Protein AF-0000000070833166 (afdb_homodimer)

Radius of gyration: 24.78 Å; Cα contacts (8 Å, |Δi|>4): 889; chains: 2; bounding box: 58×69×62 Å

Secondary structure (DSSP, 8-state):
---GGGGS-HHHHHHH--TT--HHHHHHHHHHHHHGGG-TT--HHHHHHHHT--HHHHHHHHHHTT-SSHHHHHHHHHHHHHHHHHTT--TTS---HHHHHHHHHHHHHHT--HHHHHHHHHHHHH-SEEEEE--THHHHHHHHHHHHHHHTT--EEE--SSHHHHHHHHTT--TTEEEEEE-TTS--HHHHHHHHHHHHTT-EEEEEESSTT-TGGGG-SEEEE---GGGGGGGT----THHHHHHHHHHHHHHHHHT-TT-HHHHHHHHHHHHHHHH-/---GGGGS-HHHHHHH--TT--HHHHHHHHHHHHHGGG-TT--HHHHHHHHT--HHHHHHHHHHTT-SSHHHHHHHHHHHHHHHHHTT--TTS---HHHHHHHHHHHHHHT--HHHHHHHHHHHHH-SEEEEE--THHHHHHHHHHHHHHHTT--EEE--SSHHHHHHHHTT--TTEEEEEE-TTS--HHHHHHHHHHHHTT-EEEEEESSTT-TGGGG-SEEEE---GGGGGGGT----THHHHHHHHHHHHHHHHHT-TT-HHHHHHHHHHHHHHHH-

Sequence (560 aa):
MMDNNNNISILSKLSMIQENLTKKEARVVDYIRENVNSLRDIKIEDLAKATGIGYSPIYSLISKLGFSGYRNFIIALGAEQEHLNSSNLKFEATEDIYNYYLDVIQRNNQIFDKDKMLATVNLLKKARNIYIAGIGNMGLATKELSNRLFRFGFMCNVLNEDEDSIKMRASLLHENDLLICMSLLGQTASVIEAAKEAKDNKASVVAITSKSNSELSKYADITHLIISSALYEKSEIFLSTLLPLIYWNDNLVQLLLSTDKDREYLDIRLKTNKIIKKYRMMDNNNNISILSKLSMIQENLTKKEARVVDYIRENVNSLRDIKIEDLAKATGIGYSPIYSLISKLGFSGYRNFIIALGAEQEHLNSSNLKFEATEDIYNYYLDVIQRNNQIFDKDKMLATVNLLKKARNIYIAGIGNMGLATKELSNRLFRFGFMCNVLNEDEDSIKMRASLLHENDLLICMSLLGQTASVIEAAKEAKDNKASVVAITSKSNSELSKYADITHLIISSALYEKSEIFLSTLLPLIYWNDNLVQLLLSTDKDREYLDIRLKTNKIIKKYR

InterPro domains:
  IPR000281 Helix-turn-helix protein RpiR [PF01418] (9-79)
  IPR000281 Helix-turn-helix protein RpiR [PS51071] (8-84)
  IPR001347 SIS domain [PF01380] (124-230)
  IPR001347 SIS domain [PS51464] (120-262)
  IPR009057 Homedomain-like superfamily [SSF46689] (9-80)
  IPR035472 RpiR-like, SIS domain [cd05013] (115-258)
  IPR036388 Winged helix-like DNA-binding domain superfamily [G3DSA:1.10.10.10] (3-84)
  IPR046348 SIS domain superfamily [SSF53697] (95-233)
  IPR047640 HTH-type transcriptional regulator RpiR-like [PTHR30514] (8-263)

pLDDT: mean 87.69, std 12.71, range [22.56, 98.75]

Foldseek 3Di:
DPPLLVQAALLLLLQQADPPQDPLLVLLSVVCLVCLLPCLPPDLVRSCVVSVHDNVSVQVNCVVSPDDDDVSVSNSSNVVNVVCVVLVVPLPPPDDVVSLLVVQLVNQVSQDDVVLLVVVLVLQVQAQEEEEEDEDLVLVLRVVLQVVVVLLPHHYDYQDPDLVRLLVVLLPAAQRYEYEYEDAQLPPPSRLNSLQNNVVRNHAYEYEYQYPPHSSVVSHPGYHHGRASCSCCVSVDDDRRSSRSVSSSVSSVVVSCVVVVVCSSVVSNVVVVVVVVVVD/DPPLLVQAALLLLLQQADPPQDPLLVLLSVVCLVCLLPCLPPDLVRSCVVSVHDSVSVVVSCVVSPDDDDVRVSNSSNVVNVVCVVLVVPLPPPDDVVSLLVVQLVNQVSQDDVVLLVVVLVLQVQAQEEEEEDEDLVLVLRVVLQVVVVLLPHHYDYQDNDLVSLLVVLLVAAQRYEYEYEDAALPPPSRLNSLQSNVVRNHAYEYEYQYPPHSSVVSHPYYHHGRASCSCCVSVDDDRRSSRSVSSSVSSVVVSCVVVVVCSSVVSNVVVVVVVVVVD

Nearest PDB structures (foldseek):
  4ivn-assembly1_A  TM=6.423E-01  e=3.100E-15  Vibrio vulnificus YJ016
  4ivn-assembly1_B  TM=6.332E-01  e=2.679E-14  Vibrio vulnificus YJ016
  7en6-assembly1_D  TM=8.391E-01  e=1.915E-08  Escherichia coli
  3sho-assembly1_B  TM=9.045E-01  e=9.656E-08  Sphaerobacter thermophilus DSM 20745
  2a3n-assembly1_A-2  TM=6.634E-01  e=1.434E-04  Salmonella enterica subsp. enterica serovar Typhimurium str. LT2

Structure (mmCIF, N/CA/C/O backbone):
data_AF-0000000070833166-model_v1
#
loop_
_entity.id
_entity.type
_entity.pdbx_description
1 polymer 'RpiR family transcriptional regulator'
#
loop_
_atom_site.group_PDB
_atom_site.id
_atom_site.type_symbol
_atom_site.label_atom_id
_atom_site.label_alt_id
_atom_site.label_comp_id
_atom_site.label_asym_id
_atom_site.label_entity_id
_atom_site.label_seq_id
_atom_site.pdbx_PDB_ins_code
_atom_site.Cartn_x
_atom_site.Cartn_y
_atom_site.Cartn_z
_atom_site.occupancy
_atom_site.B_iso_or_equiv
_atom_site.auth_seq_id
_atom_site.auth_comp_id
_atom_site.auth_asym_id
_atom_site.auth_atom_id
_atom_site.pdbx_PDB_model_num
ATOM 1 N N . MET A 1 1 ? 12.344 31.359 -9.094 1 22.56 1 MET A N 1
ATOM 2 C CA . MET A 1 1 ? 12.203 30.031 -8.508 1 22.56 1 MET A CA 1
ATOM 3 C C . MET A 1 1 ? 10.734 29.641 -8.367 1 22.56 1 MET A C 1
ATOM 5 O O . MET A 1 1 ? 10.039 30.156 -7.48 1 22.56 1 MET A O 1
ATOM 9 N N . MET A 1 2 ? 9.938 29.5 -9.266 1 31.05 2 MET A N 1
ATOM 10 C CA . MET A 1 2 ? 8.484 29.5 -9.359 1 31.05 2 MET A CA 1
ATOM 11 C C . MET A 1 2 ? 7.875 28.422 -8.477 1 31.05 2 MET A C 1
ATOM 13 O O . MET A 1 2 ? 8.352 27.281 -8.477 1 31.05 2 MET A O 1
ATOM 17 N N . ASP A 1 3 ? 7.121 28.656 -7.344 1 34.66 3 ASP A N 1
ATOM 18 C CA . ASP A 1 3 ? 6.637 27.922 -6.18 1 34.66 3 ASP A CA 1
ATOM 19 C C . ASP A 1 3 ? 5.918 26.641 -6.602 1 34.66 3 ASP A C 1
ATOM 21 O O . ASP A 1 3 ? 4.879 26.688 -7.266 1 34.66 3 ASP A O 1
ATOM 25 N N . ASN A 1 4 ? 6.531 25.672 -7.008 1 38.59 4 ASN A N 1
ATOM 26 C CA . ASN A 1 4 ? 6.133 24.297 -7.289 1 38.59 4 ASN A CA 1
ATOM 27 C C . ASN A 1 4 ? 4.895 23.906 -6.492 1 38.59 4 ASN A C 1
ATOM 29 O O . ASN A 1 4 ? 4.465 22.75 -6.535 1 38.59 4 ASN A O 1
ATOM 33 N N . ASN A 1 5 ? 4.473 24.688 -5.52 1 44.94 5 ASN A N 1
ATOM 34 C CA . ASN A 1 5 ? 3.279 24.688 -4.68 1 44.94 5 ASN A CA 1
ATOM 35 C C . ASN A 1 5 ? 2.01 24.859 -5.508 1 44.94 5 ASN A C 1
ATOM 37 O O . ASN A 1 5 ? 0.904 24.656 -5.004 1 44.94 5 ASN A O 1
ATOM 41 N N . ASN A 1 6 ? 2.141 25.375 -6.758 1 52.34 6 ASN A N 1
ATOM 42 C CA . ASN A 1 6 ? 1.015 25.656 -7.641 1 52.34 6 ASN A CA 1
ATOM 43 C C . ASN A 1 6 ? 0.363 24.375 -8.148 1 52.34 6 ASN A C 1
ATOM 45 O O . ASN A 1 6 ? -0.741 24.406 -8.695 1 52.34 6 ASN A O 1
ATOM 49 N N . ASN A 1 7 ? 0.921 23.203 -7.789 1 69.88 7 ASN A N 1
ATOM 50 C CA . ASN A 1 7 ? 0.425 22 -8.453 1 69.88 7 ASN A CA 1
ATOM 51 C C . ASN A 1 7 ? -0.278 21.062 -7.465 1 69.88 7 ASN A C 1
ATOM 53 O O . ASN A 1 7 ? -0.779 20.016 -7.852 1 69.88 7 ASN A O 1
ATOM 57 N N . ILE A 1 8 ? -0.371 21.609 -6.215 1 81 8 ILE A N 1
ATOM 58 C CA . ILE A 1 8 ? -1.059 20.766 -5.246 1 81 8 ILE A CA 1
ATOM 59 C C . ILE A 1 8 ? -2.557 21.047 -5.277 1 81 8 ILE A C 1
ATOM 61 O O . ILE A 1 8 ? -2.973 22.219 -5.246 1 81 8 ILE A O 1
ATOM 65 N N . SER A 1 9 ? -3.33 20.047 -5.328 1 87.5 9 SER A N 1
ATOM 66 C CA . SER A 1 9 ? -4.777 20.203 -5.43 1 87.5 9 SER A CA 1
ATOM 67 C C . SER A 1 9 ? -5.355 20.812 -4.152 1 87.5 9 SER A C 1
ATOM 69 O O . SER A 1 9 ? -4.781 20.656 -3.074 1 87.5 9 SER A O 1
ATOM 71 N N . ILE A 1 10 ? -6.414 21.5 -4.25 1 86.38 10 ILE A N 1
ATOM 72 C CA . ILE A 1 10 ? -7.02 22.172 -3.111 1 86.38 10 ILE A CA 1
ATOM 73 C C . ILE A 1 10 ? -7.445 21.141 -2.066 1 86.38 10 ILE A C 1
ATOM 75 O O . ILE A 1 10 ? -7.316 21.391 -0.863 1 86.38 10 ILE A O 1
ATOM 79 N N . LEU A 1 11 ? -7.957 20.016 -2.512 1 87.38 11 LEU A N 1
ATOM 80 C CA . LEU A 1 11 ? -8.367 18.984 -1.556 1 87.38 11 LEU A CA 1
ATOM 81 C C . LEU A 1 11 ? -7.168 18.469 -0.773 1 87.38 11 LEU A C 1
ATOM 83 O O . LEU A 1 11 ? -7.277 18.188 0.425 1 87.38 11 LEU A O 1
ATOM 87 N N . SER A 1 12 ? -6.102 18.25 -1.436 1 89.12 12 SER A N 1
ATOM 88 C CA . SER A 1 12 ? -4.871 17.875 -0.751 1 89.12 12 SER A CA 1
ATOM 89 C C . SER A 1 12 ? -4.461 18.922 0.28 1 89.12 12 SER A C 1
ATOM 91 O O . SER A 1 12 ? -4.156 18.578 1.426 1 89.12 12 SER A O 1
ATOM 93 N N . LYS A 1 13 ? -4.492 20.203 -0.098 1 89.19 13 LYS A N 1
ATOM 94 C CA . LYS A 1 13 ? -4.148 21.281 0.823 1 89.19 13 LYS A CA 1
ATOM 95 C C . LYS A 1 13 ? -5.062 21.281 2.045 1 89.19 13 LYS A C 1
ATOM 97 O O . LYS A 1 13 ? -4.594 21.391 3.178 1 89.19 13 LYS A O 1
ATOM 102 N N . LEU A 1 14 ? -6.375 21.109 1.792 1 87.38 14 LEU A N 1
ATOM 103 C CA . LEU A 1 14 ? -7.363 21.094 2.865 1 87.38 14 LEU A CA 1
ATOM 104 C C . LEU A 1 14 ? -7.129 19.922 3.807 1 87.38 14 LEU A C 1
ATOM 106 O O . LEU A 1 14 ? -7.363 20.031 5.012 1 87.38 14 LEU A O 1
ATOM 110 N N . SER A 1 15 ? -6.652 18.859 3.273 1 88.56 15 SER A N 1
ATOM 111 C CA . SER A 1 15 ? -6.469 17.656 4.09 1 88.56 15 SER A CA 1
ATOM 112 C C . SER A 1 15 ? -5.234 17.781 4.98 1 88.56 15 SER A C 1
ATOM 114 O O . SER A 1 15 ? -5.156 17.156 6.035 1 88.56 15 SER A O 1
ATOM 116 N N . MET A 1 16 ? -4.297 18.516 4.559 1 89.06 16 MET A N 1
ATOM 117 C CA . MET A 1 16 ? -3.029 18.625 5.273 1 89.06 16 MET A CA 1
ATOM 118 C C . MET A 1 16 ? -3.092 19.703 6.34 1 89.06 16 MET A C 1
ATOM 120 O O . MET A 1 16 ? -2.27 19.734 7.258 1 89.06 16 MET A O 1
ATOM 124 N N . ILE A 1 17 ? -4.062 20.656 6.16 1 81.31 17 ILE A N 1
ATOM 125 C CA . ILE A 1 17 ? -4.066 21.828 7.027 1 81.31 17 ILE A CA 1
ATOM 126 C C . ILE A 1 17 ? -4.629 21.453 8.398 1 81.31 17 ILE A C 1
ATOM 128 O O . ILE A 1 17 ? -5.633 20.75 8.492 1 81.31 17 ILE A O 1
ATOM 132 N N . GLN A 1 18 ? -3.963 21.5 9.414 1 68.5 18 GLN A N 1
ATOM 133 C CA . GLN A 1 18 ? -4.48 21.203 10.742 1 68.5 18 GLN A CA 1
ATOM 134 C C . GLN A 1 18 ? -4.223 22.359 11.711 1 68.5 18 GLN A C 1
ATOM 136 O O . GLN A 1 18 ? -5.164 22.906 12.289 1 68.5 18 GLN A O 1
ATOM 141 N N . GLU A 1 19 ? -2.988 22.594 11.945 1 62.62 19 GLU A N 1
ATOM 142 C CA . GLU A 1 19 ? -2.586 23.453 13.055 1 62.62 19 GLU A CA 1
ATOM 143 C C . GLU A 1 19 ? -2.936 24.906 12.773 1 62.62 19 GLU A C 1
ATOM 145 O O . GLU A 1 19 ? -2.875 25.359 11.625 1 62.62 19 GLU A O 1
ATOM 150 N N . ASN A 1 20 ? -3.668 25.469 13.68 1 70.75 20 ASN A N 1
ATOM 151 C CA . ASN A 1 20 ? -3.857 26.906 13.773 1 70.75 20 ASN A CA 1
ATOM 152 C C . ASN A 1 20 ? -5.145 27.344 13.094 1 70.75 20 ASN A C 1
ATOM 154 O O . ASN A 1 20 ? -5.262 28.5 12.664 1 70.75 20 ASN A O 1
ATOM 158 N N . LEU A 1 21 ? -5.84 26.203 12.672 1 85.81 21 LEU A N 1
ATOM 159 C CA . LEU A 1 21 ? -7.16 26.609 12.211 1 85.81 21 LEU A CA 1
ATOM 160 C C . LEU A 1 21 ? -8.047 27.016 13.391 1 85.81 21 LEU A C 1
ATOM 162 O O . LEU A 1 21 ? -8.055 26.344 14.422 1 85.81 21 LEU A O 1
ATOM 166 N N . THR A 1 22 ? -8.594 28.156 13.273 1 88.06 22 THR A N 1
ATOM 167 C CA . THR A 1 22 ? -9.648 28.484 14.227 1 88.06 22 THR A CA 1
ATOM 168 C C . THR A 1 22 ? -10.852 27.562 14.039 1 88.06 22 THR A C 1
ATOM 170 O O . THR A 1 22 ? -10.945 26.859 13.031 1 88.06 22 THR A O 1
ATOM 173 N N . LYS A 1 23 ? -11.672 27.562 15.047 1 90.88 23 LYS A N 1
ATOM 174 C CA . LYS A 1 23 ? -12.898 26.781 14.953 1 90.88 23 LYS A CA 1
ATOM 175 C C . LYS A 1 23 ? -13.703 27.172 13.719 1 90.88 23 LYS A C 1
ATOM 177 O O . LYS A 1 23 ? -14.258 26.312 13.031 1 90.88 23 LYS A O 1
ATOM 182 N N . LYS A 1 24 ? -13.773 28.406 13.477 1 92.75 24 LYS A N 1
ATOM 183 C CA . LYS A 1 24 ? -14.531 28.906 12.336 1 92.75 24 LYS A CA 1
ATOM 184 C C . LYS A 1 24 ? -13.906 28.453 11.016 1 92.75 24 LYS A C 1
ATOM 186 O O . LYS A 1 24 ? -14.617 28 10.117 1 92.75 24 LYS A O 1
ATOM 191 N N . GLU A 1 25 ? -12.602 28.516 10.93 1 92.5 25 GLU A N 1
ATOM 192 C CA . GLU A 1 25 ? -11.914 28.062 9.727 1 92.5 25 GLU A CA 1
ATOM 193 C C . GLU A 1 25 ? -12.117 26.562 9.516 1 92.5 25 GLU A C 1
ATOM 195 O O . GLU A 1 25 ? -12.312 26.109 8.383 1 92.5 25 GLU A O 1
ATOM 200 N N . ALA A 1 26 ? -12.016 25.844 10.586 1 90.75 26 ALA A N 1
ATOM 201 C CA . ALA A 1 26 ? -12.203 24.406 10.516 1 90.75 26 ALA A CA 1
ATOM 202 C C . ALA A 1 26 ? -13.578 24.062 9.938 1 90.75 26 ALA A C 1
ATOM 204 O O . ALA A 1 26 ? -13.711 23.109 9.164 1 90.75 26 ALA A O 1
ATOM 205 N N . ARG A 1 27 ? -14.547 24.766 10.312 1 91.56 27 ARG A N 1
ATOM 206 C CA . ARG A 1 27 ? -15.891 24.547 9.797 1 91.56 27 ARG A CA 1
ATOM 207 C C . ARG A 1 27 ? -15.953 24.781 8.289 1 91.56 27 ARG A C 1
ATOM 209 O O . ARG A 1 27 ? -16.641 24.062 7.57 1 91.56 27 ARG A O 1
ATOM 216 N N . VAL A 1 28 ? -15.297 25.828 7.879 1 92.25 28 VAL A N 1
ATOM 217 C CA . VAL A 1 28 ? -15.258 26.125 6.449 1 92.25 28 VAL A CA 1
ATOM 218 C C . VAL A 1 28 ? -14.562 24.984 5.703 1 92.25 28 VAL A C 1
ATOM 220 O O . VAL A 1 28 ? -15.039 24.547 4.656 1 92.25 28 VAL A O 1
ATOM 223 N N . VAL A 1 29 ? -13.445 24.5 6.258 1 89.69 29 VAL A N 1
ATOM 224 C CA . VAL A 1 29 ? -12.695 23.391 5.672 1 89.69 29 VAL A CA 1
ATOM 225 C C . VAL A 1 29 ? -13.602 22.172 5.531 1 89.69 29 VAL A C 1
ATOM 227 O O . VAL A 1 29 ? -13.68 21.562 4.461 1 89.69 29 VAL A O 1
ATOM 230 N N . ASP A 1 30 ? -14.281 21.859 6.566 1 88.75 30 ASP A N 1
ATOM 231 C CA . ASP A 1 30 ? -15.164 20.703 6.57 1 88.75 30 ASP A CA 1
ATOM 232 C C . ASP A 1 30 ? -16.25 20.844 5.512 1 88.75 30 ASP A C 1
ATOM 234 O O . ASP A 1 30 ? -16.547 19.891 4.781 1 88.75 30 ASP A O 1
ATOM 238 N N . TYR A 1 31 ? -16.828 21.984 5.445 1 90.06 31 TYR A N 1
ATOM 239 C CA . TYR A 1 31 ? -17.891 22.234 4.477 1 90.06 31 TYR A CA 1
ATOM 240 C C . TYR A 1 31 ? -17.391 22.047 3.051 1 90.06 31 TYR A C 1
ATOM 242 O O . TYR A 1 31 ? -18.047 21.422 2.227 1 90.06 31 TYR A O 1
ATOM 250 N N . ILE A 1 32 ? -16.234 22.625 2.77 1 88.12 32 ILE A N 1
ATOM 251 C CA . ILE A 1 32 ? -15.672 22.531 1.426 1 88.12 32 ILE A CA 1
ATOM 252 C C . ILE A 1 32 ? -15.391 21.078 1.07 1 88.12 32 ILE A C 1
ATOM 254 O O . ILE A 1 32 ? -15.734 20.625 -0.024 1 88.12 32 ILE A O 1
ATOM 258 N N . ARG A 1 33 ? -14.805 20.375 1.983 1 84.56 33 ARG A N 1
ATOM 259 C CA . ARG A 1 33 ? -14.477 18.969 1.76 1 84.56 33 ARG A CA 1
ATOM 260 C C . ARG A 1 33 ? -15.727 18.156 1.453 1 84.56 33 ARG A C 1
ATOM 262 O O . ARG A 1 33 ? -15.711 17.281 0.591 1 84.56 33 ARG A O 1
ATOM 269 N N . GLU A 1 34 ? -16.781 18.516 2.088 1 83.62 34 GLU A N 1
ATOM 270 C CA . GLU A 1 34 ? -18.016 17.766 1.969 1 83.62 34 GLU A CA 1
ATOM 271 C C . GLU A 1 34 ? -18.781 18.141 0.697 1 83.62 34 GLU A C 1
ATOM 273 O O . GLU A 1 34 ? -19.594 17.359 0.2 1 83.62 34 GLU A O 1
ATOM 278 N N . ASN A 1 35 ? -18.484 19.312 0.141 1 85.12 35 ASN A N 1
ATOM 279 C CA . ASN A 1 35 ? -19.312 19.828 -0.944 1 85.12 35 ASN A CA 1
ATOM 280 C C . ASN A 1 35 ? -18.484 20.188 -2.17 1 85.12 35 ASN A C 1
ATOM 282 O O . ASN A 1 35 ? -18.906 20.969 -3.021 1 85.12 35 ASN A O 1
ATOM 286 N N . VAL A 1 36 ? -17.375 19.656 -2.195 1 82.44 36 VAL A N 1
ATOM 287 C CA . VAL A 1 36 ? -16.406 20.031 -3.23 1 82.44 36 VAL A CA 1
ATOM 288 C C . VAL A 1 36 ? -17.047 19.859 -4.609 1 82.44 36 VAL A C 1
ATOM 290 O O . VAL A 1 36 ? -16.75 20.625 -5.535 1 82.44 36 VAL A O 1
ATOM 293 N N . ASN A 1 37 ? -17.891 18.969 -4.824 1 79.62 37 ASN A N 1
ATOM 294 C CA . ASN A 1 37 ? -18.5 18.672 -6.113 1 79.62 37 ASN A CA 1
ATOM 295 C C . ASN A 1 37 ? -19.562 19.719 -6.473 1 79.62 37 ASN A C 1
ATOM 297 O O . ASN A 1 37 ? -19.953 19.828 -7.633 1 79.62 37 ASN A O 1
ATOM 301 N N . SER A 1 38 ? -19.984 20.484 -5.59 1 82 38 SER A N 1
AT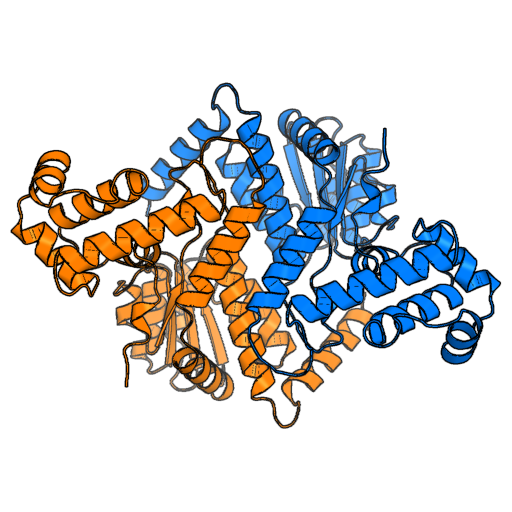OM 302 C CA . SER A 1 38 ? -21.078 21.422 -5.824 1 82 38 SER A CA 1
ATOM 303 C C . SER A 1 38 ? -20.625 22.859 -5.664 1 82 38 SER A C 1
ATOM 305 O O . SER A 1 38 ? -21.422 23.797 -5.738 1 82 38 SER A O 1
ATOM 307 N N . LEU A 1 39 ? -19.281 23.125 -5.516 1 82.88 39 LEU A N 1
ATOM 308 C CA . LEU A 1 39 ? -18.812 24.438 -5.121 1 82.88 39 LEU A CA 1
ATOM 309 C C . LEU A 1 39 ? -18.156 25.156 -6.293 1 82.88 39 LEU A C 1
ATOM 311 O O . LEU A 1 39 ? -17.516 26.203 -6.113 1 82.88 39 LEU A O 1
ATOM 315 N N . ARG A 1 40 ? -18.094 24.828 -7.535 1 77.88 40 ARG A N 1
ATOM 316 C CA . ARG A 1 40 ? -17.312 25.312 -8.656 1 77.88 40 ARG A CA 1
ATOM 317 C C . ARG A 1 40 ? -17.469 26.828 -8.828 1 77.88 40 ARG A C 1
ATOM 319 O O . ARG A 1 40 ? -16.484 27.531 -9.078 1 77.88 40 ARG A O 1
ATOM 326 N N . ASP A 1 41 ? -18.484 27.453 -8.391 1 82.19 41 ASP A N 1
ATOM 327 C CA . ASP A 1 41 ? -18.719 28.875 -8.656 1 82.19 41 ASP A CA 1
ATOM 328 C C . ASP A 1 41 ? -19.422 29.547 -7.48 1 82.19 41 ASP A C 1
ATOM 330 O O . ASP A 1 41 ? -20.172 30.5 -7.664 1 82.19 41 ASP A O 1
ATOM 334 N N . ILE A 1 42 ? -19 29.062 -6.453 1 89.44 42 ILE A N 1
ATOM 335 C CA . ILE A 1 42 ? -19.719 29.609 -5.293 1 89.44 42 ILE A CA 1
ATOM 336 C C . ILE A 1 42 ? -19.172 31 -4.957 1 89.44 42 ILE A C 1
ATOM 338 O O . ILE A 1 42 ? -17.969 31.219 -4.98 1 89.44 42 ILE A O 1
ATOM 342 N N . LYS A 1 43 ? -20.141 31.984 -4.77 1 92.88 43 LYS A N 1
ATOM 343 C CA . LYS A 1 43 ? -19.75 33.312 -4.309 1 92.88 43 LYS A CA 1
ATOM 344 C C . LYS A 1 43 ? -19.406 33.312 -2.822 1 92.88 43 LYS A C 1
ATOM 346 O O . LYS A 1 43 ? -19.891 32.469 -2.076 1 92.88 43 LYS A O 1
ATOM 351 N N . ILE A 1 44 ? -18.547 34.281 -2.48 1 94.19 44 ILE A N 1
ATOM 352 C CA . ILE A 1 44 ? -18.109 34.312 -1.087 1 94.19 44 ILE A CA 1
ATOM 353 C C . ILE A 1 44 ? -19.328 34.5 -0.177 1 94.19 44 ILE A C 1
ATOM 355 O O . ILE A 1 44 ? -19.359 33.969 0.937 1 94.19 44 ILE A O 1
ATOM 359 N N . GLU A 1 45 ? -20.312 35.25 -0.601 1 94.69 45 GLU A N 1
ATOM 360 C CA . GLU A 1 45 ? -21.531 35.469 0.164 1 94.69 45 GLU A CA 1
ATOM 361 C C . GLU A 1 45 ? -22.266 34.156 0.445 1 94.69 45 GLU A C 1
ATOM 363 O O . GLU A 1 45 ? -22.75 33.938 1.561 1 94.69 45 GLU A O 1
ATOM 368 N N . ASP A 1 46 ? -22.297 33.344 -0.554 1 94.5 46 ASP A N 1
ATOM 369 C CA . ASP A 1 46 ? -23 32.062 -0.429 1 94.5 46 ASP A CA 1
ATOM 370 C C . ASP A 1 46 ? -22.234 31.109 0.471 1 94.5 46 ASP A C 1
ATOM 372 O O . ASP A 1 46 ? -22.828 30.375 1.254 1 94.5 46 ASP A O 1
ATOM 376 N N . LEU A 1 47 ? -20.938 31.078 0.274 1 94.19 47 LEU A N 1
ATOM 377 C CA . LEU A 1 47 ? -20.109 30.25 1.146 1 94.19 47 LEU A CA 1
ATOM 378 C C . LEU A 1 47 ? -20.25 30.688 2.602 1 94.19 47 LEU A C 1
ATOM 380 O O . LEU A 1 47 ? -20.406 29.844 3.492 1 94.19 47 LEU A O 1
ATOM 384 N N . ALA A 1 48 ? -20.234 31.984 2.844 1 95.75 48 ALA A N 1
ATOM 385 C CA . ALA A 1 48 ? -20.422 32.531 4.188 1 95.75 48 ALA A CA 1
ATOM 386 C C . ALA A 1 48 ? -21.766 32.125 4.766 1 95.75 48 ALA A C 1
ATOM 388 O O . ALA A 1 48 ? -21.844 31.688 5.918 1 95.75 48 ALA A O 1
ATOM 389 N N . LYS A 1 49 ? -22.781 32.219 4.012 1 95.38 49 LYS A N 1
ATOM 390 C CA . LYS A 1 49 ? -24.141 31.844 4.441 1 95.38 49 LYS A CA 1
ATOM 391 C C . LYS A 1 49 ? -24.234 30.359 4.75 1 95.38 49 LYS A C 1
ATOM 393 O O . LYS A 1 49 ? -24.781 29.969 5.781 1 95.38 49 LYS A O 1
ATOM 398 N N . ALA A 1 50 ? -23.688 29.578 3.889 1 93.38 50 ALA A N 1
ATOM 399 C CA . ALA A 1 50 ? -23.766 28.125 4.023 1 93.38 50 ALA A CA 1
ATOM 400 C C . ALA A 1 50 ? -23.031 27.641 5.27 1 93.38 50 ALA A C 1
ATOM 402 O O . ALA A 1 50 ? -23.438 26.656 5.895 1 93.38 50 ALA A O 1
ATOM 403 N N . THR A 1 51 ? -21.938 28.297 5.633 1 93.94 51 THR A N 1
ATOM 404 C CA . THR A 1 51 ? -21.109 27.859 6.758 1 93.94 51 THR A CA 1
ATOM 405 C C . THR A 1 51 ? -21.469 28.641 8.023 1 93.94 51 THR A C 1
ATOM 407 O O . THR A 1 51 ? -21.062 28.266 9.125 1 93.94 51 THR A O 1
ATOM 410 N N . GLY A 1 52 ? -22.156 29.719 7.879 1 94.5 52 GLY A N 1
ATOM 411 C CA . GLY A 1 52 ? -22.453 30.594 8.992 1 94.5 52 GLY A CA 1
ATOM 412 C C . GLY A 1 52 ? -21.25 31.344 9.508 1 94.5 52 GLY A C 1
ATOM 413 O O . GLY A 1 52 ? -21.156 31.656 10.703 1 94.5 52 GLY A O 1
ATOM 414 N N . ILE A 1 53 ? -20.312 31.516 8.664 1 93.19 53 ILE A N 1
ATOM 415 C CA . ILE A 1 53 ? -19.047 32.156 9.039 1 93.19 53 ILE A CA 1
ATOM 416 C C . ILE A 1 53 ? -18.859 33.438 8.266 1 93.19 53 ILE A C 1
ATOM 418 O O . ILE A 1 53 ? -19.219 33.531 7.086 1 93.19 53 ILE A O 1
ATOM 422 N N . GLY A 1 54 ? -18.312 34.438 8.906 1 93.5 54 GLY A N 1
ATOM 423 C CA . GLY A 1 54 ? -18.062 35.719 8.258 1 93.5 54 GLY A CA 1
ATOM 424 C C . GLY A 1 54 ? -16.969 35.656 7.207 1 93.5 54 GLY A C 1
ATOM 425 O O . GLY A 1 54 ? -16.312 34.625 7.051 1 93.5 54 GLY A O 1
ATOM 426 N N . TYR A 1 55 ? -16.75 36.812 6.5 1 94.69 55 TYR A N 1
ATOM 427 C CA . TYR A 1 55 ? -15.844 36.875 5.367 1 94.69 55 TYR A CA 1
ATOM 428 C C . TYR A 1 55 ? -14.391 36.781 5.832 1 94.69 55 TYR A C 1
ATOM 430 O O . TYR A 1 55 ? -13.562 36.125 5.18 1 94.69 55 TYR A O 1
ATOM 438 N N . SER A 1 56 ? -14.07 37.312 6.926 1 94.31 56 SER A N 1
ATOM 439 C CA . SER A 1 56 ? -12.688 37.438 7.379 1 94.31 56 SER A CA 1
ATOM 440 C C . SER A 1 56 ? -12.055 36.062 7.605 1 94.31 56 SER A C 1
ATOM 442 O O . SER A 1 56 ? -11 35.781 7.055 1 94.31 56 SER A O 1
ATOM 444 N N . PRO A 1 57 ? -12.695 35.188 8.328 1 94.38 57 PRO A N 1
ATOM 445 C CA . PRO A 1 57 ? -12.117 33.844 8.508 1 94.38 57 PRO A CA 1
ATOM 446 C C . PRO A 1 57 ? -11.977 33.094 7.191 1 94.38 57 PRO A C 1
ATOM 448 O O . PRO A 1 57 ? -11.062 32.281 7.039 1 94.38 57 PRO A O 1
ATOM 451 N N . ILE A 1 58 ? -12.875 33.312 6.293 1 95.12 58 ILE A N 1
ATOM 452 C CA . ILE A 1 58 ? -12.797 32.656 4.988 1 95.12 58 ILE A CA 1
ATOM 453 C C . ILE A 1 58 ? -11.555 33.156 4.246 1 95.12 58 ILE A C 1
ATOM 455 O O . ILE A 1 58 ? -10.773 32.344 3.725 1 95.12 58 ILE A O 1
ATOM 459 N N . TYR A 1 59 ? -11.352 34.438 4.27 1 94 59 TYR A N 1
ATOM 460 C CA . TYR A 1 59 ? -10.172 35 3.609 1 94 59 TYR A CA 1
ATOM 461 C C . TYR A 1 59 ? -8.891 34.562 4.301 1 94 59 TYR A C 1
ATOM 463 O O . TYR A 1 59 ? -7.875 34.312 3.646 1 94 59 TYR A O 1
ATOM 471 N N . SER A 1 60 ? -8.961 34.531 5.609 1 93.94 60 SER A N 1
ATOM 472 C CA . SER A 1 60 ? -7.805 34.031 6.359 1 93.94 60 SER A CA 1
ATOM 473 C C . SER A 1 60 ? -7.453 32.594 5.961 1 93.94 60 SER A C 1
ATOM 475 O O . SER A 1 60 ? -6.281 32.281 5.77 1 93.94 60 SER A O 1
ATOM 477 N N . LEU A 1 61 ? -8.445 31.75 5.836 1 92.62 61 LEU A N 1
ATOM 478 C CA . LEU A 1 61 ? -8.242 30.375 5.406 1 92.62 61 LEU A CA 1
ATOM 479 C C . LEU A 1 61 ? -7.637 30.328 4.004 1 92.62 61 LEU A C 1
ATOM 481 O O . LEU A 1 61 ? -6.676 29.594 3.766 1 92.62 61 LEU A O 1
ATOM 485 N N . ILE A 1 62 ? -8.195 31.078 3.145 1 91.44 62 ILE A N 1
ATOM 486 C CA . ILE A 1 62 ? -7.742 31.109 1.759 1 91.44 62 ILE A CA 1
ATOM 487 C C . ILE A 1 62 ? -6.266 31.5 1.713 1 91.44 62 ILE A C 1
ATOM 489 O O . ILE A 1 62 ? -5.477 30.891 0.985 1 91.44 62 ILE A O 1
ATOM 493 N N . SER A 1 63 ? -5.965 32.438 2.52 1 91.44 63 SER A N 1
ATOM 494 C CA . SER A 1 63 ? -4.57 32.875 2.604 1 91.44 63 SER A CA 1
ATOM 495 C C . SER A 1 63 ? -3.684 31.781 3.166 1 91.44 63 SER A C 1
ATOM 497 O O . SER A 1 63 ? -2.588 31.531 2.656 1 91.44 63 SER A O 1
ATOM 499 N N . LYS A 1 64 ? -4.137 31.109 4.168 1 89.38 64 LYS A N 1
ATOM 500 C CA . LYS A 1 64 ? -3.385 30.016 4.793 1 89.38 64 LYS A CA 1
ATOM 501 C C . LYS A 1 64 ? -3.141 28.875 3.805 1 89.38 64 LYS A C 1
ATOM 503 O O . LYS A 1 64 ? -2.121 28.188 3.887 1 89.38 64 LYS A O 1
ATOM 508 N N . LEU A 1 65 ? -4.055 28.734 2.908 1 89.88 65 LEU A N 1
ATOM 509 C CA . LEU A 1 65 ? -3.945 27.672 1.904 1 89.88 65 LEU A CA 1
ATOM 510 C C . LEU A 1 65 ? -3.016 28.109 0.772 1 89.88 65 LEU A C 1
ATOM 512 O O . LEU A 1 65 ? -2.697 27.297 -0.11 1 89.88 65 LEU A O 1
ATOM 516 N N . GLY A 1 66 ? -2.66 29.375 0.708 1 87.5 66 GLY A N 1
ATOM 517 C CA . GLY A 1 66 ? -1.67 29.859 -0.242 1 87.5 66 GLY A CA 1
ATOM 518 C C . GLY A 1 66 ? -2.285 30.516 -1.47 1 87.5 66 GLY A C 1
ATOM 519 O O . GLY A 1 66 ? -1.61 30.703 -2.484 1 87.5 66 GLY A O 1
ATOM 520 N N . PHE A 1 67 ? -3.568 30.797 -1.383 1 88.75 67 PHE A N 1
ATOM 521 C CA . PHE A 1 67 ? -4.211 31.438 -2.531 1 88.75 67 PHE A CA 1
ATOM 522 C C . PHE A 1 67 ? -4.195 32.938 -2.395 1 88.75 67 PHE A C 1
ATOM 524 O O . PHE A 1 67 ? -4.387 33.469 -1.299 1 88.75 67 PHE A O 1
ATOM 531 N N . SER A 1 68 ? -3.949 33.531 -3.6 1 89.44 68 SER A N 1
ATOM 532 C CA . SER A 1 68 ? -3.996 35 -3.648 1 89.44 68 SER A CA 1
ATOM 533 C C . SER A 1 68 ? -5.414 35.5 -3.895 1 89.44 68 SER A C 1
ATOM 535 O O . SER A 1 68 ? -5.773 35.812 -5.023 1 89.44 68 SER A O 1
ATOM 537 N N . GLY A 1 69 ? -6.258 35.406 -2.975 1 90.94 69 GLY A N 1
ATOM 538 C CA . GLY A 1 69 ? -7.609 35.938 -3.072 1 90.94 69 GLY A CA 1
ATOM 539 C C . GLY A 1 69 ? -8.648 34.844 -3.334 1 90.94 69 GLY A C 1
ATOM 540 O O . GLY A 1 69 ? -8.305 33.688 -3.594 1 90.94 69 GLY A O 1
ATOM 541 N N . TYR A 1 70 ? -9.891 35.312 -3.377 1 93.69 70 TYR A N 1
ATOM 542 C CA . TYR A 1 70 ? -11.023 34.406 -3.488 1 93.69 70 TYR A CA 1
ATOM 543 C C . TYR A 1 70 ? -11.148 33.844 -4.906 1 93.69 70 TYR A C 1
ATOM 545 O O . TYR A 1 70 ? -11.516 32.688 -5.102 1 93.69 70 TYR A O 1
ATOM 553 N N . ARG A 1 71 ? -10.836 34.625 -5.879 1 90.75 71 ARG A N 1
ATOM 554 C CA . ARG A 1 71 ? -10.938 34.188 -7.27 1 90.75 71 ARG A CA 1
ATOM 555 C C . ARG A 1 71 ? -10.047 33 -7.547 1 90.75 71 ARG A C 1
ATOM 557 O O . ARG A 1 71 ? -10.492 32 -8.125 1 90.75 71 ARG A O 1
ATOM 564 N N . ASN A 1 72 ? -8.805 33.094 -7.125 1 90.88 72 ASN A N 1
ATOM 565 C CA . ASN A 1 72 ? -7.871 32 -7.332 1 90.88 72 ASN A CA 1
ATOM 566 C C . ASN A 1 72 ? -8.305 30.75 -6.578 1 90.88 72 ASN A C 1
ATOM 568 O O . ASN A 1 72 ? -8.102 29.625 -7.055 1 90.88 72 ASN A O 1
ATOM 572 N N . PHE A 1 73 ? -8.883 31.031 -5.461 1 92.44 73 PHE A N 1
ATOM 573 C CA . PHE A 1 73 ? -9.43 29.938 -4.664 1 92.44 73 PHE A CA 1
ATOM 574 C C . PHE A 1 73 ? -10.539 29.219 -5.426 1 92.44 73 PHE A C 1
ATOM 576 O O . PHE A 1 73 ? -10.547 27.984 -5.512 1 92.44 73 PHE A O 1
ATOM 583 N N . ILE A 1 74 ? -11.367 29.922 -6.078 1 91.19 74 ILE A N 1
ATOM 584 C CA . ILE A 1 74 ? -12.484 29.359 -6.836 1 91.19 74 ILE A CA 1
ATOM 585 C C . ILE A 1 74 ? -11.961 28.641 -8.078 1 91.19 74 ILE A C 1
ATOM 587 O O . ILE A 1 74 ? -12.477 27.594 -8.453 1 91.19 74 ILE A O 1
ATOM 591 N N . ILE A 1 75 ? -11.055 29.156 -8.68 1 88.31 75 ILE A N 1
ATOM 592 C CA . ILE A 1 75 ? -10.453 28.516 -9.844 1 88.31 75 ILE A CA 1
ATOM 593 C C . ILE A 1 75 ? -9.891 27.156 -9.445 1 88.31 75 ILE A C 1
ATOM 595 O O . ILE A 1 75 ? -10.102 26.156 -10.141 1 88.31 75 ILE A O 1
ATOM 599 N N . ALA A 1 76 ? -9.188 27.078 -8.32 1 89.38 76 ALA A N 1
ATOM 600 C CA . ALA A 1 76 ? -8.633 25.844 -7.812 1 89.38 76 ALA A CA 1
ATOM 601 C C . ALA A 1 76 ? -9.734 24.828 -7.496 1 89.38 76 ALA A C 1
ATOM 603 O O . ALA A 1 76 ? -9.586 23.641 -7.754 1 89.38 76 ALA A O 1
ATOM 604 N N . LEU A 1 77 ? -10.812 25.312 -6.918 1 88.69 77 LEU A N 1
ATOM 605 C CA . LEU A 1 77 ? -11.953 24.453 -6.633 1 88.69 77 LEU A CA 1
ATOM 606 C C . LEU A 1 77 ? -12.531 23.875 -7.918 1 88.69 77 LEU A C 1
ATOM 608 O O . LEU A 1 77 ? -12.867 22.688 -7.973 1 88.69 77 LEU A O 1
ATOM 612 N N . GLY A 1 78 ? -12.648 24.719 -8.922 1 85.62 78 GLY A N 1
ATOM 613 C CA . GLY A 1 78 ? -13.125 24.25 -10.211 1 85.62 78 GLY A CA 1
ATOM 614 C C . GLY A 1 78 ? -12.234 23.188 -10.82 1 85.62 78 GLY A C 1
ATOM 615 O O . GLY A 1 78 ? -12.719 22.188 -11.352 1 85.62 78 GLY A O 1
ATOM 616 N N . ALA A 1 79 ? -10.961 23.438 -10.711 1 85.31 79 ALA A N 1
ATOM 617 C CA . ALA A 1 79 ? -10 22.453 -11.219 1 85.31 79 ALA A CA 1
ATOM 618 C C . ALA A 1 79 ? -10.125 21.125 -10.492 1 85.31 79 ALA A C 1
ATOM 620 O O . ALA A 1 79 ? -10.031 20.062 -11.109 1 85.31 79 ALA A O 1
ATOM 621 N N . GLU A 1 80 ? -10.289 21.156 -9.219 1 88.12 80 GLU A N 1
ATOM 622 C CA . GLU A 1 80 ? -10.461 19.953 -8.406 1 88.12 80 GLU A CA 1
ATOM 623 C C . GLU A 1 80 ? -11.719 19.188 -8.82 1 88.12 80 GLU A C 1
ATOM 625 O O . GLU A 1 80 ? -11.695 17.953 -8.938 1 88.12 80 GLU A O 1
ATOM 630 N N . GLN A 1 81 ? -12.758 19.891 -9.062 1 84.38 81 GLN A N 1
ATOM 631 C CA . GLN A 1 81 ? -14 19.266 -9.5 1 84.38 81 GLN A CA 1
ATOM 632 C C . GLN A 1 81 ? -13.82 18.547 -10.836 1 84.38 81 GLN A C 1
ATOM 634 O O . GLN A 1 81 ? -14.32 17.438 -11.023 1 84.38 81 GLN A O 1
ATOM 639 N N . GLU A 1 82 ? -13.164 19.234 -11.695 1 82.38 82 GLU A N 1
ATOM 640 C CA . GLU A 1 82 ? -12.898 18.625 -13 1 82.38 82 GLU A CA 1
ATOM 641 C C . GLU A 1 82 ? -12.078 17.344 -12.852 1 82.38 82 GLU A C 1
ATOM 643 O O . GLU A 1 82 ? -12.352 16.344 -13.523 1 82.38 82 GLU A O 1
ATOM 648 N N . HIS A 1 83 ? -11.141 17.484 -11.977 1 83.06 83 HIS A N 1
ATOM 649 C CA . HIS A 1 83 ? -10.297 16.328 -11.719 1 83.06 83 HIS A CA 1
ATOM 650 C C . HIS A 1 83 ? -11.125 15.164 -11.172 1 83.06 83 HIS A C 1
ATOM 652 O O . HIS A 1 83 ? -11.008 14.031 -11.656 1 83.06 83 HIS A O 1
ATOM 658 N N . LEU A 1 84 ? -11.898 15.398 -10.195 1 82.62 84 LEU A N 1
ATOM 659 C CA . LEU A 1 84 ? -12.727 14.375 -9.57 1 82.62 84 LEU A CA 1
ATOM 660 C C . LEU A 1 84 ? -13.695 13.766 -10.578 1 82.62 84 LEU A C 1
ATOM 662 O O . LEU A 1 84 ? -13.906 12.555 -10.602 1 82.62 84 LEU A O 1
ATOM 666 N N . ASN A 1 85 ? -14.227 14.562 -11.414 1 79.56 85 ASN A N 1
ATOM 667 C CA . ASN A 1 85 ? -15.156 14.094 -12.438 1 79.56 85 ASN A CA 1
ATOM 668 C C . ASN A 1 85 ? -14.461 13.211 -13.469 1 79.56 85 ASN A C 1
ATOM 670 O O . ASN A 1 85 ? -15.008 12.195 -13.898 1 79.56 85 ASN A O 1
ATOM 674 N N . SER A 1 86 ? -13.336 13.602 -13.82 1 79.69 86 SER A N 1
ATOM 675 C CA . SER A 1 86 ? -12.609 12.867 -14.852 1 79.69 86 SER A CA 1
ATOM 676 C C . SER A 1 86 ? -12.062 11.547 -14.312 1 79.69 86 SER A C 1
ATOM 678 O O . SER A 1 86 ? -11.844 10.609 -15.07 1 79.69 86 SER A O 1
ATOM 680 N N . SER A 1 87 ? -11.836 11.5 -13.031 1 74.5 87 SER A N 1
ATOM 681 C CA . SER A 1 87 ? -11.273 10.297 -12.422 1 74.5 87 SER A CA 1
ATOM 682 C C . SER A 1 87 ? -12.367 9.312 -12.031 1 74.5 87 SER A C 1
ATOM 684 O O . SER A 1 87 ? -12.078 8.234 -11.5 1 74.5 87 SER A O 1
ATOM 686 N N . ASN A 1 88 ? -13.625 9.539 -12.406 1 68.25 88 ASN A N 1
ATOM 687 C CA . ASN A 1 88 ? -14.758 8.68 -12.078 1 68.25 88 ASN A CA 1
ATOM 688 C C . ASN A 1 88 ? -14.797 8.352 -10.586 1 68.25 88 ASN A C 1
ATOM 690 O O . ASN A 1 88 ? -15.07 7.211 -10.203 1 68.25 88 ASN A O 1
ATOM 694 N N . LEU A 1 89 ? -14.211 9.109 -9.789 1 65.44 89 LEU A N 1
ATOM 695 C CA . LEU A 1 89 ? -14.227 8.906 -8.344 1 65.44 89 LEU A CA 1
ATOM 696 C C . LEU A 1 89 ? -15.586 9.258 -7.762 1 65.44 89 LEU A C 1
ATOM 698 O O . LEU A 1 89 ? -15.734 9.375 -6.543 1 65.44 89 LEU A O 1
ATOM 702 N N . LYS A 1 90 ? -16.859 9.133 -8.578 1 55.84 90 LYS A N 1
ATOM 703 C CA . LYS A 1 90 ? -18.172 9.383 -8.016 1 55.84 90 LYS A CA 1
ATOM 704 C C . LYS A 1 90 ? -18.469 8.43 -6.855 1 55.84 90 LYS A C 1
ATOM 706 O O . LYS A 1 90 ? -18.266 7.223 -6.973 1 55.84 90 LYS A O 1
ATOM 711 N N . PHE A 1 91 ? -18.484 8.953 -5.637 1 45.94 91 PHE A N 1
ATOM 712 C CA . PHE A 1 91 ? -18.75 8.359 -4.328 1 45.94 91 PHE A CA 1
ATOM 713 C C . PHE A 1 91 ? -19.875 7.332 -4.414 1 45.94 91 PHE A C 1
ATOM 715 O O . PHE A 1 91 ? -19.891 6.367 -3.65 1 45.94 91 PHE A O 1
ATOM 722 N N . GLU A 1 92 ? -20.875 7.539 -5.207 1 43.53 92 GLU A N 1
ATOM 723 C CA . GLU A 1 92 ? -22.016 6.645 -5.02 1 43.53 92 GLU A CA 1
ATOM 724 C C . GLU A 1 92 ? -21.625 5.199 -5.336 1 43.53 92 GLU A C 1
ATOM 726 O O . GLU A 1 92 ? -22.406 4.277 -5.074 1 43.53 92 GLU A O 1
ATOM 731 N N . ALA A 1 93 ? -21.297 4.965 -6.547 1 41.66 93 ALA A N 1
ATOM 732 C CA . ALA A 1 93 ? -21.219 3.604 -7.078 1 41.66 93 ALA A CA 1
ATOM 733 C C . ALA A 1 93 ? -20.125 2.797 -6.379 1 41.66 93 ALA A C 1
ATOM 735 O O . ALA A 1 93 ? -19.016 3.287 -6.184 1 41.66 93 ALA A O 1
ATOM 736 N N . THR A 1 94 ? -20.344 2.006 -5.402 1 45.41 94 THR A N 1
ATOM 737 C CA . THR A 1 94 ? -19.547 0.94 -4.793 1 45.41 94 THR A CA 1
ATOM 738 C C . THR A 1 94 ? -18.469 0.459 -5.742 1 45.41 94 THR A C 1
ATOM 740 O O . THR A 1 94 ? -17.938 -0.645 -5.586 1 45.41 94 THR A O 1
ATOM 743 N N . GLU A 1 95 ? -18.422 0.928 -6.906 1 51.97 95 GLU A N 1
ATOM 744 C CA . GLU A 1 95 ? -17.422 0.291 -7.758 1 51.97 95 GLU A CA 1
ATOM 745 C C . GLU A 1 95 ? -16.031 0.417 -7.156 1 51.97 95 GLU A C 1
ATOM 747 O O . GLU A 1 95 ? -15.836 1.106 -6.152 1 51.97 95 GLU A O 1
ATOM 752 N N . ASP A 1 96 ? -14.719 0.292 -8.023 1 67.31 96 ASP A N 1
ATOM 753 C CA . ASP A 1 96 ? -13.344 -0.194 -8.141 1 67.31 96 ASP A CA 1
ATOM 754 C C . ASP A 1 96 ? -12.383 0.676 -7.336 1 67.31 96 ASP A C 1
ATOM 756 O O . ASP A 1 96 ? -12.336 1.894 -7.52 1 67.31 96 ASP A O 1
ATOM 760 N N . ILE A 1 97 ? -11.953 0.159 -6.062 1 89 97 ILE A N 1
ATOM 761 C CA . ILE A 1 97 ? -10.93 0.81 -5.258 1 89 97 ILE A CA 1
ATOM 762 C C . ILE A 1 97 ? -9.781 1.259 -6.156 1 89 97 ILE A C 1
ATOM 764 O O . ILE A 1 97 ? -8.953 2.08 -5.754 1 89 97 ILE A O 1
ATOM 768 N N . TYR A 1 98 ? -9.922 0.834 -7.371 1 92.56 98 TYR A N 1
ATOM 769 C CA . TYR A 1 98 ? -8.844 1.078 -8.32 1 92.56 98 TYR A CA 1
ATOM 770 C C . TYR A 1 98 ? -8.609 2.572 -8.508 1 92.56 98 TYR A C 1
ATOM 772 O O . TYR A 1 98 ? -7.496 3.062 -8.297 1 92.56 98 TYR A O 1
ATOM 780 N N . ASN A 1 99 ? -9.656 3.33 -8.75 1 90.62 99 ASN A N 1
ATOM 781 C CA . ASN A 1 99 ? -9.516 4.758 -9.023 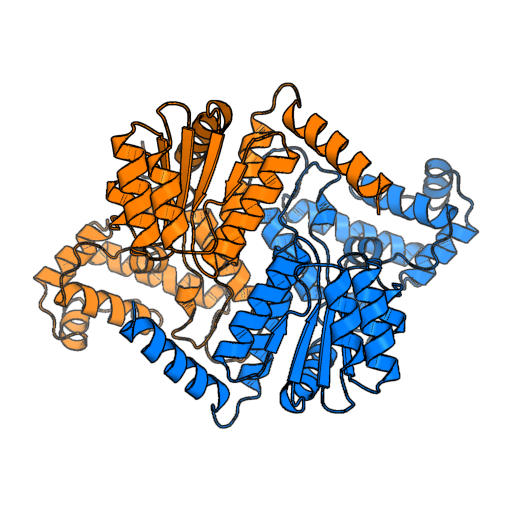1 90.62 99 ASN A CA 1
ATOM 782 C C . ASN A 1 99 ? -9.094 5.531 -7.781 1 90.62 99 ASN A C 1
ATOM 784 O O . ASN A 1 99 ? -8.375 6.527 -7.875 1 90.62 99 ASN A O 1
ATOM 788 N N . TYR A 1 100 ? -9.555 5.105 -6.609 1 92.06 100 TYR A N 1
ATOM 789 C CA . TYR A 1 100 ? -9.141 5.758 -5.371 1 92.06 100 TYR A CA 1
ATOM 790 C C . TYR A 1 100 ? -7.66 5.531 -5.102 1 92.06 100 TYR A C 1
ATOM 792 O O . TYR A 1 100 ? -6.965 6.438 -4.637 1 92.06 100 TYR A O 1
ATOM 800 N N . TYR A 1 101 ? -7.184 4.297 -5.398 1 94.94 101 TYR A N 1
ATOM 801 C CA . TYR A 1 101 ? -5.762 4.02 -5.258 1 94.94 101 TYR A CA 1
ATOM 802 C C . TYR A 1 101 ? -4.934 4.926 -6.164 1 94.94 101 TYR A C 1
ATOM 804 O O . TYR A 1 101 ? -3.949 5.523 -5.723 1 94.94 101 TYR A O 1
ATOM 812 N N . LEU A 1 102 ? -5.402 5.02 -7.426 1 93.12 102 LEU A N 1
ATOM 813 C CA . LEU A 1 102 ? -4.695 5.883 -8.367 1 93.12 102 LEU A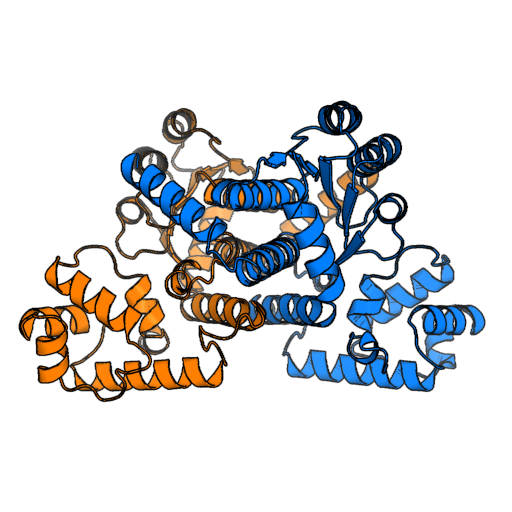 CA 1
ATOM 814 C C . LEU A 1 102 ? -4.676 7.324 -7.871 1 93.12 102 LEU A C 1
ATOM 816 O O . LEU A 1 102 ? -3.648 8 -7.961 1 93.12 102 LEU A O 1
ATOM 820 N N . ASP A 1 103 ? -5.758 7.758 -7.285 1 91.06 103 ASP A N 1
ATOM 821 C CA . ASP A 1 103 ? -5.859 9.133 -6.809 1 91.06 103 ASP A CA 1
ATOM 822 C C . ASP A 1 103 ? -4.938 9.367 -5.613 1 91.06 103 ASP A C 1
ATOM 824 O O . ASP A 1 103 ? -4.246 10.383 -5.547 1 91.06 103 ASP A O 1
ATOM 828 N N . VAL A 1 104 ? -4.961 8.414 -4.641 1 94.31 104 VAL A N 1
ATOM 829 C CA . VAL A 1 104 ? -4.094 8.539 -3.473 1 94.31 104 VAL A CA 1
ATOM 830 C C . VAL A 1 104 ? -2.639 8.648 -3.918 1 94.31 104 VAL A C 1
ATOM 832 O O . VAL A 1 104 ? -1.893 9.5 -3.434 1 94.31 104 VAL A O 1
ATOM 835 N N . ILE A 1 105 ? -2.262 7.758 -4.84 1 95.25 105 ILE A N 1
ATOM 836 C CA . ILE A 1 105 ? -0.882 7.723 -5.316 1 95.25 105 ILE A CA 1
ATOM 837 C C . ILE A 1 105 ? -0.555 9.023 -6.051 1 95.25 105 ILE A C 1
ATOM 839 O O . ILE A 1 105 ? 0.506 9.617 -5.832 1 95.25 105 ILE A O 1
ATOM 843 N N . GLN A 1 106 ? -1.497 9.477 -6.902 1 91.38 106 GLN A N 1
ATOM 844 C CA . GLN A 1 106 ? -1.29 10.711 -7.648 1 91.38 106 GLN A CA 1
ATOM 845 C C . GLN A 1 106 ? -1.14 11.906 -6.707 1 91.38 106 GLN A C 1
ATOM 847 O O . GLN A 1 106 ? -0.244 12.734 -6.887 1 91.38 106 GLN A O 1
ATOM 852 N N . ARG A 1 107 ? -1.978 12.055 -5.734 1 90.38 107 ARG A N 1
ATOM 853 C CA . ARG A 1 107 ? -1.923 13.156 -4.785 1 90.38 107 ARG A CA 1
ATOM 854 C C . ARG A 1 107 ? -0.614 13.141 -4 1 90.38 107 ARG A C 1
ATOM 856 O O . ARG A 1 107 ? -0.002 14.188 -3.785 1 90.38 107 ARG A O 1
ATOM 863 N N . ASN A 1 108 ? -0.231 11.977 -3.539 1 94.62 108 ASN A N 1
ATOM 864 C CA . ASN A 1 108 ? 1.021 11.891 -2.797 1 94.62 108 ASN A CA 1
ATOM 865 C C . ASN A 1 108 ? 2.225 12.172 -3.691 1 94.62 108 ASN A C 1
ATOM 867 O O . ASN A 1 108 ? 3.223 12.734 -3.236 1 94.62 108 ASN A O 1
ATOM 871 N N . ASN A 1 109 ? 2.141 11.773 -4.98 1 92.38 109 ASN A N 1
ATOM 872 C CA . ASN A 1 109 ? 3.199 12.109 -5.922 1 92.38 109 ASN A CA 1
ATOM 873 C C . ASN A 1 109 ? 3.297 13.609 -6.148 1 92.38 109 ASN A C 1
ATOM 875 O O . ASN A 1 109 ? 4.395 14.156 -6.297 1 92.38 109 ASN A O 1
ATOM 879 N N . GLN A 1 110 ? 2.156 14.266 -6.141 1 87.94 110 GLN A N 1
ATOM 880 C CA . GLN A 1 110 ? 2.092 15.711 -6.367 1 87.94 110 GLN A CA 1
ATOM 881 C C . GLN A 1 110 ? 2.777 16.469 -5.242 1 87.94 110 GLN A C 1
ATOM 883 O O . GLN A 1 110 ? 3.414 17.5 -5.48 1 87.94 110 GLN A O 1
ATOM 888 N N . ILE A 1 111 ? 2.695 16.016 -4.055 1 88.94 111 ILE A N 1
ATOM 889 C CA . ILE A 1 111 ? 3.227 16.781 -2.93 1 88.94 111 ILE A CA 1
ATOM 890 C C . ILE A 1 111 ? 4.629 16.266 -2.582 1 88.94 111 ILE A C 1
ATOM 892 O O . ILE A 1 111 ? 5.25 16.75 -1.632 1 88.94 111 ILE A O 1
ATOM 896 N N . PHE A 1 112 ? 5.086 15.328 -3.32 1 89.38 112 PHE A N 1
ATOM 897 C CA . PHE A 1 112 ? 6.391 14.734 -3.08 1 89.38 112 PHE A CA 1
ATOM 898 C C . PHE A 1 112 ? 7.5 15.773 -3.203 1 89.38 112 PHE A C 1
ATOM 900 O O . PHE A 1 112 ? 7.578 16.484 -4.207 1 89.38 112 PHE A O 1
ATOM 907 N N . ASP A 1 113 ? 8.312 15.953 -2.199 1 90.25 113 ASP A N 1
ATOM 908 C CA . ASP A 1 113 ? 9.438 16.875 -2.158 1 90.25 113 ASP A CA 1
ATOM 909 C C . ASP A 1 113 ? 10.766 16.141 -2.301 1 90.25 113 ASP A C 1
ATOM 911 O O . ASP A 1 113 ? 11.297 15.602 -1.321 1 90.25 113 ASP A O 1
ATOM 915 N N . LYS A 1 114 ? 11.336 16.141 -3.461 1 91.5 114 LYS A N 1
ATOM 916 C CA . LYS A 1 114 ? 12.531 15.375 -3.766 1 91.5 114 LYS A CA 1
ATOM 917 C C . LYS A 1 114 ? 13.727 15.875 -2.955 1 91.5 114 LYS A C 1
ATOM 919 O O . LYS A 1 114 ? 14.562 15.086 -2.52 1 91.5 114 LYS A O 1
ATOM 924 N N . ASP A 1 115 ? 13.836 17.203 -2.775 1 94.19 115 ASP A N 1
ATOM 925 C CA . ASP A 1 115 ? 14.945 17.781 -2.02 1 94.19 115 ASP A CA 1
ATOM 926 C C . ASP A 1 115 ? 14.914 17.312 -0.563 1 94.19 115 ASP A C 1
ATOM 928 O O . ASP A 1 115 ? 15.945 16.938 -0.002 1 94.19 115 ASP A O 1
ATOM 932 N N . LYS A 1 116 ? 13.719 17.328 0.012 1 96.25 116 LYS A N 1
ATOM 933 C CA . LYS A 1 116 ? 13.586 16.844 1.381 1 96.25 116 LYS A CA 1
ATOM 934 C C . LYS A 1 116 ? 13.922 15.352 1.471 1 96.25 116 LYS A C 1
ATOM 936 O O . LYS A 1 116 ? 14.531 14.906 2.441 1 96.25 116 LYS A O 1
ATOM 941 N N . MET A 1 117 ? 13.516 14.633 0.487 1 96.69 117 MET A N 1
ATOM 942 C CA . MET A 1 117 ? 13.797 13.203 0.469 1 96.69 117 MET A CA 1
ATOM 943 C C . MET A 1 117 ? 15.297 12.945 0.376 1 96.69 117 MET A C 1
ATOM 945 O O . MET A 1 117 ? 15.828 12.07 1.066 1 96.69 117 MET A O 1
ATOM 949 N N . LEU A 1 118 ? 15.953 13.711 -0.489 1 95.94 118 LEU A N 1
ATOM 950 C CA . LEU A 1 118 ? 17.406 13.578 -0.614 1 95.94 118 LEU A CA 1
ATOM 951 C C . LEU A 1 118 ? 18.094 13.914 0.703 1 95.94 118 LEU A C 1
ATOM 953 O O . LEU A 1 118 ? 19.047 13.227 1.104 1 95.94 118 LEU A O 1
ATOM 957 N N . ALA A 1 119 ? 17.625 14.961 1.355 1 97.94 119 ALA A N 1
ATOM 958 C CA . ALA A 1 119 ? 18.172 15.312 2.668 1 97.94 119 ALA A CA 1
ATOM 959 C C . ALA A 1 119 ? 17.984 14.172 3.66 1 97.94 119 ALA A C 1
ATOM 961 O O . ALA A 1 119 ? 18.875 13.883 4.461 1 97.94 119 ALA A O 1
ATOM 962 N N . THR A 1 120 ? 16.844 13.516 3.611 1 98.25 120 THR A N 1
ATOM 963 C CA . THR A 1 120 ? 16.562 12.367 4.473 1 98.25 120 THR A CA 1
ATOM 964 C C . THR A 1 120 ? 17.516 11.211 4.152 1 98.25 120 THR A C 1
ATOM 966 O O . THR A 1 120 ? 18.047 10.57 5.059 1 98.25 120 THR A O 1
ATOM 969 N N . VAL A 1 121 ? 17.734 10.938 2.891 1 97.62 121 VAL A N 1
ATOM 970 C CA . VAL A 1 121 ? 18.656 9.898 2.459 1 97.62 121 VAL A CA 1
ATOM 971 C C . VAL A 1 121 ? 20.047 10.188 3.002 1 97.62 121 VAL A C 1
ATOM 973 O O . VAL A 1 121 ? 20.75 9.281 3.471 1 97.62 121 VAL A O 1
ATOM 976 N N . ASN A 1 122 ? 20.469 11.445 2.949 1 97.75 122 ASN A N 1
ATOM 977 C CA . ASN A 1 122 ? 21.781 11.828 3.465 1 97.75 122 ASN A CA 1
ATOM 978 C C . ASN A 1 122 ? 21.891 11.586 4.969 1 97.75 122 ASN A C 1
ATOM 980 O O . ASN A 1 122 ? 22.922 11.109 5.453 1 97.75 122 ASN A O 1
ATOM 984 N N . LEU A 1 123 ? 20.797 11.914 5.68 1 97.94 123 LEU A N 1
ATOM 985 C CA . LEU A 1 123 ? 20.766 11.625 7.109 1 97.94 123 LEU A CA 1
ATOM 986 C C . LEU A 1 123 ? 20.875 10.125 7.367 1 97.94 123 LEU A C 1
ATOM 988 O O . LEU A 1 123 ? 21.578 9.695 8.281 1 97.94 123 LEU A O 1
ATOM 992 N N . LEU A 1 124 ? 20.188 9.352 6.594 1 97.5 124 LEU A N 1
ATOM 993 C CA . LEU A 1 124 ? 20.172 7.895 6.699 1 97.5 124 LEU A CA 1
ATOM 994 C C . LEU A 1 124 ? 21.578 7.328 6.516 1 97.5 124 LEU A C 1
ATOM 996 O O . LEU A 1 124 ? 22.031 6.496 7.309 1 97.5 124 LEU A O 1
ATOM 1000 N N . LYS A 1 125 ? 22.281 7.785 5.551 1 96.19 125 LYS A N 1
ATOM 1001 C CA . LYS A 1 125 ? 23.609 7.281 5.203 1 96.19 125 LYS A CA 1
ATOM 1002 C C . LYS A 1 125 ? 24.625 7.625 6.285 1 96.19 125 LYS A C 1
ATOM 1004 O O . LYS A 1 125 ? 25.578 6.879 6.512 1 96.19 125 LYS A O 1
ATOM 1009 N N . LYS A 1 126 ? 24.422 8.703 6.941 1 96.25 126 LYS A N 1
ATOM 1010 C CA . LYS A 1 126 ? 25.375 9.195 7.926 1 96.25 126 LYS A CA 1
ATOM 1011 C C . LYS A 1 126 ? 25.109 8.602 9.305 1 96.25 126 LYS A C 1
ATOM 1013 O O . LYS A 1 126 ? 25.969 8.609 10.172 1 96.25 126 LYS A O 1
ATOM 1018 N N . ALA A 1 127 ? 23.938 8.102 9.5 1 97 127 ALA A N 1
ATOM 1019 C CA . ALA A 1 127 ? 23.516 7.66 10.828 1 97 127 ALA A CA 1
ATOM 1020 C C . ALA A 1 127 ? 24.219 6.363 11.227 1 97 127 ALA A C 1
ATOM 1022 O O . ALA A 1 127 ? 24.344 5.445 10.414 1 97 127 ALA A O 1
ATOM 1023 N N . ARG A 1 128 ? 24.656 6.324 12.469 1 95.25 128 ARG A N 1
ATOM 1024 C CA . ARG A 1 128 ? 25.188 5.086 13.031 1 95.25 128 ARG A CA 1
ATOM 1025 C C . ARG A 1 128 ? 24.078 4.078 13.289 1 95.25 128 ARG A C 1
ATOM 1027 O O . ARG A 1 128 ? 24.203 2.896 12.953 1 95.25 128 ARG A O 1
ATOM 1034 N N . ASN A 1 129 ? 23.078 4.586 13.898 1 95.38 129 ASN A N 1
ATOM 1035 C CA . ASN A 1 129 ? 21.875 3.801 14.148 1 95.38 129 ASN A CA 1
ATOM 1036 C C . ASN A 1 129 ? 20.609 4.531 13.672 1 95.38 129 ASN A C 1
ATOM 1038 O O . ASN A 1 129 ? 20.531 5.758 13.773 1 95.38 129 ASN A O 1
ATOM 1042 N N . ILE A 1 130 ? 19.75 3.713 13.164 1 97.12 130 ILE A N 1
ATOM 1043 C CA . ILE A 1 130 ? 18.453 4.25 12.727 1 97.12 130 ILE A CA 1
ATOM 1044 C C . ILE A 1 130 ? 17.344 3.66 13.578 1 97.12 130 ILE A C 1
ATOM 1046 O O . ILE A 1 130 ? 17.234 2.439 13.719 1 97.12 130 ILE A O 1
ATOM 1050 N N . TYR A 1 131 ? 16.625 4.531 14.164 1 95.81 131 TYR A N 1
ATOM 1051 C CA . TYR A 1 131 ? 15.438 4.137 14.922 1 95.81 131 TYR A CA 1
ATOM 1052 C C . TYR A 1 131 ? 14.164 4.625 14.234 1 95.81 131 TYR A C 1
ATOM 1054 O O . TYR A 1 131 ? 14.148 5.711 13.648 1 95.81 131 TYR A O 1
ATOM 1062 N N . ILE A 1 132 ? 13.156 3.807 14.281 1 96.38 132 ILE A N 1
ATOM 1063 C CA . ILE A 1 132 ? 11.891 4.164 13.656 1 96.38 132 ILE A CA 1
ATOM 1064 C C . ILE A 1 132 ? 10.75 3.969 14.648 1 96.38 132 ILE A C 1
ATOM 1066 O O . ILE A 1 132 ? 10.664 2.93 15.305 1 96.38 132 ILE A O 1
ATOM 1070 N N . ALA A 1 133 ? 9.875 4.961 14.75 1 94.81 133 ALA A N 1
ATOM 1071 C CA . ALA A 1 133 ? 8.789 4.938 15.727 1 94.81 133 ALA A CA 1
ATOM 1072 C C . ALA A 1 133 ? 7.438 5.148 15.055 1 94.81 133 ALA A C 1
ATOM 1074 O O . ALA A 1 133 ? 7.297 6.023 14.195 1 94.81 133 ALA A O 1
ATOM 1075 N N . GLY A 1 134 ? 6.504 4.465 15.367 1 94.25 134 GLY A N 1
ATOM 1076 C CA . GLY A 1 134 ? 5.109 4.52 14.961 1 94.25 134 GLY A CA 1
ATOM 1077 C C . GLY A 1 134 ? 4.238 3.512 15.688 1 94.25 134 GLY A C 1
ATOM 1078 O O . GLY A 1 134 ? 4.703 2.43 16.047 1 94.25 134 GLY A O 1
ATOM 1079 N N . ILE A 1 135 ? 3.023 3.842 15.859 1 90.69 135 ILE A N 1
ATOM 1080 C CA . ILE A 1 135 ? 2.113 2.973 16.594 1 90.69 135 ILE A CA 1
ATOM 1081 C C . ILE A 1 135 ? 0.972 2.525 15.68 1 90.69 135 ILE A C 1
ATOM 1083 O O . ILE A 1 135 ? 0.607 3.234 14.742 1 90.69 135 ILE A O 1
ATOM 1087 N N . GLY A 1 136 ? 0.381 1.282 16.031 1 88.38 136 GLY A N 1
ATOM 1088 C CA . GLY A 1 136 ? -0.736 0.784 15.25 1 88.38 136 GLY A CA 1
ATOM 1089 C C . GLY A 1 136 ? -0.381 0.547 13.789 1 88.38 136 GLY A C 1
ATOM 1090 O O . GLY A 1 136 ? 0.6 -0.137 13.492 1 88.38 136 GLY A O 1
ATOM 1091 N N . ASN A 1 137 ? -1.214 1.036 12.859 1 88.75 137 ASN A N 1
ATOM 1092 C CA . ASN A 1 137 ? -0.947 0.865 11.438 1 88.75 137 ASN A CA 1
ATOM 1093 C C . ASN A 1 137 ? 0.346 1.561 11.023 1 88.75 137 ASN A C 1
ATOM 1095 O O . ASN A 1 137 ? 1.047 1.091 10.125 1 88.75 137 ASN A O 1
ATOM 1099 N N . MET A 1 138 ? 0.635 2.629 11.711 1 93.38 138 MET A N 1
ATOM 1100 C CA . MET A 1 138 ? 1.938 3.238 11.461 1 93.38 138 MET A CA 1
ATOM 1101 C C . MET A 1 138 ? 3.066 2.281 11.828 1 93.38 138 MET A C 1
ATOM 1103 O O . MET A 1 138 ? 4.102 2.252 11.156 1 93.38 138 MET A O 1
ATOM 1107 N N . GLY A 1 139 ? 2.791 1.566 12.914 1 93.44 139 GLY A N 1
ATOM 1108 C CA . GLY A 1 139 ? 3.771 0.574 13.328 1 93.44 139 GLY A CA 1
ATOM 1109 C C . GLY A 1 139 ? 4.051 -0.468 12.266 1 93.44 139 GLY A C 1
ATOM 1110 O O . GLY A 1 139 ? 5.195 -0.903 12.102 1 93.44 139 GLY A O 1
ATOM 1111 N N . LEU A 1 140 ? 3.068 -0.889 11.555 1 94.31 140 LEU A N 1
ATOM 1112 C CA . LEU A 1 140 ? 3.244 -1.844 10.469 1 94.31 140 LEU A CA 1
ATOM 1113 C C . LEU A 1 140 ? 4.117 -1.256 9.367 1 94.31 140 LEU A C 1
ATOM 1115 O O . LEU A 1 140 ? 5.016 -1.93 8.852 1 94.31 140 LEU A O 1
ATOM 1119 N N . ALA A 1 141 ? 3.885 -0.017 8.992 1 96 141 ALA A N 1
ATOM 1120 C CA . ALA A 1 141 ? 4.691 0.654 7.977 1 96 141 ALA A CA 1
ATOM 1121 C C . ALA A 1 141 ? 6.133 0.82 8.438 1 96 141 ALA A C 1
ATOM 1123 O O . ALA A 1 141 ? 7.066 0.677 7.648 1 96 141 ALA A O 1
ATOM 1124 N N . THR A 1 142 ? 6.312 1.155 9.734 1 96 142 THR A N 1
ATOM 1125 C CA . THR A 1 142 ? 7.652 1.333 10.281 1 96 142 THR A CA 1
ATOM 1126 C C . THR A 1 142 ? 8.422 0.017 10.258 1 96 142 THR A C 1
ATOM 1128 O O . THR A 1 142 ? 9.617 -0.003 9.945 1 96 142 THR A O 1
ATOM 1131 N N . LYS A 1 143 ? 7.703 -1.037 10.641 1 94.75 143 LYS A N 1
ATOM 1132 C CA . LYS A 1 143 ? 8.344 -2.35 10.594 1 94.75 143 LYS A CA 1
ATOM 1133 C C . LYS A 1 143 ? 8.734 -2.723 9.172 1 94.75 143 LYS A C 1
ATOM 1135 O O . LYS A 1 143 ? 9.82 -3.264 8.945 1 94.75 143 LYS A O 1
ATOM 1140 N N . GLU A 1 144 ? 7.906 -2.453 8.242 1 95.81 144 GLU A N 1
ATOM 1141 C CA . GLU A 1 144 ? 8.203 -2.713 6.832 1 95.81 144 GLU A CA 1
ATOM 1142 C C . GLU A 1 144 ? 9.445 -1.955 6.383 1 95.81 144 GLU A C 1
ATOM 1144 O O . GLU A 1 144 ? 10.32 -2.523 5.723 1 95.81 144 GLU A O 1
ATOM 1149 N N . LEU A 1 145 ? 9.523 -0.707 6.699 1 97 145 LEU A N 1
ATOM 1150 C CA . LEU A 1 145 ? 10.68 0.105 6.34 1 97 145 LEU A CA 1
ATOM 1151 C C . LEU A 1 145 ? 11.945 -0.438 6.992 1 97 145 LEU A C 1
ATOM 1153 O O . LEU A 1 145 ? 12.992 -0.531 6.344 1 97 145 LEU A O 1
ATOM 1157 N N . SER A 1 146 ? 11.812 -0.75 8.281 1 95.62 146 SER A N 1
ATOM 1158 C CA . SER A 1 146 ? 12.953 -1.299 9 1 95.62 146 SER A CA 1
ATOM 1159 C C . SER A 1 146 ? 13.484 -2.555 8.32 1 95.62 146 SER A C 1
ATOM 1161 O O . SER A 1 146 ? 14.695 -2.691 8.109 1 95.62 146 SER A O 1
ATOM 1163 N N . ASN A 1 147 ? 12.578 -3.439 7.98 1 93.31 147 ASN A N 1
ATOM 1164 C CA . ASN A 1 147 ? 12.961 -4.668 7.293 1 93.31 147 ASN A CA 1
ATOM 1165 C C . ASN A 1 147 ? 13.68 -4.375 5.973 1 93.31 147 ASN A C 1
ATOM 1167 O O . ASN A 1 147 ? 14.672 -5.023 5.641 1 93.31 147 ASN A O 1
ATOM 1171 N N . ARG A 1 148 ? 13.18 -3.412 5.238 1 94.06 148 ARG A N 1
ATOM 1172 C CA . ARG A 1 148 ? 13.773 -3.039 3.957 1 94.06 148 ARG A CA 1
ATOM 1173 C C . ARG A 1 148 ? 15.18 -2.475 4.148 1 94.06 148 ARG A C 1
ATOM 1175 O O . ARG A 1 148 ? 16.109 -2.857 3.436 1 94.06 148 ARG A O 1
ATOM 1182 N N . LEU A 1 149 ? 15.312 -1.577 5.035 1 96 149 LEU A N 1
ATOM 1183 C CA . LEU A 1 149 ? 16.594 -0.924 5.266 1 96 149 LEU A CA 1
ATOM 1184 C C . LEU A 1 149 ? 17.641 -1.927 5.758 1 96 149 LEU A C 1
ATOM 1186 O O . LEU A 1 149 ? 18.812 -1.843 5.391 1 96 149 LEU A O 1
ATOM 1190 N N . PHE A 1 150 ? 17.172 -2.859 6.562 1 93.12 150 PHE A N 1
ATOM 1191 C CA . PHE A 1 150 ? 18.062 -3.904 7.043 1 93.12 150 PHE A CA 1
ATOM 1192 C C . PHE A 1 150 ? 18.672 -4.684 5.879 1 93.12 150 PHE A C 1
ATOM 1194 O O . PHE A 1 150 ? 19.844 -5.023 5.898 1 93.12 150 PHE A O 1
ATOM 1201 N N . ARG A 1 151 ? 17.906 -4.934 4.867 1 91.75 151 ARG A N 1
ATOM 1202 C CA . ARG A 1 151 ? 18.344 -5.695 3.703 1 91.75 151 ARG A CA 1
ATOM 1203 C C . ARG A 1 151 ? 19.375 -4.918 2.895 1 91.75 151 ARG A C 1
ATOM 1205 O O . ARG A 1 151 ? 20.078 -5.488 2.055 1 91.75 151 ARG A O 1
ATOM 1212 N N . PHE A 1 152 ? 19.438 -3.643 3.1 1 93.69 152 PHE A N 1
ATOM 1213 C CA . PHE A 1 152 ? 20.406 -2.807 2.408 1 93.69 152 PHE A CA 1
ATOM 1214 C C . PHE A 1 152 ? 21.594 -2.498 3.314 1 93.69 152 PHE A C 1
ATOM 1216 O O . PHE A 1 152 ? 22.422 -1.649 2.988 1 93.69 152 PHE A O 1
ATOM 1223 N N . GLY A 1 153 ? 21.656 -3.076 4.566 1 92.62 153 GLY A N 1
ATOM 1224 C CA . GLY A 1 153 ? 22.828 -3.021 5.418 1 92.62 153 GLY A CA 1
ATOM 1225 C C . GLY A 1 153 ? 22.734 -1.985 6.523 1 92.62 153 GLY A C 1
ATOM 1226 O O . GLY A 1 153 ? 23.688 -1.736 7.246 1 92.62 153 GLY A O 1
ATOM 1227 N N . PHE A 1 154 ? 21.609 -1.404 6.676 1 95.12 154 PHE A N 1
ATOM 1228 C CA . PHE A 1 154 ? 21.453 -0.395 7.715 1 95.12 154 PHE A CA 1
ATOM 1229 C C . PHE A 1 154 ? 21.078 -1.041 9.039 1 95.12 154 PHE A C 1
ATOM 1231 O O . PHE A 1 154 ? 20.297 -2.002 9.07 1 95.12 154 PHE A O 1
ATOM 1238 N N . MET A 1 155 ? 21.641 -0.489 10.078 1 92.81 155 MET A N 1
ATOM 1239 C CA . MET A 1 155 ? 21.234 -0.901 11.422 1 92.81 155 MET A CA 1
ATOM 1240 C C . MET A 1 155 ? 19.984 -0.166 11.859 1 92.81 155 MET A C 1
ATOM 1242 O O . MET A 1 155 ? 20.047 0.953 12.367 1 92.81 155 MET A O 1
ATOM 1246 N N . CYS A 1 156 ? 18.906 -0.826 11.648 1 93.06 156 CYS A N 1
ATOM 1247 C CA . CYS A 1 156 ? 17.609 -0.202 11.891 1 93.06 156 CYS A CA 1
ATOM 1248 C C . CYS A 1 156 ? 16.828 -0.966 12.953 1 93.06 156 CYS A C 1
ATOM 1250 O O . CYS A 1 156 ? 16.734 -2.195 12.906 1 93.06 156 CYS A O 1
ATOM 1252 N N . ASN A 1 157 ? 16.297 -0.22 13.906 1 90.31 157 ASN A N 1
ATOM 1253 C CA . ASN A 1 157 ? 15.492 -0.805 14.969 1 90.31 157 ASN A CA 1
ATOM 1254 C C . ASN A 1 157 ? 14.164 -0.082 15.133 1 90.31 157 ASN A C 1
ATOM 1256 O O . ASN A 1 157 ? 14.117 1.149 15.133 1 90.31 157 ASN A O 1
ATOM 1260 N N . VAL A 1 158 ? 13.156 -0.89 15.195 1 92.06 158 VAL A N 1
ATOM 1261 C CA . VAL A 1 158 ? 11.852 -0.315 15.508 1 92.06 158 VAL A CA 1
ATOM 1262 C C . VAL A 1 158 ? 11.711 -0.151 17.016 1 92.06 158 VAL A C 1
ATOM 1264 O O . VAL A 1 158 ? 11.977 -1.084 17.781 1 92.06 158 VAL A O 1
ATOM 1267 N N . LEU A 1 159 ? 11.672 1.028 17.5 1 79.75 159 LEU A N 1
ATOM 1268 C CA . LEU A 1 159 ? 11.586 1.274 18.938 1 79.75 159 LEU A CA 1
ATOM 1269 C C . LEU A 1 159 ? 10.398 0.544 19.547 1 79.75 159 LEU A C 1
ATOM 1271 O O . LEU A 1 159 ? 10.445 0.128 20.703 1 79.75 159 LEU A O 1
ATOM 1275 N N . ASN A 1 160 ? 9.164 0.552 19.062 1 62.81 160 ASN A N 1
ATOM 1276 C CA . ASN A 1 160 ? 8.234 0.212 20.141 1 62.81 160 ASN A CA 1
ATOM 1277 C C . ASN A 1 160 ? 7.027 -0.559 19.609 1 62.81 160 ASN A C 1
ATOM 1279 O O . ASN A 1 160 ? 6.426 -0.167 18.609 1 62.81 160 ASN A O 1
ATOM 1283 N N . GLU A 1 161 ? 6.984 -1.736 20.047 1 60.03 161 GLU A N 1
ATOM 1284 C CA . GLU A 1 161 ? 5.648 -2.314 19.938 1 60.03 161 GLU A CA 1
ATOM 1285 C C . GLU A 1 161 ? 4.691 -1.687 20.953 1 60.03 161 GLU A C 1
ATOM 1287 O O . GLU A 1 161 ? 3.486 -1.609 20.703 1 60.03 161 GLU A O 1
ATOM 1292 N N . ASP A 1 162 ? 5.375 -1.039 22.094 1 65.81 162 ASP A N 1
ATOM 1293 C CA . ASP A 1 162 ? 4.453 -0.443 23.062 1 65.81 162 ASP A CA 1
ATOM 1294 C C . ASP A 1 162 ? 4.91 0.959 23.453 1 65.81 162 ASP A C 1
ATOM 1296 O O . ASP A 1 162 ? 6.078 1.312 23.281 1 65.81 162 ASP A O 1
ATOM 1300 N N . GLU A 1 163 ? 4.059 1.78 23.828 1 70.06 163 GLU A N 1
ATOM 1301 C CA . GLU A 1 163 ? 4.203 3.209 24.094 1 70.06 163 GLU A CA 1
ATOM 1302 C C . GLU A 1 163 ? 5.312 3.471 25.109 1 70.06 163 GLU A C 1
ATOM 1304 O O . GLU A 1 163 ? 6.102 4.402 24.938 1 70.06 163 GLU A O 1
ATOM 1309 N N . ASP A 1 164 ? 5.43 2.652 26.031 1 69.75 164 ASP A N 1
ATOM 1310 C CA . ASP A 1 164 ? 6.418 2.879 27.078 1 69.75 164 ASP A CA 1
ATOM 1311 C C . ASP A 1 164 ? 7.832 2.635 26.562 1 69.75 164 ASP A C 1
ATOM 1313 O O . ASP A 1 164 ? 8.766 3.365 26.922 1 69.75 164 ASP A O 1
ATOM 1317 N N . SER A 1 165 ? 7.945 1.76 25.703 1 74.12 165 SER A N 1
ATOM 1318 C CA . SER A 1 165 ? 9.266 1.393 25.188 1 74.12 165 SER A CA 1
ATOM 1319 C C . SER A 1 165 ? 9.789 2.436 24.203 1 74.12 165 SER A C 1
ATOM 1321 O O . SER A 1 165 ? 10.992 2.682 24.141 1 74.12 165 SER A O 1
ATOM 1323 N N . ILE A 1 166 ? 8.914 3.102 23.688 1 78.19 166 ILE A N 1
ATOM 1324 C CA . ILE A 1 166 ? 9.312 4.062 22.656 1 78.19 166 ILE A CA 1
ATOM 1325 C C . ILE A 1 166 ? 10.055 5.23 23.312 1 78.19 166 ILE A C 1
ATOM 1327 O O . ILE A 1 166 ? 11.133 5.617 22.859 1 78.19 166 ILE A O 1
ATOM 1331 N N . LYS A 1 167 ? 9.492 5.703 24.406 1 77.25 167 LYS A N 1
ATOM 1332 C CA . LYS A 1 167 ? 10.086 6.844 25.094 1 77.25 167 LYS A CA 1
ATOM 1333 C C . LYS A 1 167 ? 11.445 6.484 25.688 1 77.25 167 LYS A C 1
ATOM 1335 O O . LYS A 1 167 ? 12.414 7.23 25.531 1 77.25 167 LYS A O 1
ATOM 1340 N N . MET A 1 168 ? 11.5 5.379 26.344 1 77.88 168 MET A N 1
ATOM 1341 C CA . MET A 1 168 ? 12.727 4.941 27 1 77.88 168 MET A CA 1
ATOM 1342 C C . MET A 1 168 ? 13.852 4.758 26 1 77.88 168 MET A C 1
ATOM 1344 O O . MET A 1 168 ? 14.961 5.258 26.203 1 77.88 168 MET A O 1
ATOM 1348 N N . ARG A 1 169 ? 13.586 4.227 24.906 1 82 169 ARG A N 1
ATOM 1349 C CA . ARG A 1 169 ? 14.617 3.936 23.906 1 82 169 ARG A CA 1
ATOM 1350 C C . ARG A 1 169 ? 15.055 5.207 23.188 1 82 169 ARG A C 1
ATOM 1352 O O . ARG A 1 169 ? 16.234 5.367 22.875 1 82 169 ARG A O 1
ATOM 1359 N N . ALA A 1 170 ? 14.141 6.039 23.031 1 84.69 170 ALA A N 1
ATOM 1360 C CA . ALA A 1 170 ? 14.461 7.301 22.359 1 84.69 170 ALA A CA 1
ATOM 1361 C C . ALA A 1 170 ? 15.406 8.141 23.219 1 84.69 170 ALA A C 1
ATOM 1363 O O . ALA A 1 170 ? 16.219 8.898 22.703 1 84.69 170 ALA A O 1
ATOM 1364 N N . SER A 1 171 ? 15.258 8.016 24.516 1 86.19 171 SER A N 1
ATOM 1365 C CA . SER A 1 171 ? 16.094 8.789 25.438 1 86.19 171 SER A CA 1
ATOM 1366 C C . SER A 1 171 ? 17.547 8.359 25.359 1 86.19 171 SER A C 1
ATOM 1368 O O . SER A 1 171 ? 18.438 9.07 25.828 1 86.19 171 SER A O 1
ATOM 1370 N N . LEU A 1 172 ? 17.797 7.277 24.719 1 86.38 172 LEU A N 1
ATOM 1371 C CA . LEU A 1 172 ? 19.156 6.738 24.656 1 86.38 172 LEU A CA 1
ATOM 1372 C C . LEU A 1 172 ? 19.797 7.074 23.312 1 86.38 172 LEU A C 1
ATOM 1374 O O . LEU A 1 172 ? 20.969 6.727 23.078 1 86.38 172 LEU A O 1
ATOM 1378 N N . LEU A 1 173 ? 19.109 7.773 22.453 1 91.31 173 LEU A N 1
ATOM 1379 C CA . LEU A 1 173 ? 19.656 8.156 21.156 1 91.31 173 LEU A CA 1
ATOM 1380 C C . LEU A 1 173 ? 20.734 9.227 21.312 1 91.31 173 LEU A C 1
ATOM 1382 O O . LEU A 1 173 ? 20.719 9.977 22.297 1 91.31 173 LEU A O 1
ATOM 1386 N N . HIS A 1 174 ? 21.688 9.273 20.391 1 92.88 174 HIS A N 1
ATOM 1387 C CA . HIS A 1 174 ? 22.766 10.242 20.422 1 92.88 174 HIS A CA 1
ATOM 1388 C C . HIS A 1 174 ? 22.891 10.992 19.109 1 92.88 174 HIS A C 1
ATOM 1390 O O . HIS A 1 174 ? 22.125 10.734 18.172 1 92.88 174 HIS A O 1
ATOM 1396 N N . GLU A 1 175 ? 23.859 11.875 18.984 1 95 175 GLU A N 1
ATOM 1397 C CA . GLU A 1 175 ? 23.969 12.844 17.906 1 95 175 GLU A CA 1
ATOM 1398 C C . GLU A 1 175 ? 24.234 12.156 16.578 1 95 175 GLU A C 1
ATOM 1400 O O . GLU A 1 175 ? 23.969 12.727 15.508 1 95 175 GLU A O 1
ATOM 1405 N N . ASN A 1 176 ? 24.672 10.914 16.594 1 96.25 176 ASN A N 1
ATOM 1406 C CA . ASN A 1 176 ? 24.969 10.195 15.359 1 96.25 176 ASN A CA 1
ATOM 1407 C C . ASN A 1 176 ? 23.828 9.258 14.977 1 96.25 176 ASN A C 1
ATOM 1409 O O . ASN A 1 176 ? 23.969 8.453 14.055 1 96.25 176 ASN A O 1
ATOM 1413 N N . ASP A 1 177 ? 22.703 9.367 15.703 1 97.56 177 ASP A N 1
ATOM 1414 C CA . ASP A 1 177 ? 21.547 8.516 15.43 1 97.56 177 ASP A CA 1
ATOM 1415 C C . ASP A 1 177 ? 20.469 9.281 14.672 1 97.56 177 ASP A C 1
ATOM 1417 O O . ASP A 1 177 ? 20.469 10.516 14.672 1 97.56 177 ASP A O 1
ATOM 1421 N N . LEU A 1 178 ? 19.672 8.547 13.969 1 98.25 178 LEU A N 1
ATOM 1422 C CA . LEU A 1 178 ? 18.516 9.078 13.258 1 98.25 178 LEU A CA 1
ATOM 1423 C C . LEU A 1 178 ? 17.234 8.453 13.773 1 98.25 178 LEU A C 1
ATOM 1425 O O . LEU A 1 178 ? 17.141 7.238 13.93 1 98.25 178 LEU A O 1
ATOM 1429 N N . LEU A 1 179 ? 16.297 9.266 14.156 1 97.75 179 LEU A N 1
ATOM 1430 C CA . LEU A 1 179 ? 14.953 8.805 14.492 1 97.75 179 LEU A CA 1
ATOM 1431 C C . LEU A 1 179 ? 13.953 9.188 13.406 1 97.75 179 LEU A C 1
ATOM 1433 O O . LEU A 1 179 ? 13.828 10.367 13.062 1 97.75 179 LEU A O 1
ATOM 1437 N N . ILE A 1 180 ? 13.289 8.203 12.82 1 98.06 180 ILE A N 1
ATOM 1438 C CA . ILE A 1 180 ? 12.195 8.406 11.875 1 98.06 180 ILE A CA 1
ATOM 1439 C C . ILE A 1 180 ? 10.859 8.148 12.57 1 98.06 180 ILE A C 1
ATOM 1441 O O . ILE A 1 180 ? 10.617 7.055 13.086 1 98.06 180 ILE A O 1
ATOM 1445 N N . CYS A 1 181 ? 10 9.141 12.586 1 97.19 181 CYS A N 1
ATOM 1446 C CA . CYS A 1 181 ? 8.703 9.062 13.266 1 97.19 181 CYS A CA 1
ATOM 1447 C C . CYS A 1 181 ? 7.562 9.094 12.25 1 97.19 181 CYS A C 1
ATOM 1449 O O . CYS A 1 181 ? 7.508 9.977 11.398 1 97.19 181 CYS A O 1
ATOM 1451 N N . MET A 1 182 ? 6.656 8.148 12.383 1 96.81 182 MET A N 1
ATOM 1452 C CA . MET A 1 182 ? 5.445 8.148 11.57 1 96.81 182 MET A CA 1
ATOM 1453 C C . MET A 1 182 ? 4.203 8.312 12.438 1 96.81 182 MET A C 1
ATOM 1455 O O . MET A 1 182 ? 3.973 7.508 13.352 1 96.81 182 MET A O 1
ATOM 1459 N N . SER A 1 183 ? 3.48 9.281 12.219 1 94.81 183 SER A N 1
ATOM 1460 C CA . SER A 1 183 ? 2.215 9.586 12.883 1 94.81 183 SER A CA 1
ATOM 1461 C C . SER A 1 183 ? 1.266 10.328 11.953 1 94.81 183 SER A C 1
ATOM 1463 O O . SER A 1 183 ? 1.546 11.461 11.539 1 94.81 183 SER A O 1
ATOM 1465 N N . LEU A 1 184 ? 0.146 9.75 11.648 1 93.25 184 LEU A N 1
ATOM 1466 C CA . LEU A 1 184 ? -0.738 10.266 10.609 1 93.25 184 LEU A CA 1
ATOM 1467 C C . LEU A 1 184 ? -1.165 11.695 10.922 1 93.25 184 LEU A C 1
ATOM 1469 O O . LEU A 1 184 ? -1.094 12.578 10.062 1 93.25 184 LEU A O 1
ATOM 1473 N N . LEU A 1 185 ? -1.549 11.992 12.109 1 90.5 185 LEU A N 1
ATOM 1474 C CA . LEU A 1 185 ? -2.029 13.32 12.469 1 90.5 185 LEU A CA 1
ATOM 1475 C C . LEU A 1 185 ? -0.952 14.109 13.211 1 90.5 185 LEU A C 1
ATOM 1477 O O . LEU A 1 185 ? -1.176 15.258 13.609 1 90.5 185 LEU A O 1
ATOM 1481 N N . GLY A 1 186 ? 0.19 13.469 13.453 1 93.81 186 GLY A N 1
ATOM 1482 C CA . GLY A 1 186 ? 1.273 14.117 14.18 1 93.81 186 GLY A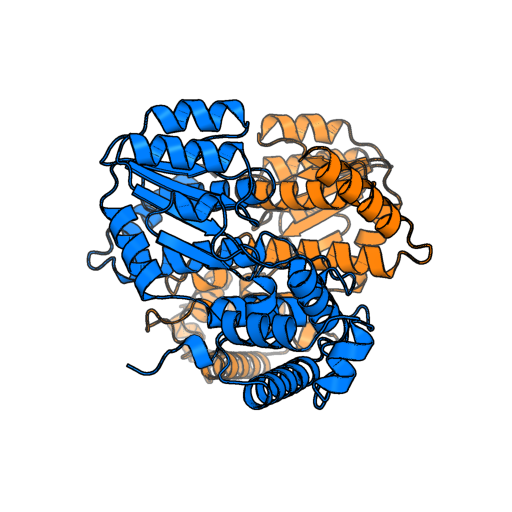 CA 1
ATOM 1483 C C . GLY A 1 186 ? 0.924 14.43 15.625 1 93.81 186 GLY A C 1
ATOM 1484 O O . GLY A 1 186 ? 1.394 15.43 16.172 1 93.81 186 GLY A O 1
ATOM 1485 N N . GLN A 1 187 ? 0.048 13.57 16.172 1 92.06 187 GLN A N 1
ATOM 1486 C CA . GLN A 1 187 ? -0.465 13.875 17.5 1 92.06 187 GLN A CA 1
ATOM 1487 C C . GLN A 1 187 ? -0.296 12.688 18.453 1 92.06 187 GLN A C 1
ATOM 1489 O O . GLN A 1 187 ? -0.817 12.695 19.562 1 92.06 187 GLN A O 1
ATOM 1494 N N . THR A 1 188 ? 0.385 11.672 17.984 1 91.25 188 THR A N 1
ATOM 1495 C CA . THR A 1 188 ? 0.589 10.508 18.844 1 91.25 188 THR A CA 1
ATOM 1496 C C . THR A 1 188 ? 1.573 10.828 19.969 1 91.25 188 THR A C 1
ATOM 1498 O O . THR A 1 188 ? 2.764 11.031 19.719 1 91.25 188 THR A O 1
ATOM 1501 N N . ALA A 1 189 ? 1.12 10.758 21.156 1 91.25 189 ALA A N 1
ATOM 1502 C CA . ALA A 1 189 ? 1.857 11.258 22.328 1 91.25 189 ALA A CA 1
ATOM 1503 C C . ALA A 1 189 ? 3.207 10.555 22.453 1 91.25 189 ALA A C 1
ATOM 1505 O O . ALA A 1 189 ? 4.242 11.211 22.609 1 91.25 189 ALA A O 1
ATOM 1506 N N . SER A 1 190 ? 3.191 9.227 22.438 1 91.5 190 SER A N 1
ATOM 1507 C CA . SER A 1 190 ? 4.426 8.469 22.625 1 91.5 190 SER A CA 1
ATOM 1508 C C . SER A 1 190 ? 5.441 8.781 21.531 1 91.5 190 SER A C 1
ATOM 1510 O O . SER A 1 190 ? 6.641 8.859 21.797 1 91.5 190 SER A O 1
ATOM 1512 N N . VAL A 1 191 ? 4.988 9.031 20.359 1 94.44 191 VAL A N 1
ATOM 1513 C CA . VAL A 1 191 ? 5.867 9.312 19.234 1 94.44 191 VAL A CA 1
ATOM 1514 C C . VAL A 1 191 ? 6.422 10.734 19.359 1 94.44 191 VAL A C 1
ATOM 1516 O O . VAL A 1 191 ? 7.609 10.961 19.125 1 94.44 191 VAL A O 1
ATOM 1519 N N . ILE A 1 192 ? 5.543 11.617 19.75 1 95.12 192 ILE A N 1
ATOM 1520 C CA . ILE A 1 192 ? 5.953 13 19.969 1 95.12 192 ILE A CA 1
ATOM 1521 C C . ILE A 1 192 ? 7.016 13.062 21.062 1 95.12 192 ILE A C 1
ATOM 1523 O O . ILE A 1 192 ? 8.039 13.727 20.906 1 95.12 192 ILE A O 1
ATOM 1527 N N . GLU A 1 193 ? 6.797 12.383 22.109 1 94.31 193 GLU A N 1
ATOM 1528 C CA . GLU A 1 193 ? 7.742 12.352 23.219 1 94.31 193 GLU A CA 1
ATOM 1529 C C . GLU A 1 193 ? 9.086 11.773 22.781 1 94.31 193 GLU A C 1
ATOM 1531 O O . GLU A 1 193 ? 10.141 12.266 23.188 1 94.31 193 GLU A O 1
ATOM 1536 N N . ALA A 1 194 ? 9.039 10.727 22 1 94.19 194 ALA A N 1
ATOM 1537 C CA . ALA A 1 194 ? 10.266 10.141 21.469 1 94.19 194 ALA A CA 1
ATOM 1538 C C . ALA A 1 194 ? 11.039 11.164 20.641 1 94.19 194 ALA A C 1
ATOM 1540 O O . ALA A 1 194 ? 12.266 11.289 20.766 1 94.19 194 ALA A O 1
ATOM 1541 N N . ALA A 1 195 ? 10.344 11.875 19.828 1 96.56 195 ALA A N 1
ATOM 1542 C CA . ALA A 1 195 ? 10.969 12.898 18.984 1 96.56 195 ALA A CA 1
ATOM 1543 C C . ALA A 1 195 ? 11.609 13.984 19.844 1 96.56 195 ALA A C 1
ATOM 1545 O O . ALA A 1 195 ? 12.727 14.43 19.578 1 96.56 195 ALA A O 1
ATOM 1546 N N . LYS A 1 196 ? 10.867 14.398 20.844 1 96.56 196 LYS A N 1
ATOM 1547 C CA . LYS A 1 196 ? 11.367 15.422 21.75 1 96.56 196 LYS A CA 1
ATOM 1548 C C . LYS A 1 196 ? 12.656 14.969 22.438 1 96.56 196 LYS A C 1
ATOM 1550 O O . LYS A 1 196 ? 13.641 15.703 22.484 1 96.56 196 LYS A O 1
ATOM 1555 N N . GLU A 1 197 ? 12.625 13.773 22.953 1 95.12 197 GLU A N 1
ATOM 1556 C CA . GLU A 1 197 ? 13.789 13.211 23.625 1 95.12 197 GLU A CA 1
ATOM 1557 C C . GLU A 1 197 ? 14.977 13.102 22.672 1 95.12 197 GLU A C 1
ATOM 1559 O O . GLU A 1 197 ? 16.109 13.438 23.031 1 95.12 197 GLU A O 1
ATOM 1564 N N . ALA A 1 198 ? 14.75 12.641 21.469 1 96.12 198 ALA A N 1
ATOM 1565 C CA . ALA A 1 198 ? 15.805 12.508 20.469 1 96.12 198 ALA A CA 1
ATOM 1566 C C . ALA A 1 198 ? 16.422 13.859 20.141 1 96.12 198 ALA A C 1
ATOM 1568 O O . ALA A 1 198 ? 17.656 13.984 20.062 1 96.12 198 ALA A O 1
ATOM 1569 N N . LYS A 1 199 ? 15.594 14.805 20 1 96.12 199 LYS A N 1
ATOM 1570 C CA . LYS A 1 199 ? 16.062 16.156 19.703 1 96.12 199 LYS A CA 1
ATOM 1571 C C . LYS A 1 199 ? 16.906 16.703 20.844 1 96.12 199 LYS A C 1
ATOM 1573 O O . LYS A 1 199 ? 17.953 17.312 20.625 1 96.12 199 LYS A O 1
ATOM 1578 N N . ASP A 1 200 ? 16.484 16.484 22.047 1 95.38 200 ASP A N 1
ATOM 1579 C CA . ASP A 1 200 ? 17.203 16.922 23.234 1 95.38 200 ASP A CA 1
ATOM 1580 C C . ASP A 1 200 ? 18.594 16.281 23.281 1 95.38 200 ASP A C 1
ATOM 1582 O O . ASP A 1 200 ? 19.547 16.891 23.797 1 95.38 200 ASP A O 1
ATOM 1586 N N . ASN A 1 201 ? 18.688 15.141 22.75 1 95.88 201 ASN A N 1
ATOM 1587 C CA . ASN A 1 201 ? 19.953 14.406 22.719 1 95.88 201 ASN A CA 1
ATOM 1588 C C . ASN A 1 201 ? 20.719 14.68 21.438 1 95.88 201 ASN A C 1
ATOM 1590 O O . ASN A 1 201 ? 21.688 13.969 21.125 1 95.88 201 ASN A O 1
ATOM 1594 N N . LYS A 1 202 ? 20.25 15.594 20.594 1 96.75 202 LYS A N 1
ATOM 1595 C CA . LYS A 1 202 ? 20.906 16.125 19.391 1 96.75 202 LYS A CA 1
ATOM 1596 C C . LYS A 1 202 ? 20.891 15.102 18.266 1 96.75 202 LYS A C 1
ATOM 1598 O O . LYS A 1 202 ? 21.703 15.18 17.328 1 96.75 202 LYS A O 1
ATOM 1603 N N . ALA A 1 203 ? 20.047 14.086 18.391 1 97.5 203 ALA A N 1
ATOM 1604 C CA . ALA A 1 203 ? 19.828 13.172 17.266 1 97.5 203 ALA A CA 1
ATOM 1605 C C . ALA A 1 203 ? 19.016 13.844 16.156 1 97.5 203 ALA A C 1
ATOM 1607 O O . ALA A 1 203 ? 18.266 14.789 16.422 1 97.5 203 ALA A O 1
ATOM 1608 N N . SER A 1 204 ? 19.234 13.391 14.93 1 98.31 204 SER A N 1
ATOM 1609 C CA . SER A 1 204 ? 18.391 13.867 13.828 1 98.31 204 SER A CA 1
ATOM 1610 C C . SER A 1 204 ? 17.016 13.234 13.867 1 98.31 204 SER A C 1
ATOM 1612 O O . SER A 1 204 ? 16.875 12.055 14.195 1 98.31 204 SER A O 1
ATOM 1614 N N . VAL A 1 205 ? 16.016 14.023 13.594 1 98.44 205 VAL A N 1
ATOM 1615 C CA . VAL A 1 205 ? 14.633 13.539 13.641 1 98.44 205 VAL A CA 1
ATOM 1616 C C . VAL A 1 205 ? 13.93 13.852 12.32 1 98.44 205 VAL A C 1
ATOM 1618 O O . VAL A 1 205 ? 13.938 14.992 11.859 1 98.44 205 VAL A O 1
ATOM 1621 N N . VAL A 1 206 ? 13.383 12.805 11.68 1 98.75 206 VAL A N 1
ATOM 1622 C CA . VAL A 1 206 ? 12.547 12.93 10.492 1 98.75 206 VAL A CA 1
ATOM 1623 C C . VAL A 1 206 ? 11.109 12.531 10.82 1 98.75 206 VAL A C 1
ATOM 1625 O O . VAL A 1 206 ? 10.875 11.492 11.453 1 98.75 206 VAL A O 1
ATOM 1628 N N . ALA A 1 207 ? 10.141 13.328 10.453 1 98.5 207 ALA A N 1
ATOM 1629 C CA . ALA A 1 207 ? 8.734 13.055 10.719 1 98.5 207 ALA A CA 1
ATOM 1630 C C . ALA A 1 207 ? 7.953 12.867 9.414 1 98.5 207 ALA A C 1
ATOM 1632 O O . ALA A 1 207 ? 8.164 13.602 8.453 1 98.5 207 ALA A O 1
ATOM 1633 N N . ILE A 1 208 ? 7.145 11.852 9.344 1 98.25 208 ILE A N 1
ATOM 1634 C CA . ILE A 1 208 ? 6.145 11.641 8.305 1 98.25 208 ILE A CA 1
ATOM 1635 C C . ILE A 1 208 ? 4.746 11.805 8.891 1 98.25 208 ILE A C 1
ATOM 1637 O O . ILE A 1 208 ? 4.363 11.094 9.82 1 98.25 208 ILE A O 1
ATOM 1641 N N . THR A 1 209 ? 3.979 12.742 8.422 1 96.56 209 THR A N 1
ATOM 1642 C CA . THR A 1 209 ? 2.645 13.039 8.93 1 96.56 209 THR A CA 1
ATOM 1643 C C . THR A 1 209 ? 1.763 13.625 7.828 1 96.56 209 THR A C 1
ATOM 1645 O O . THR A 1 209 ? 2.262 14.039 6.781 1 96.56 209 THR A O 1
ATOM 1648 N N . SER A 1 210 ? 0.45 13.523 8.008 1 95.06 210 SER A N 1
ATOM 1649 C CA . SER A 1 210 ? -0.465 14.062 7.008 1 95.06 210 SER A CA 1
ATOM 1650 C C . SER A 1 210 ? -0.906 15.477 7.363 1 95.06 210 SER A C 1
ATOM 1652 O O . SER A 1 210 ? -1.744 16.062 6.672 1 95.06 210 SER A O 1
ATOM 1654 N N . LYS A 1 211 ? -0.378 16.031 8.422 1 91.12 211 LYS A N 1
ATOM 1655 C CA . LYS A 1 211 ? -0.79 17.344 8.883 1 91.12 211 LYS A CA 1
ATOM 1656 C C . LYS A 1 211 ? 0.397 18.312 8.938 1 91.12 211 LYS A C 1
ATOM 1658 O O . LYS A 1 211 ? 1.412 18.016 9.57 1 91.12 211 LYS A O 1
ATOM 1663 N N . SER A 1 212 ? 0.159 19.422 8.266 1 88.06 212 SER A N 1
ATOM 1664 C CA . SER A 1 212 ? 1.185 20.453 8.352 1 88.06 212 SER A CA 1
ATOM 1665 C C . SER A 1 212 ? 1.218 21.094 9.734 1 88.06 212 SER A C 1
ATOM 1667 O O . SER A 1 212 ? 0.178 21.234 10.383 1 88.06 212 SER A O 1
ATOM 1669 N N . ASN A 1 213 ? 2.377 21.391 10.234 1 87.81 213 ASN A N 1
ATOM 1670 C CA . ASN A 1 213 ? 2.584 22.094 11.5 1 87.81 213 ASN A CA 1
ATOM 1671 C C . ASN A 1 213 ? 1.99 21.312 12.672 1 87.81 213 ASN A C 1
ATOM 1673 O O . ASN A 1 213 ? 1.363 21.891 13.555 1 87.81 213 ASN A O 1
ATOM 1677 N N . SER A 1 214 ? 2.045 20.062 12.547 1 90.88 214 SER A N 1
ATOM 1678 C CA . SER A 1 214 ? 1.598 19.203 13.633 1 90.88 214 SER A CA 1
ATOM 1679 C C . SER A 1 214 ? 2.535 19.297 14.836 1 90.88 214 SER A C 1
ATOM 1681 O O . SER A 1 214 ? 3.641 19.828 14.727 1 90.88 214 SER A O 1
ATOM 1683 N N . GLU A 1 215 ? 2.057 18.859 16 1 94.56 215 GLU A N 1
ATOM 1684 C CA . GLU A 1 215 ? 2.895 18.828 17.188 1 94.56 215 GLU A CA 1
ATOM 1685 C C . GLU A 1 215 ? 4.188 18.062 16.938 1 94.56 215 GLU A C 1
ATOM 1687 O O . GLU A 1 215 ? 5.266 18.484 17.359 1 94.56 215 GLU A O 1
ATOM 1692 N N . LEU A 1 216 ? 4.137 16.953 16.281 1 96.19 216 LEU A N 1
ATOM 1693 C CA . LEU A 1 216 ? 5.305 16.141 15.953 1 96.19 216 LEU A CA 1
ATOM 1694 C C . LEU A 1 216 ? 6.309 16.938 15.125 1 96.19 216 LEU A C 1
ATOM 1696 O O . LEU A 1 216 ? 7.52 16.828 15.344 1 96.19 216 LEU A O 1
ATOM 1700 N N . SER A 1 217 ? 5.812 17.75 14.203 1 95.19 217 SER A N 1
ATOM 1701 C CA . SER A 1 217 ? 6.668 18.484 13.281 1 95.19 217 SER A CA 1
ATOM 1702 C C . SER A 1 217 ? 7.547 19.484 14.023 1 95.19 217 SER A C 1
ATOM 1704 O O . SER A 1 217 ? 8.617 19.859 13.547 1 95.19 217 SER A O 1
ATOM 1706 N N . LYS A 1 218 ? 7.141 19.906 15.219 1 95.88 218 LYS A N 1
ATOM 1707 C CA . LYS A 1 218 ? 7.883 20.875 16.016 1 95.88 218 LYS A CA 1
ATOM 1708 C C . LYS A 1 218 ? 9.227 20.312 16.453 1 95.88 218 LYS A C 1
ATOM 1710 O O . LYS A 1 218 ? 10.164 21.062 16.75 1 95.88 218 LYS A O 1
ATOM 1715 N N . TYR A 1 219 ? 9.32 19.062 16.469 1 97.19 219 TYR A N 1
ATOM 1716 C CA . TYR A 1 219 ? 10.523 18.438 17 1 97.19 219 TYR A CA 1
ATOM 1717 C C . TYR A 1 219 ? 11.297 17.734 15.883 1 97.19 219 TYR A C 1
ATOM 1719 O O . TYR A 1 219 ? 12.281 17.047 16.141 1 97.19 219 TYR A O 1
ATOM 1727 N N . ALA A 1 220 ? 10.898 17.906 14.633 1 98.19 220 ALA A N 1
ATOM 1728 C CA . ALA A 1 220 ? 11.539 17.219 13.508 1 98.19 220 ALA A CA 1
ATOM 1729 C C . ALA A 1 220 ? 12.492 18.156 12.781 1 98.19 220 ALA A C 1
ATOM 1731 O O . ALA A 1 220 ? 12.227 19.359 12.648 1 98.19 220 ALA A O 1
ATOM 1732 N N . ASP A 1 221 ? 13.625 17.641 12.305 1 98.38 221 ASP A N 1
ATOM 1733 C CA . ASP A 1 221 ? 14.523 18.375 11.422 1 98.38 221 ASP A CA 1
ATOM 1734 C C . ASP A 1 221 ? 13.961 18.438 10.008 1 98.38 221 ASP A C 1
ATOM 1736 O O . ASP A 1 221 ? 14.148 19.438 9.305 1 98.38 221 ASP A O 1
ATOM 1740 N N . ILE A 1 222 ? 13.375 17.391 9.555 1 98.38 222 ILE A N 1
ATOM 1741 C CA . ILE A 1 222 ? 12.703 17.297 8.266 1 98.38 222 ILE A CA 1
ATOM 1742 C C . ILE A 1 222 ? 11.297 16.719 8.453 1 98.38 222 ILE A C 1
ATOM 1744 O O . ILE A 1 222 ? 11.125 15.727 9.164 1 98.38 222 ILE A O 1
ATOM 1748 N N . THR A 1 223 ? 10.305 17.375 7.949 1 97.81 223 THR A N 1
ATOM 1749 C CA . THR A 1 223 ? 8.945 16.859 7.961 1 97.81 223 THR A CA 1
ATOM 1750 C C . THR A 1 223 ? 8.477 16.531 6.547 1 97.81 223 THR A C 1
ATOM 1752 O O . THR A 1 223 ? 8.547 17.375 5.648 1 97.81 223 THR A O 1
ATOM 1755 N N . HIS A 1 224 ? 8.117 15.297 6.344 1 97.94 224 HIS A N 1
ATOM 1756 C CA . HIS A 1 224 ? 7.473 14.859 5.113 1 97.94 224 HIS A CA 1
ATOM 1757 C C . HIS A 1 224 ? 5.961 14.781 5.277 1 97.94 224 HIS A C 1
ATOM 1759 O O . HIS A 1 224 ? 5.461 14.078 6.156 1 97.94 224 HIS A O 1
ATOM 1765 N N . LEU A 1 225 ? 5.285 15.492 4.375 1 95.12 225 LEU A N 1
ATOM 1766 C CA . LEU A 1 225 ? 3.828 15.422 4.375 1 95.12 225 LEU A CA 1
ATOM 1767 C C . LEU A 1 225 ? 3.338 14.352 3.408 1 95.12 225 LEU A C 1
ATOM 1769 O O . LEU A 1 225 ? 3.922 14.164 2.338 1 95.12 225 LEU A O 1
ATOM 1773 N N . ILE A 1 226 ? 2.303 13.656 3.824 1 95.94 226 ILE A N 1
ATOM 1774 C CA . ILE A 1 226 ? 1.624 12.703 2.957 1 95.94 226 ILE A CA 1
ATOM 1775 C C . ILE A 1 226 ? 0.13 13.016 2.916 1 95.94 226 ILE A C 1
ATOM 1777 O O . ILE A 1 226 ? -0.395 13.688 3.803 1 95.94 226 ILE A O 1
ATOM 1781 N N . ILE A 1 227 ? -0.53 12.594 1.826 1 93.44 227 ILE A N 1
ATOM 1782 C CA . ILE A 1 227 ? -1.986 12.641 1.751 1 93.44 227 ILE A CA 1
ATOM 1783 C C . ILE A 1 227 ? -2.568 11.328 2.277 1 93.44 227 ILE A C 1
ATOM 1785 O O . ILE A 1 227 ? -2.363 10.266 1.684 1 93.44 227 ILE A O 1
ATOM 1789 N N . SER A 1 228 ? -3.24 11.492 3.393 1 92.06 228 SER A N 1
ATOM 1790 C CA . SER A 1 228 ? -3.818 10.32 4.039 1 92.06 228 SER A CA 1
ATOM 1791 C C . SER A 1 228 ? -4.965 9.742 3.211 1 92.06 228 SER A C 1
ATOM 1793 O O . SER A 1 228 ? -5.738 10.492 2.607 1 92.06 228 SER A O 1
ATOM 1795 N N . SER A 1 229 ? -5.098 8.406 3.24 1 89.12 229 SER A N 1
ATOM 1796 C CA . SER A 1 229 ? -6.219 7.734 2.592 1 89.12 229 SER A CA 1
ATOM 1797 C C . SER A 1 229 ? -7.543 8.086 3.268 1 89.12 229 SER A C 1
ATOM 1799 O O . SER A 1 229 ? -8.617 7.848 2.709 1 89.12 229 SER A O 1
ATOM 1801 N N . ALA A 1 230 ? -7.488 8.703 4.406 1 84.25 230 ALA A N 1
ATOM 1802 C CA . ALA A 1 230 ? -8.68 9.109 5.141 1 84.25 230 ALA A CA 1
ATOM 1803 C C . ALA A 1 230 ? -9.453 10.18 4.383 1 84.25 230 ALA A C 1
ATOM 1805 O O . ALA A 1 230 ? -10.609 10.477 4.711 1 84.25 230 ALA A O 1
ATOM 1806 N N . LEU A 1 231 ? -8.836 10.664 3.391 1 80.75 231 LEU A N 1
ATOM 1807 C CA . LEU A 1 231 ? -9.438 11.68 2.543 1 80.75 231 LEU A CA 1
ATOM 1808 C C . LEU A 1 231 ? -10.773 11.211 1.982 1 80.75 231 LEU A C 1
ATOM 1810 O O . LEU A 1 231 ? -11.656 12.023 1.714 1 80.75 231 LEU A O 1
ATOM 1814 N N . TYR A 1 232 ? -10.984 9.914 1.961 1 83.5 232 TYR A N 1
ATOM 1815 C CA . TYR A 1 232 ? -12.125 9.359 1.242 1 83.5 232 TYR A CA 1
ATOM 1816 C C . TYR A 1 232 ? -13.148 8.766 2.209 1 83.5 232 TYR A C 1
ATOM 1818 O O . TYR A 1 232 ? -14.195 8.273 1.791 1 83.5 232 TYR A O 1
ATOM 1826 N N . GLU A 1 233 ? -12.93 8.867 3.459 1 81.94 233 GLU A N 1
ATOM 1827 C CA . GLU A 1 233 ? -13.75 8.172 4.449 1 81.94 233 GLU A CA 1
ATOM 1828 C C . GLU A 1 233 ? -15.172 8.727 4.48 1 81.94 233 GLU A C 1
ATOM 1830 O O . GLU A 1 233 ? -16.125 7.996 4.785 1 81.94 233 GLU A O 1
ATOM 1835 N N . LYS A 1 234 ? -15.25 10.008 4.152 1 75.69 234 LYS A N 1
ATOM 1836 C CA . LYS A 1 234 ? -16.594 10.602 4.133 1 75.69 234 LYS A CA 1
ATOM 1837 C C . LYS A 1 234 ? -17.469 9.938 3.072 1 75.69 234 LYS A C 1
ATOM 1839 O O . LYS A 1 234 ? -18.688 9.898 3.211 1 75.69 234 LYS A O 1
ATOM 1844 N N . SER A 1 235 ? -16.875 9.461 2.035 1 77 235 SER A N 1
ATOM 1845 C CA . SER A 1 235 ? -17.594 8.75 0.99 1 77 235 SER A CA 1
ATOM 1846 C C . SER A 1 235 ? -17.719 7.262 1.32 1 77 235 SER A C 1
ATOM 1848 O O . SER A 1 235 ? -18.047 6.453 0.45 1 77 235 SER A O 1
ATOM 1850 N N . GLU A 1 236 ? -17.359 6.938 2.537 1 80.31 236 GLU A N 1
ATOM 1851 C CA . GLU A 1 236 ? -17.438 5.57 3.051 1 80.31 236 GLU A CA 1
ATOM 1852 C C . GLU A 1 236 ? -16.484 4.645 2.287 1 80.31 236 GLU A C 1
ATOM 1854 O O . GLU A 1 236 ? -16.828 3.49 2.016 1 80.31 236 GLU A O 1
ATOM 1859 N N . ILE A 1 237 ? -15.445 5.246 1.761 1 84.94 237 ILE A N 1
ATOM 1860 C CA . ILE A 1 237 ? -14.336 4.492 1.177 1 84.94 237 ILE A CA 1
ATOM 1861 C C . ILE A 1 237 ? -13.188 4.41 2.174 1 84.94 237 ILE A C 1
ATOM 1863 O O . ILE A 1 237 ? -12.539 5.418 2.469 1 84.94 237 ILE A O 1
ATOM 1867 N N . PHE A 1 238 ? -12.977 3.23 2.662 1 89.25 238 PHE A N 1
ATOM 1868 C CA . PHE A 1 238 ? -11.992 3.045 3.725 1 89.25 238 PHE A CA 1
ATOM 1869 C C . PHE A 1 238 ? -10.75 2.344 3.193 1 89.25 238 PHE A C 1
ATOM 1871 O O . PHE A 1 238 ? -10.609 1.127 3.33 1 89.25 238 PHE A O 1
ATOM 1878 N N . LEU A 1 239 ? -9.898 3.121 2.641 1 94.25 239 LEU A N 1
ATOM 1879 C CA . LEU A 1 239 ? -8.648 2.588 2.105 1 94.25 239 LEU A CA 1
ATOM 1880 C C . LEU A 1 239 ? -7.613 2.414 3.211 1 94.25 239 LEU A C 1
ATOM 1882 O O . LEU A 1 239 ? -7.648 3.129 4.215 1 94.25 239 LEU A O 1
ATOM 1886 N N . SER A 1 240 ? -6.742 1.479 2.986 1 96.25 240 SER A N 1
ATOM 1887 C CA . SER A 1 240 ? -5.66 1.215 3.928 1 96.25 240 SER A CA 1
ATOM 1888 C C . SER A 1 240 ? -4.809 2.459 4.156 1 96.25 240 SER A C 1
ATOM 1890 O O . SER A 1 240 ? -4.375 3.104 3.197 1 96.25 240 SER A O 1
ATOM 1892 N N . THR A 1 241 ? -4.555 2.719 5.391 1 95 241 THR A N 1
ATOM 1893 C CA . THR A 1 241 ? -3.688 3.832 5.754 1 95 241 THR A CA 1
ATOM 1894 C C . THR A 1 241 ? -2.24 3.539 5.363 1 95 241 THR A C 1
ATOM 1896 O O . THR A 1 241 ? -1.411 4.449 5.309 1 95 241 THR A O 1
ATOM 1899 N N . LEU A 1 242 ? -1.925 2.297 5.047 1 97.62 242 LEU A N 1
ATOM 1900 C CA . LEU A 1 242 ? -0.559 1.899 4.723 1 97.62 242 LEU A CA 1
ATOM 1901 C C . LEU A 1 242 ? -0.158 2.408 3.344 1 97.62 242 LEU A C 1
ATOM 1903 O O . LEU A 1 242 ? 1.029 2.592 3.066 1 97.62 242 LEU A O 1
ATOM 1907 N N . LEU A 1 243 ? -1.137 2.654 2.463 1 97.88 243 LEU A N 1
ATOM 1908 C CA . LEU A 1 243 ? -0.838 2.926 1.061 1 97.88 243 LEU A CA 1
ATOM 1909 C C . LEU A 1 243 ? 0.087 4.129 0.925 1 97.88 243 LEU A C 1
ATOM 1911 O O . LEU A 1 243 ? 1.184 4.02 0.373 1 97.88 243 LEU A O 1
ATOM 1915 N N . PRO A 1 244 ? -0.261 5.293 1.468 1 97.38 244 PRO A N 1
ATOM 1916 C CA . PRO A 1 244 ? 0.654 6.426 1.311 1 97.38 244 PRO A CA 1
ATOM 1917 C C . PRO A 1 244 ? 1.982 6.219 2.035 1 97.38 244 PRO A C 1
ATOM 1919 O O . PRO A 1 244 ? 3.008 6.766 1.624 1 97.38 244 PRO A O 1
ATOM 1922 N N . LEU A 1 245 ? 1.99 5.449 3.088 1 97.94 245 LEU A N 1
ATOM 1923 C CA . LEU A 1 245 ? 3.201 5.25 3.877 1 97.94 245 LEU A CA 1
ATOM 1924 C C . LEU A 1 245 ? 4.191 4.355 3.135 1 97.94 245 LEU A C 1
ATOM 1926 O O . LEU A 1 245 ? 5.387 4.645 3.102 1 97.94 245 LEU A O 1
ATOM 1930 N N . ILE A 1 246 ? 3.695 3.299 2.559 1 98.12 246 ILE A N 1
ATOM 1931 C CA . ILE A 1 246 ? 4.613 2.428 1.832 1 98.12 246 ILE A CA 1
ATOM 1932 C C . ILE A 1 246 ? 5.062 3.111 0.542 1 98.12 246 ILE A C 1
ATOM 1934 O O . ILE A 1 246 ? 6.168 2.871 0.057 1 98.12 246 ILE A O 1
ATOM 1938 N N . TYR A 1 247 ? 4.219 3.973 -0.045 1 97.69 247 TYR A N 1
ATOM 1939 C CA . TYR A 1 247 ? 4.648 4.789 -1.174 1 97.69 247 TYR A CA 1
ATOM 1940 C C . TYR A 1 247 ? 5.828 5.672 -0.788 1 97.69 247 TYR A C 1
ATOM 1942 O O . TYR A 1 247 ? 6.801 5.785 -1.539 1 97.69 247 TYR A O 1
ATOM 1950 N N . TRP A 1 248 ? 5.727 6.293 0.381 1 97.25 248 TRP A N 1
ATOM 1951 C CA . TRP A 1 248 ? 6.836 7.094 0.892 1 97.25 248 TRP A CA 1
ATOM 1952 C C . TRP A 1 248 ? 8.078 6.234 1.086 1 97.25 248 TRP A C 1
ATOM 1954 O O . TRP A 1 248 ? 9.18 6.617 0.669 1 97.25 248 TRP A O 1
ATOM 1964 N N . ASN A 1 249 ? 7.895 5.027 1.752 1 97.75 249 ASN A N 1
ATOM 1965 C CA . ASN A 1 249 ? 9.008 4.109 1.964 1 97.75 249 ASN A CA 1
ATOM 1966 C C . ASN A 1 249 ? 9.727 3.785 0.656 1 97.75 249 ASN A C 1
ATOM 1968 O O . ASN A 1 249 ? 10.953 3.791 0.597 1 97.75 249 ASN A O 1
ATOM 1972 N N . ASP A 1 250 ? 8.914 3.514 -0.382 1 97.12 250 ASP A N 1
ATOM 1973 C CA . ASP A 1 250 ? 9.484 3.096 -1.66 1 97.12 250 ASP A CA 1
ATOM 1974 C C . ASP A 1 250 ? 10.25 4.242 -2.322 1 97.12 250 ASP A C 1
ATOM 1976 O O . ASP A 1 250 ? 11.266 4.016 -2.977 1 97.12 250 ASP A O 1
ATOM 1980 N N . ASN A 1 251 ? 9.719 5.43 -2.229 1 95.75 251 ASN A N 1
ATOM 1981 C CA . ASN A 1 251 ? 10.453 6.574 -2.754 1 95.75 251 ASN A CA 1
ATOM 1982 C C . ASN A 1 251 ? 11.789 6.762 -2.033 1 95.75 251 ASN A C 1
ATOM 1984 O O . ASN A 1 251 ? 12.797 7.086 -2.662 1 95.75 251 ASN A O 1
ATOM 1988 N N . LEU A 1 252 ? 11.805 6.598 -0.713 1 96.75 252 LEU A N 1
ATOM 1989 C CA . LEU A 1 252 ? 13.039 6.688 0.062 1 96.75 252 LEU A CA 1
ATOM 1990 C C . LEU A 1 252 ? 14.055 5.66 -0.416 1 96.75 252 LEU A C 1
ATOM 1992 O O . LEU A 1 252 ? 15.211 6.008 -0.689 1 96.75 252 LEU A O 1
ATOM 1996 N N . VAL A 1 253 ? 13.617 4.402 -0.535 1 95.06 253 VAL A N 1
ATOM 1997 C CA . VAL A 1 253 ? 14.5 3.309 -0.923 1 95.06 253 VAL A CA 1
ATOM 1998 C C . VAL A 1 253 ? 15.023 3.539 -2.34 1 95.06 253 VAL A C 1
ATOM 2000 O O . VAL A 1 253 ? 16.203 3.336 -2.615 1 95.06 253 VAL A O 1
ATOM 2003 N N . GLN A 1 254 ? 14.102 3.953 -3.195 1 92.69 254 GLN A N 1
ATOM 2004 C CA . GLN A 1 254 ? 14.508 4.188 -4.578 1 92.69 254 GLN A CA 1
ATOM 2005 C C . GLN A 1 254 ? 15.562 5.289 -4.664 1 92.69 254 GLN A C 1
ATOM 2007 O O . GLN A 1 254 ? 16.531 5.168 -5.41 1 92.69 254 GLN A O 1
ATOM 2012 N N . LEU A 1 255 ? 15.32 6.414 -4.004 1 93.31 255 LEU A N 1
ATOM 2013 C CA . LEU A 1 255 ? 16.297 7.504 -4.023 1 93.31 255 LEU A CA 1
ATOM 2014 C C . LEU A 1 255 ? 17.609 7.074 -3.371 1 93.31 255 LEU A C 1
ATOM 2016 O O . LEU A 1 255 ? 18.688 7.438 -3.842 1 93.31 255 LEU A O 1
ATOM 2020 N N . LEU A 1 256 ? 17.562 6.301 -2.26 1 94.75 256 LEU A N 1
ATOM 2021 C CA . LEU A 1 256 ? 18.766 5.734 -1.636 1 94.75 256 LEU A CA 1
ATOM 2022 C C . LEU A 1 256 ? 19.594 4.953 -2.652 1 94.75 256 LEU A C 1
ATOM 2024 O O . LEU A 1 256 ? 20.797 5.16 -2.762 1 94.75 256 LEU A O 1
ATOM 2028 N N . LEU A 1 257 ? 18.953 4.121 -3.465 1 91.75 257 LEU A N 1
ATOM 2029 C CA . LEU A 1 257 ? 19.625 3.277 -4.441 1 91.75 257 LEU A CA 1
ATOM 2030 C C . LEU A 1 257 ? 20.172 4.113 -5.598 1 91.75 257 LEU A C 1
ATOM 2032 O O . LEU A 1 257 ? 21.203 3.791 -6.168 1 91.75 257 LEU A O 1
ATOM 2036 N N . SER A 1 258 ? 19.453 5.16 -5.91 1 89.06 258 SER A N 1
ATOM 2037 C CA . SER A 1 258 ? 19.891 6.02 -7.008 1 89.06 258 SER A CA 1
ATOM 2038 C C . SER A 1 258 ? 21.188 6.746 -6.652 1 89.06 258 SER A C 1
ATOM 2040 O O . SER A 1 258 ? 21.938 7.156 -7.543 1 89.06 258 SER A O 1
ATOM 2042 N N . THR A 1 259 ? 21.406 6.914 -5.387 1 89 259 THR A N 1
ATOM 2043 C CA . THR A 1 259 ? 22.625 7.594 -4.945 1 89 259 THR A CA 1
ATOM 2044 C C . THR A 1 259 ? 23.734 6.59 -4.656 1 89 259 THR A C 1
ATOM 2046 O O . THR A 1 259 ? 24.828 6.973 -4.246 1 89 259 THR A O 1
ATOM 2049 N N . ASP A 1 260 ? 23.375 5.297 -4.84 1 86.12 260 ASP A N 1
ATOM 2050 C CA . ASP A 1 260 ? 24.297 4.199 -4.562 1 86.12 260 ASP A CA 1
ATOM 2051 C C . ASP A 1 260 ? 25.281 4.008 -5.711 1 86.12 260 ASP A C 1
ATOM 2053 O O . ASP A 1 260 ? 25.281 2.965 -6.371 1 86.12 260 ASP A O 1
ATOM 2057 N N . LYS A 1 261 ? 26.266 4.887 -5.945 1 83.31 261 LYS A N 1
ATOM 2058 C CA . LYS A 1 261 ? 27.172 4.895 -7.094 1 83.31 261 LYS A CA 1
ATOM 2059 C C . LYS A 1 261 ? 28.031 3.639 -7.121 1 83.31 261 LYS A C 1
ATOM 2061 O O . LYS A 1 261 ? 28.266 3.062 -8.188 1 83.31 261 LYS A O 1
ATOM 2066 N N . ASP A 1 262 ? 28.406 3.162 -6.008 1 85.25 262 ASP A N 1
ATOM 2067 C CA . ASP A 1 262 ? 29.312 2.014 -5.938 1 85.25 262 ASP A CA 1
ATOM 2068 C C . ASP A 1 262 ? 28.531 0.714 -5.766 1 85.25 262 ASP A C 1
ATOM 2070 O O . ASP A 1 262 ? 29.109 -0.348 -5.547 1 85.25 262 ASP A O 1
ATOM 2074 N N . ARG A 1 263 ? 27.234 0.777 -5.809 1 87.5 263 ARG A N 1
ATOM 2075 C CA . ARG A 1 263 ? 26.328 -0.355 -5.734 1 87.5 263 ARG A CA 1
ATOM 2076 C C . ARG A 1 263 ? 26.516 -1.129 -4.434 1 87.5 263 ARG A C 1
ATOM 2078 O O . ARG A 1 263 ? 26.375 -2.354 -4.41 1 87.5 263 ARG A O 1
ATOM 2085 N N . GLU A 1 264 ? 26.922 -0.413 -3.465 1 91.56 264 GLU A N 1
ATOM 2086 C CA . GLU A 1 264 ? 27.156 -1.018 -2.158 1 91.56 264 GLU A CA 1
ATOM 2087 C C . GLU A 1 264 ? 25.859 -1.569 -1.56 1 91.56 264 GLU A C 1
ATOM 2089 O O . GLU A 1 264 ? 25.812 -2.721 -1.123 1 91.56 264 GLU A O 1
ATOM 2094 N N . TYR A 1 265 ? 24.859 -0.812 -1.531 1 92.12 265 TYR A N 1
ATOM 2095 C CA . TYR A 1 265 ? 23.594 -1.229 -0.942 1 92.12 265 TYR A CA 1
ATOM 2096 C C . TYR A 1 265 ? 22.969 -2.365 -1.742 1 92.12 265 TYR A C 1
ATOM 2098 O O . TYR A 1 265 ? 22.438 -3.314 -1.167 1 92.12 265 TYR A O 1
ATOM 2106 N N . LEU A 1 266 ? 23.031 -2.27 -3.055 1 89.81 266 LEU A N 1
ATOM 2107 C CA . LEU A 1 266 ? 22.484 -3.314 -3.914 1 89.81 266 LEU A CA 1
ATOM 2108 C C . LEU A 1 266 ? 23.203 -4.637 -3.691 1 89.81 266 LEU A C 1
ATOM 2110 O O . LEU A 1 266 ? 22.562 -5.695 -3.65 1 89.81 266 LEU A O 1
ATOM 2114 N N . ASP A 1 267 ? 24.469 -4.531 -3.559 1 90.56 267 ASP A N 1
ATOM 2115 C CA . ASP A 1 267 ? 25.266 -5.734 -3.334 1 90.56 267 ASP A CA 1
ATOM 2116 C C . ASP A 1 267 ? 24.906 -6.387 -2 1 90.56 267 ASP A C 1
ATOM 2118 O O . ASP A 1 267 ? 24.844 -7.613 -1.901 1 90.56 267 ASP A O 1
ATOM 2122 N N . ILE A 1 268 ? 24.734 -5.613 -1.039 1 90.56 268 ILE A N 1
ATOM 2123 C CA . ILE A 1 268 ? 24.328 -6.121 0.264 1 90.56 268 ILE A CA 1
ATOM 2124 C C . ILE A 1 268 ? 22.953 -6.797 0.146 1 90.56 268 ILE A C 1
ATOM 2126 O O . ILE A 1 268 ? 22.734 -7.871 0.712 1 90.56 268 ILE A O 1
ATOM 2130 N N . ARG A 1 269 ? 22.062 -6.18 -0.568 1 88.5 269 ARG A N 1
ATOM 2131 C CA . ARG A 1 269 ? 20.734 -6.75 -0.769 1 88.5 269 ARG A CA 1
ATOM 2132 C C . ARG A 1 269 ? 20.812 -8.117 -1.446 1 88.5 269 ARG A C 1
ATOM 2134 O O . ARG A 1 269 ? 20.109 -9.055 -1.06 1 88.5 269 ARG A O 1
ATOM 2141 N N . LEU A 1 270 ? 21.625 -8.188 -2.439 1 85.19 270 LEU A N 1
ATOM 2142 C CA . LEU A 1 270 ? 21.797 -9.438 -3.162 1 85.19 270 LEU A CA 1
ATOM 2143 C C . LEU A 1 270 ? 22.375 -10.516 -2.25 1 85.19 270 LEU A C 1
ATOM 2145 O O . LEU A 1 270 ? 21.969 -11.68 -2.32 1 85.19 270 LEU A O 1
ATOM 2149 N N . LYS A 1 271 ? 23.25 -10.078 -1.428 1 87 271 LYS A N 1
ATOM 2150 C CA . LYS A 1 271 ? 23.859 -10.992 -0.464 1 87 271 LYS A CA 1
ATOM 2151 C C . LYS A 1 271 ? 22.812 -11.531 0.508 1 87 271 LYS A C 1
ATOM 2153 O O . LYS A 1 271 ? 22.766 -12.727 0.797 1 87 271 LYS A O 1
ATOM 2158 N N . THR A 1 272 ? 21.938 -10.641 0.973 1 84.38 272 THR A N 1
ATOM 2159 C CA . THR A 1 272 ? 20.922 -11.039 1.939 1 84.38 272 THR A CA 1
ATOM 2160 C C . THR A 1 272 ? 19.875 -11.93 1.284 1 84.38 272 THR A C 1
ATOM 2162 O O . THR A 1 272 ? 19.344 -12.844 1.92 1 84.38 272 THR A O 1
ATOM 2165 N N . ASN A 1 273 ? 19.594 -11.711 0.032 1 81 273 ASN A N 1
ATOM 2166 C CA . ASN A 1 273 ? 18.656 -12.57 -0.698 1 81 273 ASN A CA 1
ATOM 2167 C C . ASN A 1 273 ? 19.188 -13.992 -0.812 1 81 273 ASN A C 1
ATOM 2169 O O . ASN A 1 273 ? 18.422 -14.953 -0.703 1 81 273 ASN A O 1
ATOM 2173 N N . LYS A 1 274 ? 20.438 -14.141 -1.043 1 79.62 274 LYS A N 1
ATOM 2174 C CA . LYS A 1 274 ? 21.062 -15.453 -1.178 1 79.62 274 LYS A CA 1
ATOM 2175 C C . LYS A 1 274 ? 20.969 -16.25 0.124 1 79.62 274 LYS A C 1
ATOM 2177 O O . LYS A 1 274 ? 20.734 -17.453 0.105 1 79.62 274 LYS A O 1
ATOM 2182 N N . ILE A 1 275 ? 21.016 -15.539 1.197 1 77.38 275 ILE A N 1
ATOM 2183 C CA . ILE A 1 275 ? 20.969 -16.188 2.502 1 77.38 275 ILE A CA 1
ATOM 2184 C C . ILE A 1 275 ? 19.547 -16.656 2.787 1 77.38 275 ILE A C 1
ATOM 2186 O O . ILE A 1 275 ? 19.344 -17.766 3.297 1 77.38 275 ILE A O 1
ATOM 2190 N N . ILE A 1 276 ? 18.578 -15.852 2.43 1 70.38 276 ILE A N 1
ATOM 2191 C CA . ILE A 1 276 ? 17.188 -16.203 2.672 1 70.38 276 ILE A CA 1
ATOM 2192 C C . ILE A 1 276 ? 16.797 -17.406 1.819 1 70.38 276 ILE A C 1
ATOM 2194 O O . ILE A 1 276 ? 16.109 -18.312 2.293 1 70.38 276 ILE A O 1
ATOM 2198 N N . LYS A 1 277 ? 17.25 -17.469 0.645 1 67 277 LYS A N 1
ATOM 2199 C CA . LYS A 1 277 ? 16.969 -18.578 -0.257 1 67 277 LYS A CA 1
ATOM 2200 C C . LYS A 1 277 ? 17.625 -19.859 0.22 1 67 277 LYS A C 1
ATOM 2202 O O . LYS A 1 277 ? 17.078 -20.953 0.048 1 67 277 LYS A O 1
ATOM 2207 N N . LYS A 1 278 ? 18.75 -19.688 0.831 1 67.25 278 LYS A N 1
ATOM 2208 C CA . LYS A 1 278 ? 19.5 -20.844 1.32 1 67.25 278 LYS A CA 1
ATOM 2209 C C . LYS A 1 278 ? 18.781 -21.516 2.484 1 67.25 278 LYS A C 1
ATOM 2211 O O . LYS A 1 278 ? 18.812 -22.734 2.623 1 67.25 278 LYS A O 1
ATOM 2216 N N . TYR A 1 279 ? 17.953 -20.672 3.217 1 55.31 279 TYR A N 1
ATOM 2217 C CA . TYR A 1 279 ? 17.359 -21.25 4.414 1 55.31 279 TYR A CA 1
ATOM 2218 C C . TYR A 1 279 ? 15.859 -21.484 4.219 1 55.31 279 TYR A C 1
ATOM 2220 O O . TYR A 1 279 ? 15.18 -22 5.109 1 55.31 279 TYR A O 1
ATOM 2228 N N . ARG A 1 280 ? 15.367 -21.156 3.031 1 53.25 280 ARG A N 1
ATOM 2229 C CA . ARG A 1 280 ? 13.961 -21.453 2.801 1 53.25 280 ARG A CA 1
ATOM 2230 C C . ARG A 1 280 ? 13.789 -22.781 2.082 1 53.25 280 ARG A C 1
ATOM 2232 O O . ARG A 1 280 ? 14.664 -23.203 1.319 1 53.25 280 ARG A O 1
ATOM 2239 N N . MET B 1 1 ? -20 -17.297 -22.953 1 22.69 1 MET B N 1
ATOM 2240 C CA . MET B 1 1 ? -19.375 -16.812 -21.734 1 22.69 1 MET B CA 1
ATOM 2241 C C . MET B 1 1 ? -17.953 -16.328 -22 1 22.69 1 MET B C 1
ATOM 2243 O O . MET B 1 1 ? -17.047 -17.141 -22.203 1 22.69 1 MET B O 1
ATOM 2247 N N . MET B 1 2 ? -17.641 -15.422 -22.719 1 30.86 2 MET B N 1
ATOM 2248 C CA . MET B 1 2 ? -16.391 -15.023 -23.375 1 30.86 2 MET B CA 1
ATOM 2249 C C . MET B 1 2 ? -15.281 -14.812 -22.359 1 30.86 2 MET B C 1
ATOM 2251 O O . MET B 1 2 ? -15.484 -14.172 -21.328 1 30.86 2 MET B O 1
ATOM 2255 N N . ASP B 1 3 ? -14.156 -15.617 -22.203 1 34.69 3 ASP B N 1
ATOM 2256 C CA . ASP B 1 3 ? -13.102 -15.891 -21.234 1 34.69 3 ASP B CA 1
ATOM 2257 C C . ASP B 1 3 ? -12.391 -14.602 -20.828 1 34.69 3 ASP B C 1
ATOM 2259 O O . ASP B 1 3 ? -11.766 -13.938 -21.656 1 34.69 3 ASP B O 1
ATOM 2263 N N . ASN B 1 4 ? -12.922 -13.789 -20.078 1 38.66 4 ASN B N 1
ATOM 2264 C CA . ASN B 1 4 ? -12.438 -12.609 -19.375 1 38.66 4 ASN B CA 1
ATOM 2265 C C . ASN B 1 4 ? -10.922 -12.664 -19.172 1 38.66 4 ASN B C 1
ATOM 2267 O O . ASN B 1 4 ? -10.344 -11.75 -18.578 1 38.66 4 ASN B O 1
ATOM 2271 N N . ASN B 1 5 ? -10.289 -13.789 -19.391 1 45.38 5 ASN B N 1
ATOM 2272 C CA . ASN B 1 5 ? -8.875 -14.156 -19.422 1 45.38 5 ASN B CA 1
ATOM 2273 C C . ASN B 1 5 ? -8.125 -13.406 -20.531 1 45.38 5 ASN B C 1
ATOM 2275 O O . ASN B 1 5 ? -6.898 -13.438 -20.578 1 45.38 5 ASN B O 1
ATOM 2279 N N . ASN B 1 6 ? -8.867 -12.891 -21.531 1 52.44 6 ASN B N 1
ATOM 2280 C CA . ASN B 1 6 ? -8.281 -12.219 -22.688 1 52.44 6 ASN B CA 1
ATOM 2281 C C . ASN B 1 6 ? -7.672 -10.875 -22.312 1 52.44 6 ASN B C 1
ATOM 2283 O O . ASN B 1 6 ? -6.91 -10.289 -23.094 1 52.44 6 ASN B O 1
ATOM 2287 N N . ASN B 1 7 ? -7.809 -10.453 -21.047 1 70.06 7 ASN B N 1
ATOM 2288 C CA . ASN B 1 7 ? -7.414 -9.086 -20.75 1 70.06 7 ASN B CA 1
ATOM 2289 C C . ASN B 1 7 ? -6.207 -9.039 -19.812 1 70.06 7 ASN B C 1
ATOM 2291 O O . ASN B 1 7 ? -5.723 -7.953 -19.469 1 70.06 7 ASN B O 1
ATOM 2295 N N . ILE B 1 8 ? -5.711 -10.273 -19.547 1 80.88 8 ILE B N 1
ATOM 2296 C CA . ILE B 1 8 ? -4.543 -10.273 -18.672 1 80.88 8 ILE B CA 1
ATOM 2297 C C . ILE B 1 8 ? -3.27 -10.156 -19.516 1 80.88 8 ILE B C 1
ATOM 2299 O O . ILE B 1 8 ? -3.102 -10.875 -20.5 1 80.88 8 ILE B O 1
ATOM 2303 N N . SER B 1 9 ? -2.406 -9.305 -19.125 1 87.38 9 SER B N 1
ATOM 2304 C CA . SER B 1 9 ? -1.185 -9.07 -19.891 1 87.38 9 SER B CA 1
ATOM 2305 C C . SER B 1 9 ? -0.26 -10.281 -19.844 1 87.38 9 SER B C 1
ATOM 2307 O O . SER B 1 9 ? -0.306 -11.062 -18.906 1 87.38 9 SER B O 1
ATOM 2309 N N . ILE B 1 10 ? 0.509 -10.461 -20.828 1 86.38 10 ILE B N 1
ATOM 2310 C CA . ILE B 1 10 ? 1.391 -11.617 -20.922 1 86.38 10 ILE B CA 1
ATOM 2311 C C . ILE B 1 10 ? 2.393 -11.602 -19.781 1 86.38 10 ILE B C 1
ATOM 2313 O O . ILE B 1 10 ? 2.729 -12.656 -19.219 1 86.38 10 ILE B O 1
ATOM 2317 N N . LEU B 1 11 ? 2.879 -10.43 -19.422 1 87.31 11 LEU B N 1
ATOM 2318 C CA . LEU B 1 11 ? 3.83 -10.359 -18.312 1 87.31 11 LEU B CA 1
ATOM 2319 C C . LEU B 1 11 ? 3.18 -10.797 -17.016 1 87.31 11 LEU B C 1
ATOM 2321 O O . LEU B 1 11 ? 3.816 -11.461 -16.188 1 87.31 11 LEU B O 1
ATOM 2325 N N . SER B 1 12 ? 1.997 -10.391 -16.797 1 89.06 12 SER B N 1
ATOM 2326 C CA . SER B 1 12 ? 1.251 -10.859 -15.633 1 89.06 12 SER B CA 1
ATOM 2327 C C . SER B 1 12 ? 1.113 -12.383 -15.648 1 89.06 12 SER B C 1
ATOM 2329 O O . SER B 1 12 ? 1.373 -13.039 -14.633 1 89.06 12 SER B O 1
ATOM 2331 N N . LYS B 1 13 ? 0.745 -12.961 -16.797 1 89.06 13 LYS B N 1
ATOM 2332 C CA . LYS B 1 13 ? 0.612 -14.414 -16.922 1 89.06 13 LYS B CA 1
ATOM 2333 C C . LYS B 1 13 ? 1.931 -15.109 -16.609 1 89.06 13 LYS B C 1
ATOM 2335 O O . LYS B 1 13 ? 1.955 -16.094 -15.859 1 89.06 13 LYS B O 1
ATOM 2340 N N . LEU B 1 14 ? 3.023 -14.578 -17.156 1 87.31 14 LEU B N 1
ATOM 2341 C CA . LEU B 1 14 ? 4.348 -15.156 -16.953 1 87.31 14 LEU B CA 1
ATOM 2342 C C . LEU B 1 14 ? 4.746 -15.094 -15.484 1 87.31 14 LEU B C 1
ATOM 2344 O O . LEU B 1 14 ? 5.434 -15.984 -14.984 1 87.31 14 LEU B O 1
ATOM 2348 N N . SER B 1 15 ? 4.312 -14.086 -14.812 1 88.5 15 SER B N 1
ATOM 2349 C CA . SER B 1 15 ? 4.707 -13.914 -13.422 1 88.5 15 SER B CA 1
ATOM 2350 C C . SER B 1 15 ? 3.947 -14.867 -12.508 1 88.5 15 SER B C 1
ATOM 2352 O O . SER B 1 15 ? 4.43 -15.227 -11.43 1 88.5 15 SER B O 1
ATOM 2354 N N . MET B 1 16 ? 2.791 -15.219 -12.891 1 88.81 16 MET B N 1
ATOM 2355 C CA . MET B 1 16 ? 1.934 -16.047 -12.047 1 88.81 16 MET B CA 1
ATOM 2356 C C . MET B 1 16 ? 2.219 -17.531 -12.258 1 88.81 16 MET B C 1
ATOM 2358 O O . MET B 1 16 ? 1.857 -18.359 -11.43 1 88.81 16 MET B O 1
ATOM 2362 N N . ILE B 1 17 ? 2.838 -17.828 -13.438 1 81.5 17 ILE B N 1
ATOM 2363 C CA . ILE B 1 17 ? 2.969 -19.234 -13.797 1 81.5 17 ILE B CA 1
ATOM 2364 C C . ILE B 1 17 ? 4.102 -19.875 -12.992 1 81.5 17 ILE B C 1
ATOM 2366 O O . ILE B 1 17 ? 5.172 -19.281 -12.844 1 81.5 17 ILE B O 1
ATOM 2370 N N . GLN B 1 18 ? 3.896 -20.766 -12.195 1 68.62 18 GLN B N 1
ATOM 2371 C CA . GLN B 1 18 ? 4.957 -21.422 -11.445 1 68.62 18 GLN B CA 1
ATOM 2372 C C . GLN B 1 18 ? 4.91 -22.938 -11.633 1 68.62 18 GLN B C 1
ATOM 2374 O O . GLN B 1 18 ? 5.883 -23.547 -12.078 1 68.62 18 GLN B O 1
ATOM 2379 N N . GLU B 1 19 ? 3.85 -23.484 -11.172 1 62.62 19 GLU B N 1
ATOM 2380 C CA . GLU B 1 19 ? 3.781 -24.938 -11.016 1 62.62 19 GLU B CA 1
A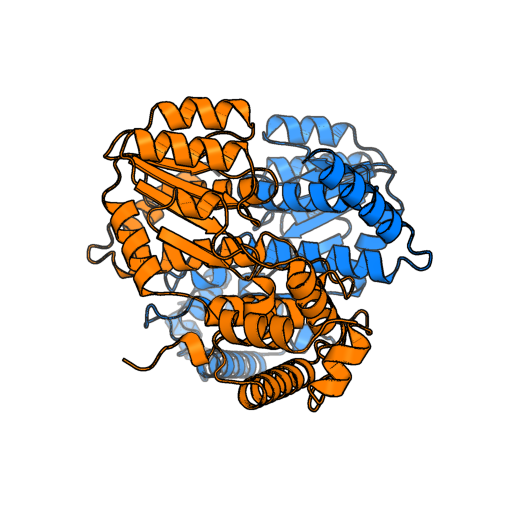TOM 2381 C C . GLU B 1 19 ? 3.719 -25.641 -12.367 1 62.62 19 GLU B C 1
ATOM 2383 O O . GLU B 1 19 ? 3.133 -25.125 -13.312 1 62.62 19 GLU B O 1
ATOM 2388 N N . ASN B 1 20 ? 4.629 -26.531 -12.547 1 70.56 20 ASN B N 1
ATOM 2389 C CA . ASN B 1 20 ? 4.574 -27.531 -13.609 1 70.56 20 ASN B CA 1
ATOM 2390 C C . ASN B 1 20 ? 5.367 -27.094 -14.836 1 70.56 20 ASN B C 1
ATOM 2392 O O . ASN B 1 20 ? 5.086 -27.531 -15.953 1 70.56 20 ASN B O 1
ATOM 2396 N N . LEU B 1 21 ? 6.039 -25.906 -14.516 1 85.75 21 LEU B N 1
ATOM 2397 C CA . LEU B 1 21 ? 6.961 -25.594 -15.602 1 85.75 21 LEU B CA 1
ATOM 2398 C C . LEU B 1 21 ? 8.156 -26.547 -15.586 1 85.75 21 LEU B C 1
ATOM 2400 O O . LEU B 1 21 ? 8.711 -26.844 -14.523 1 85.75 21 LEU B O 1
ATOM 2404 N N . THR B 1 22 ? 8.375 -27.109 -16.703 1 87.94 22 THR B N 1
ATOM 2405 C CA . THR B 1 22 ? 9.648 -27.812 -16.828 1 87.94 22 THR B CA 1
ATOM 2406 C C . THR B 1 22 ? 10.82 -26.828 -16.766 1 87.94 22 THR B C 1
ATOM 2408 O O . THR B 1 22 ? 10.625 -25.609 -16.859 1 87.94 22 THR B O 1
ATOM 2411 N N . LYS B 1 23 ? 11.953 -27.406 -16.547 1 90.62 23 LYS B N 1
ATOM 2412 C CA . LYS B 1 23 ? 13.148 -26.578 -16.516 1 90.62 23 LYS B CA 1
ATOM 2413 C C . LYS B 1 23 ? 13.297 -25.797 -17.828 1 90.62 23 LYS B C 1
ATOM 2415 O O . LYS B 1 23 ? 13.672 -24.625 -17.812 1 90.62 23 LYS B O 1
ATOM 2420 N N . LYS B 1 24 ? 13.031 -26.438 -18.875 1 92.62 24 LYS B N 1
ATOM 2421 C CA . LYS B 1 24 ? 13.148 -25.812 -20.188 1 92.62 24 LYS B CA 1
ATOM 2422 C C . LYS B 1 24 ? 12.141 -24.672 -20.344 1 92.62 24 LYS B C 1
ATOM 2424 O O . LYS B 1 24 ? 12.492 -23.578 -20.812 1 92.62 24 LYS B O 1
ATOM 2429 N N . GLU B 1 25 ? 10.93 -24.906 -19.906 1 92.44 25 GLU B N 1
ATOM 2430 C CA . GLU B 1 25 ? 9.906 -23.875 -19.969 1 92.44 25 GLU B CA 1
ATOM 2431 C C . GLU B 1 25 ? 10.273 -22.672 -19.094 1 92.44 25 GLU B C 1
ATOM 2433 O O . GLU B 1 25 ? 10.07 -21.531 -19.484 1 92.44 25 GLU B O 1
ATOM 2438 N N . ALA B 1 26 ? 10.766 -23 -17.938 1 90.69 26 ALA B N 1
ATOM 2439 C CA . ALA B 1 26 ? 11.18 -21.938 -17.016 1 90.69 26 ALA B CA 1
ATOM 2440 C C . ALA B 1 26 ? 12.234 -21.047 -17.656 1 90.69 26 ALA B C 1
ATOM 2442 O O . ALA B 1 26 ? 12.211 -19.828 -17.453 1 90.69 26 ALA B O 1
ATOM 2443 N N . ARG B 1 27 ? 13.117 -21.594 -18.344 1 91.44 27 ARG B N 1
ATOM 2444 C CA . ARG B 1 27 ? 14.148 -20.828 -19.031 1 91.44 27 ARG B CA 1
ATOM 2445 C C . ARG B 1 27 ? 13.539 -19.891 -20.078 1 91.44 27 ARG B C 1
ATOM 2447 O O . ARG B 1 27 ? 13.992 -18.75 -20.234 1 91.44 27 ARG B O 1
ATOM 2454 N N . VAL B 1 28 ? 12.586 -20.422 -20.797 1 92.25 28 VAL B N 1
ATOM 2455 C CA . VAL B 1 28 ? 11.914 -19.594 -21.797 1 92.25 28 VAL B CA 1
ATOM 2456 C C . VAL B 1 28 ? 11.195 -18.438 -21.109 1 92.25 28 VAL B C 1
ATOM 2458 O O . VAL B 1 28 ? 11.273 -17.297 -21.562 1 92.25 28 VAL B O 1
ATOM 2461 N N . VAL B 1 29 ? 10.531 -18.703 -19.984 1 89.62 29 VAL B N 1
ATOM 2462 C CA . VAL B 1 29 ? 9.828 -17.688 -19.203 1 89.62 29 VAL B CA 1
ATOM 2463 C C . VAL B 1 29 ? 10.805 -16.594 -18.781 1 89.62 29 VAL B C 1
ATOM 2465 O O . VAL B 1 29 ? 10.547 -15.406 -18.969 1 89.62 29 VAL B O 1
ATOM 2468 N N . ASP B 1 30 ? 11.883 -17.016 -18.25 1 88.62 30 ASP B N 1
ATOM 2469 C CA . ASP B 1 30 ? 12.898 -16.078 -17.781 1 88.62 30 ASP B CA 1
ATOM 2470 C C . ASP B 1 30 ? 13.406 -15.195 -18.922 1 88.62 30 ASP B C 1
ATOM 2472 O O . ASP B 1 30 ? 13.547 -13.977 -18.75 1 88.62 30 ASP B O 1
ATOM 2476 N N . TYR B 1 31 ? 13.68 -15.797 -20.016 1 90 31 TYR B N 1
ATOM 2477 C CA . TYR B 1 31 ? 14.188 -15.062 -21.172 1 90 31 TYR B CA 1
ATOM 2478 C C . TYR B 1 31 ? 13.188 -14.008 -21.625 1 90 31 TYR B C 1
ATOM 2480 O O . TYR B 1 31 ? 13.562 -12.867 -21.906 1 90 31 TYR B O 1
ATOM 2488 N N . ILE B 1 32 ? 11.938 -14.406 -21.719 1 88.12 32 ILE B N 1
ATOM 2489 C CA . ILE B 1 32 ? 10.898 -13.492 -22.188 1 88.12 32 ILE B CA 1
ATOM 2490 C C . ILE B 1 32 ? 10.781 -12.312 -21.219 1 88.12 32 ILE B C 1
ATOM 2492 O O . ILE B 1 32 ? 10.727 -11.156 -21.656 1 88.12 32 ILE B O 1
ATOM 2496 N N . ARG B 1 33 ? 10.766 -12.609 -19.969 1 84.5 33 ARG B N 1
ATOM 2497 C CA . ARG B 1 33 ? 10.641 -11.578 -18.953 1 84.5 33 ARG B CA 1
ATOM 2498 C C . ARG B 1 33 ? 11.789 -10.578 -19.047 1 84.5 33 ARG B C 1
ATOM 2500 O O . ARG B 1 33 ? 11.586 -9.367 -18.891 1 84.5 33 ARG B O 1
ATOM 2507 N N . GLU B 1 34 ? 12.914 -11.07 -19.359 1 83.69 34 GLU B N 1
ATOM 2508 C CA . GLU B 1 34 ? 14.117 -10.25 -19.391 1 83.69 34 GLU B CA 1
ATOM 2509 C C . GLU B 1 34 ? 14.203 -9.438 -20.688 1 83.69 34 GLU B C 1
ATOM 2511 O O . GLU B 1 34 ? 14.875 -8.406 -20.734 1 83.69 34 GLU B O 1
ATOM 2516 N N . ASN B 1 35 ? 13.5 -9.875 -21.719 1 85.12 35 ASN B N 1
ATOM 2517 C CA . ASN B 1 35 ? 13.695 -9.281 -23.047 1 85.12 35 ASN B CA 1
ATOM 2518 C C . ASN B 1 35 ? 12.383 -8.789 -23.641 1 85.12 35 ASN B C 1
ATOM 2520 O O . ASN B 1 35 ? 12.281 -8.609 -24.859 1 85.12 35 ASN B O 1
ATOM 2524 N N . VAL B 1 36 ? 11.484 -8.633 -22.828 1 82.31 36 VAL B N 1
ATOM 2525 C CA . VAL B 1 36 ? 10.133 -8.312 -23.281 1 82.31 36 VAL B CA 1
ATOM 2526 C C . VAL B 1 36 ? 10.172 -7.086 -24.188 1 82.31 36 VAL B C 1
ATOM 2528 O O . VAL B 1 36 ? 9.391 -6.984 -25.141 1 82.31 36 VAL B O 1
ATOM 2531 N N . ASN B 1 37 ? 11 -6.176 -24.016 1 79.19 37 ASN B N 1
ATOM 2532 C CA . ASN B 1 37 ? 11.078 -4.938 -24.781 1 79.19 37 ASN B CA 1
ATOM 2533 C C . ASN B 1 37 ? 11.68 -5.172 -26.156 1 79.19 37 ASN B C 1
ATOM 2535 O O . ASN B 1 37 ? 11.523 -4.344 -27.062 1 79.19 37 ASN B O 1
ATOM 2539 N N . SER B 1 38 ? 12.281 -6.25 -26.391 1 81.69 38 SER B N 1
ATOM 2540 C CA . SER B 1 38 ? 12.977 -6.5 -27.656 1 81.69 38 SER B CA 1
ATOM 2541 C C . SER B 1 38 ? 12.352 -7.66 -28.422 1 81.69 38 SER B C 1
ATOM 2543 O O . SER B 1 38 ? 12.859 -8.062 -29.469 1 81.69 38 SER B O 1
ATOM 2545 N N . LEU B 1 39 ? 11.18 -8.195 -27.969 1 82.75 39 LEU B N 1
ATOM 2546 C CA . LEU B 1 39 ? 10.672 -9.445 -28.516 1 82.75 39 LEU B CA 1
ATOM 2547 C C . LEU B 1 39 ? 9.461 -9.203 -29.406 1 82.75 39 LEU B C 1
ATOM 2549 O O . LEU B 1 39 ? 8.766 -10.141 -29.797 1 82.75 39 LEU B O 1
ATOM 2553 N N . ARG B 1 40 ? 8.984 -8.117 -29.859 1 77.56 40 ARG B N 1
ATOM 2554 C CA . ARG B 1 40 ? 7.723 -7.781 -30.516 1 77.56 40 ARG B CA 1
ATOM 2555 C C . ARG B 1 40 ? 7.504 -8.641 -31.75 1 77.56 40 ARG B C 1
ATOM 2557 O O . ARG B 1 40 ? 6.395 -9.117 -32 1 77.56 40 ARG B O 1
ATOM 2564 N N . ASP B 1 41 ? 8.484 -9.133 -32.406 1 82.06 41 ASP B N 1
ATOM 2565 C CA . ASP B 1 41 ? 8.305 -9.844 -33.656 1 82.06 41 ASP B CA 1
ATOM 2566 C C . ASP B 1 41 ? 9.281 -11.008 -33.781 1 82.06 41 ASP B C 1
ATOM 2568 O O . ASP B 1 41 ? 9.711 -11.367 -34.875 1 82.06 41 ASP B O 1
ATOM 2572 N N . ILE B 1 42 ? 9.43 -11.531 -32.688 1 89.31 42 ILE B N 1
ATOM 2573 C CA . ILE B 1 42 ? 10.438 -12.586 -32.719 1 89.31 42 ILE B CA 1
ATOM 2574 C C . ILE B 1 42 ? 9.836 -13.859 -33.312 1 89.31 42 ILE B C 1
ATOM 2576 O O . ILE B 1 42 ? 8.703 -14.227 -32.969 1 89.31 42 ILE B O 1
ATOM 2580 N N . LYS B 1 43 ? 10.586 -14.477 -34.312 1 92.75 43 LYS B N 1
ATOM 2581 C CA . LYS B 1 43 ? 10.18 -15.766 -34.844 1 92.75 43 LYS B CA 1
ATOM 2582 C C . LYS B 1 43 ? 10.484 -16.891 -33.875 1 92.75 43 LYS B C 1
ATOM 2584 O O . LYS B 1 43 ? 11.383 -16.781 -33.031 1 92.75 43 LYS B O 1
ATOM 2589 N N . ILE B 1 44 ? 9.672 -17.953 -34 1 94.12 44 ILE B N 1
ATOM 2590 C CA . ILE B 1 44 ? 9.844 -19.062 -33.094 1 94.12 44 ILE B CA 1
ATOM 2591 C C . ILE B 1 44 ? 11.266 -19.625 -33.219 1 94.12 44 ILE B C 1
ATOM 2593 O O . ILE B 1 44 ? 11.852 -20.062 -32.219 1 94.12 44 ILE B O 1
ATOM 2597 N N . GLU B 1 45 ? 11.836 -19.609 -34.375 1 94.56 45 GLU B N 1
ATOM 2598 C CA . GLU B 1 45 ? 13.195 -20.078 -34.625 1 94.56 45 GLU B CA 1
ATOM 2599 C C . GLU B 1 45 ? 14.211 -19.266 -33.812 1 94.56 45 GLU B C 1
ATOM 2601 O O . GLU B 1 45 ? 15.133 -19.828 -33.219 1 94.56 45 GLU B O 1
ATOM 2606 N N . ASP B 1 46 ? 13.984 -18 -33.812 1 94.44 46 ASP B N 1
ATOM 2607 C CA . ASP B 1 46 ? 14.898 -17.109 -33.094 1 94.44 46 ASP B CA 1
ATOM 2608 C C . ASP B 1 46 ? 14.758 -17.266 -31.594 1 94.44 46 ASP B C 1
ATOM 2610 O O . ASP B 1 46 ? 15.75 -17.219 -30.859 1 94.44 46 ASP B O 1
ATOM 2614 N N . LEU B 1 47 ? 13.516 -17.359 -31.141 1 94.12 47 LEU B N 1
ATOM 2615 C CA . LEU B 1 47 ? 13.305 -17.578 -29.719 1 94.12 47 LEU B CA 1
ATOM 2616 C C . LEU B 1 47 ? 13.945 -18.891 -29.281 1 94.12 47 LEU B C 1
ATOM 2618 O O . LEU B 1 47 ? 14.594 -18.938 -28.234 1 94.12 47 LEU B O 1
ATOM 2622 N N . ALA B 1 48 ? 13.773 -19.938 -30.078 1 95.69 48 ALA B N 1
ATOM 2623 C CA . ALA B 1 48 ? 14.383 -21.234 -29.797 1 95.69 48 ALA B CA 1
ATOM 2624 C C . ALA B 1 48 ? 15.906 -21.125 -29.734 1 95.69 48 ALA B C 1
ATOM 2626 O O . ALA B 1 48 ? 16.531 -21.641 -28.812 1 95.69 48 ALA B O 1
ATOM 2627 N N . LYS B 1 49 ? 16.5 -20.438 -30.625 1 95.31 49 LYS B N 1
ATOM 2628 C CA . LYS B 1 49 ? 17.938 -20.25 -30.672 1 95.31 49 LYS B CA 1
ATOM 2629 C C . LYS B 1 49 ? 18.438 -19.453 -29.469 1 95.31 49 LYS B C 1
ATOM 2631 O O . LYS B 1 49 ? 19.422 -19.828 -28.828 1 95.31 49 LYS B O 1
ATOM 2636 N N . ALA B 1 50 ? 17.75 -18.422 -29.156 1 93.31 50 ALA B N 1
ATOM 2637 C CA . ALA B 1 50 ? 18.156 -17.531 -28.062 1 93.31 50 ALA B CA 1
ATOM 2638 C C . ALA B 1 50 ? 18.094 -18.25 -26.719 1 93.31 50 ALA B C 1
ATOM 2640 O O . ALA B 1 50 ? 18.891 -17.984 -25.828 1 93.31 50 ALA B O 1
ATOM 2641 N N . THR B 1 51 ? 17.141 -19.172 -26.547 1 93.81 51 THR B N 1
ATOM 2642 C CA . THR B 1 51 ? 16.953 -19.844 -25.266 1 93.81 51 THR B CA 1
ATOM 2643 C C . THR B 1 51 ? 17.641 -21.203 -25.266 1 93.81 51 THR B C 1
ATOM 2645 O O . THR B 1 51 ? 17.797 -21.828 -24.219 1 93.81 51 THR B O 1
ATOM 2648 N N . GLY B 1 52 ? 17.984 -21.688 -26.406 1 94.38 52 GLY B N 1
ATOM 2649 C CA . GLY B 1 52 ? 18.547 -23.031 -26.531 1 94.38 52 GLY B CA 1
ATOM 2650 C C . GLY B 1 52 ? 17.531 -24.125 -26.297 1 94.38 52 GLY B C 1
ATOM 2651 O O . GLY B 1 52 ? 17.875 -25.203 -25.812 1 94.38 52 GLY B O 1
ATOM 2652 N N . ILE B 1 53 ? 16.312 -23.812 -26.516 1 93.06 53 ILE B N 1
ATOM 2653 C CA . ILE B 1 53 ? 15.219 -24.734 -26.234 1 93.06 53 ILE B CA 1
ATOM 2654 C C . ILE B 1 53 ? 14.492 -25.078 -27.531 1 93.06 53 ILE B C 1
ATOM 2656 O O . ILE B 1 53 ? 14.305 -24.219 -28.391 1 93.06 53 ILE B O 1
ATOM 2660 N N . GLY B 1 54 ? 14.086 -26.312 -27.672 1 93.44 54 GLY B N 1
ATOM 2661 C CA . GLY B 1 54 ? 13.352 -26.75 -28.844 1 93.44 54 GLY B CA 1
ATOM 2662 C C . GLY B 1 54 ? 11.961 -26.156 -28.938 1 93.44 54 GLY B C 1
ATOM 2663 O O . GLY B 1 54 ? 11.516 -25.453 -28.016 1 93.44 54 GLY B O 1
ATOM 2664 N N . TYR B 1 55 ? 11.273 -26.453 -30.094 1 94.69 55 TYR B N 1
ATOM 2665 C CA . TYR B 1 55 ? 9.984 -25.844 -30.391 1 94.69 55 TYR B CA 1
ATOM 2666 C C . TYR B 1 55 ? 8.898 -26.391 -29.469 1 94.69 55 TYR B C 1
ATOM 2668 O O . TYR B 1 55 ? 8.016 -25.656 -29.031 1 94.69 55 TYR B O 1
ATOM 2676 N N . SER B 1 56 ? 8.961 -27.625 -29.125 1 94.25 56 SER B N 1
ATOM 2677 C CA . SER B 1 56 ? 7.887 -28.297 -28.391 1 94.25 56 SER B CA 1
ATOM 2678 C C . SER B 1 56 ? 7.672 -27.656 -27.016 1 94.25 56 SER B C 1
ATOM 2680 O O . SER B 1 56 ? 6.555 -27.266 -26.688 1 94.25 56 SER B O 1
ATOM 2682 N N . PRO B 1 57 ? 8.711 -27.453 -26.219 1 94.31 57 PRO B N 1
ATOM 2683 C CA . PRO B 1 57 ? 8.516 -26.812 -24.922 1 94.31 57 PRO B CA 1
ATOM 2684 C C . PRO B 1 57 ? 7.992 -25.375 -25.047 1 94.31 57 PRO B C 1
ATOM 2686 O O . PRO B 1 57 ? 7.266 -24.906 -24.172 1 94.31 57 PRO B O 1
ATOM 2689 N N . ILE B 1 58 ? 8.375 -24.703 -26.078 1 95.12 58 ILE B N 1
ATOM 2690 C CA . ILE B 1 58 ? 7.895 -23.344 -26.312 1 95.12 58 ILE B CA 1
ATOM 2691 C C . ILE B 1 58 ? 6.391 -23.375 -26.578 1 95.12 58 ILE B C 1
ATOM 2693 O O . ILE B 1 58 ? 5.637 -22.609 -25.969 1 95.12 58 ILE B O 1
ATOM 2697 N N . TYR B 1 59 ? 5.977 -24.297 -27.406 1 94 59 TYR B N 1
ATOM 2698 C CA . TYR B 1 59 ? 4.551 -24.422 -27.703 1 94 59 TYR B CA 1
ATOM 2699 C C . TYR B 1 59 ? 3.775 -24.859 -26.469 1 94 59 TYR B C 1
ATOM 2701 O O . TYR B 1 59 ? 2.643 -24.438 -26.25 1 94 59 TYR B O 1
ATOM 2709 N N . SER B 1 60 ? 4.375 -25.766 -25.75 1 93.94 60 SER B N 1
ATOM 2710 C CA . SER B 1 60 ? 3.748 -26.203 -24.516 1 93.94 60 SER B CA 1
ATOM 2711 C C . SER B 1 60 ? 3.537 -25.031 -23.562 1 93.94 60 SER B C 1
ATOM 2713 O O . SER B 1 60 ? 2.471 -24.906 -22.953 1 93.94 60 SER B O 1
ATOM 2715 N N . LEU B 1 61 ? 4.531 -24.188 -23.422 1 92.69 61 LEU B N 1
ATOM 2716 C CA . LEU B 1 61 ? 4.43 -23 -22.578 1 92.69 61 LEU B CA 1
ATOM 2717 C C . LEU B 1 61 ? 3.322 -22.078 -23.078 1 92.69 61 LEU B C 1
ATOM 2719 O O . LEU B 1 61 ? 2.504 -21.594 -22.297 1 92.69 61 LEU B O 1
ATOM 2723 N N . ILE B 1 62 ? 3.326 -21.844 -24.328 1 91.44 62 ILE B N 1
ATOM 2724 C CA . ILE B 1 62 ? 2.344 -20.969 -24.953 1 91.44 62 ILE B CA 1
ATOM 2725 C C . ILE B 1 62 ? 0.935 -21.484 -24.656 1 91.44 62 ILE B C 1
ATOM 2727 O O . ILE B 1 62 ? 0.048 -20.703 -24.297 1 91.44 62 ILE B O 1
ATOM 2731 N N . SER B 1 63 ? 0.828 -22.75 -24.766 1 91.5 63 SER B N 1
ATOM 2732 C CA . SER B 1 63 ? -0.46 -23.359 -24.469 1 91.5 63 SER B CA 1
ATOM 2733 C C . SER B 1 63 ? -0.818 -23.203 -22.984 1 91.5 63 SER B C 1
ATOM 2735 O O . SER B 1 63 ? -1.96 -22.875 -22.656 1 91.5 63 SER B O 1
ATOM 2737 N N . LYS B 1 64 ? 0.119 -23.375 -22.109 1 89.31 64 LYS B N 1
ATOM 2738 C CA . LYS B 1 64 ? -0.094 -23.25 -20.672 1 89.31 64 LYS B CA 1
ATOM 2739 C C . LYS B 1 64 ? -0.507 -21.828 -20.312 1 89.31 64 LYS B C 1
ATOM 2741 O O . LYS B 1 64 ? -1.254 -21.609 -19.359 1 89.31 64 LYS B O 1
ATOM 2746 N N . LEU B 1 65 ? -0.034 -20.891 -21.078 1 89.88 65 LEU B N 1
ATOM 2747 C CA . LEU B 1 65 ? -0.349 -19.5 -20.844 1 89.88 65 LEU B CA 1
ATOM 2748 C C . LEU B 1 65 ? -1.72 -19.141 -21.406 1 89.88 65 LEU B C 1
ATOM 2750 O O . LEU B 1 65 ? -2.215 -18.031 -21.203 1 89.88 65 LEU B O 1
ATOM 2754 N N . GLY B 1 66 ? -2.301 -20.016 -22.219 1 87.44 66 GLY B N 1
ATOM 2755 C CA . GLY B 1 66 ? -3.662 -19.844 -22.688 1 87.44 66 GLY B CA 1
ATOM 2756 C C . GLY B 1 66 ? -3.732 -19.266 -24.094 1 87.44 66 GLY B C 1
ATOM 2757 O O . GLY B 1 66 ? -4.785 -18.781 -24.531 1 87.44 66 GLY B O 1
ATOM 2758 N N . PHE B 1 67 ? -2.611 -19.281 -24.781 1 88.81 67 PHE B N 1
ATOM 2759 C CA . PHE B 1 67 ? -2.623 -18.75 -26.141 1 88.81 67 PHE B CA 1
ATOM 2760 C C . PHE B 1 67 ? -2.859 -19.859 -27.156 1 88.81 67 PHE B C 1
ATOM 2762 O O . PHE B 1 67 ? -2.338 -20.969 -27 1 88.81 67 PHE B O 1
ATOM 2769 N N . SER B 1 68 ? -3.668 -19.422 -28.141 1 89.44 68 SER B N 1
ATOM 2770 C CA . SER B 1 68 ? -3.916 -20.359 -29.25 1 89.44 68 SER B CA 1
ATOM 2771 C C . SER B 1 68 ? -2.844 -20.234 -30.328 1 89.44 68 SER B C 1
ATOM 2773 O O . SER B 1 68 ? -3.055 -19.578 -31.344 1 89.44 68 SER B O 1
ATOM 2775 N N . GLY B 1 69 ? -1.709 -20.688 -30.094 1 90.88 69 GLY B N 1
ATOM 2776 C CA . GLY B 1 69 ? -0.644 -20.703 -31.078 1 90.88 69 GLY B CA 1
ATOM 2777 C C . GLY B 1 69 ? 0.379 -19.609 -30.875 1 90.88 69 GLY B C 1
ATOM 2778 O O . GLY B 1 69 ? 0.181 -18.719 -30.062 1 90.88 69 GLY B O 1
ATOM 2779 N N . TYR B 1 70 ? 1.398 -19.641 -31.734 1 93.62 70 TYR B N 1
ATOM 2780 C CA . TYR B 1 70 ? 2.535 -18.75 -31.609 1 93.62 70 TYR B CA 1
ATOM 2781 C C . TYR B 1 70 ? 2.17 -17.328 -32.062 1 93.62 70 TYR B C 1
ATOM 2783 O O . TYR B 1 70 ? 2.631 -16.344 -31.484 1 93.62 70 TYR B O 1
ATOM 2791 N N . ARG B 1 71 ? 1.342 -17.219 -33.031 1 90.81 71 ARG B N 1
ATOM 2792 C CA . ARG B 1 71 ? 0.941 -15.906 -33.531 1 90.81 71 ARG B CA 1
ATOM 2793 C C . ARG B 1 71 ? 0.255 -15.078 -32.469 1 90.81 71 ARG B C 1
ATOM 2795 O O . ARG B 1 71 ? 0.601 -13.914 -32.25 1 90.81 71 ARG B O 1
ATOM 2802 N N . ASN B 1 72 ? -0.702 -15.68 -31.797 1 90.88 72 ASN B N 1
ATOM 2803 C CA . ASN B 1 72 ? -1.419 -14.969 -30.75 1 90.88 72 ASN B CA 1
ATOM 2804 C C . ASN B 1 72 ? -0.492 -14.602 -29.594 1 90.88 72 ASN B C 1
ATOM 2806 O O . ASN B 1 72 ? -0.662 -13.547 -28.969 1 90.88 72 ASN B O 1
ATOM 2810 N N . PHE B 1 73 ? 0.424 -15.484 -29.406 1 92.44 73 PHE B N 1
ATOM 2811 C CA . PHE B 1 73 ? 1.445 -15.219 -28.391 1 92.44 73 PHE B CA 1
ATOM 2812 C C . PHE B 1 73 ? 2.258 -13.984 -28.75 1 92.44 73 PHE B C 1
ATOM 2814 O O . PHE B 1 73 ? 2.459 -13.102 -27.906 1 92.44 73 PHE B O 1
ATOM 2821 N N . ILE B 1 74 ? 2.607 -13.82 -29.953 1 91.19 74 ILE B N 1
ATOM 2822 C CA . ILE B 1 74 ? 3.398 -12.695 -30.438 1 91.19 74 ILE B CA 1
ATOM 2823 C C . ILE B 1 74 ? 2.557 -11.422 -30.391 1 91.19 74 ILE B C 1
ATOM 2825 O O . ILE B 1 74 ? 3.061 -10.344 -30.062 1 91.19 74 ILE B O 1
ATOM 2829 N N . ILE B 1 75 ? 1.402 -11.508 -30.734 1 88.38 75 ILE B N 1
ATOM 2830 C CA . ILE B 1 75 ? 0.507 -10.359 -30.672 1 88.38 75 ILE B CA 1
ATOM 2831 C C . ILE B 1 75 ? 0.425 -9.844 -29.234 1 88.38 75 ILE B C 1
ATOM 2833 O O . ILE B 1 75 ? 0.519 -8.641 -29 1 88.38 75 ILE B O 1
ATOM 2837 N N . ALA B 1 76 ? 0.265 -10.742 -28.281 1 89.31 76 ALA B N 1
ATOM 2838 C CA . ALA B 1 76 ? 0.211 -10.383 -26.859 1 89.31 76 ALA B CA 1
ATOM 2839 C C . ALA B 1 76 ? 1.514 -9.727 -26.422 1 89.31 76 ALA B C 1
ATOM 2841 O O . ALA B 1 76 ? 1.499 -8.773 -25.641 1 89.31 76 ALA B O 1
ATOM 2842 N N . LEU B 1 77 ? 2.627 -10.25 -26.875 1 88.75 77 LEU B N 1
ATOM 2843 C CA . LEU B 1 77 ? 3.928 -9.672 -26.562 1 88.75 77 LEU B CA 1
ATOM 2844 C C . LEU B 1 77 ? 4.027 -8.242 -27.109 1 88.75 77 LEU B C 1
ATOM 2846 O O . LEU B 1 77 ? 4.527 -7.352 -26.422 1 88.75 77 LEU B O 1
ATOM 2850 N N . GLY B 1 78 ? 3.564 -8.07 -28.312 1 85.75 78 GLY B N 1
ATOM 2851 C CA . GLY B 1 78 ? 3.545 -6.734 -28.906 1 85.75 78 GLY B CA 1
ATOM 2852 C C . GLY B 1 78 ? 2.695 -5.754 -28.109 1 85.75 78 GLY B C 1
ATOM 2853 O O . GLY B 1 78 ? 3.105 -4.613 -27.891 1 85.75 78 GLY B O 1
ATOM 2854 N N . ALA B 1 79 ? 1.564 -6.246 -27.703 1 85.25 79 ALA B N 1
ATOM 2855 C CA . ALA B 1 79 ? 0.676 -5.41 -26.906 1 85.25 79 ALA B CA 1
ATOM 2856 C C . ALA B 1 79 ? 1.337 -5.02 -25.578 1 85.25 79 ALA B C 1
ATOM 2858 O O . ALA B 1 79 ? 1.197 -3.885 -25.125 1 85.25 79 ALA B O 1
ATOM 2859 N N . GLU B 1 80 ? 1.995 -5.926 -24.953 1 88.06 80 GLU B N 1
ATOM 2860 C CA . GLU B 1 80 ? 2.707 -5.668 -23.703 1 88.06 80 GLU B CA 1
ATOM 2861 C C . GLU B 1 80 ? 3.803 -4.625 -23.906 1 88.06 80 GLU B C 1
ATOM 2863 O O . GLU B 1 80 ? 3.963 -3.727 -23.078 1 88.06 80 GLU B O 1
ATOM 2868 N N . GLN B 1 81 ? 4.496 -4.727 -24.969 1 84.31 81 GLN B N 1
ATOM 2869 C CA . GLN B 1 81 ? 5.547 -3.76 -25.266 1 84.31 81 GLN B CA 1
ATOM 2870 C C . GLN B 1 81 ? 4.969 -2.355 -25.422 1 84.31 81 GLN B C 1
ATOM 2872 O O . GLN B 1 81 ? 5.547 -1.382 -24.938 1 84.31 81 GLN B O 1
ATOM 2877 N N . GLU B 1 82 ? 3.912 -2.312 -26.141 1 82.19 82 GLU B N 1
ATOM 2878 C CA . GLU B 1 82 ? 3.254 -1.023 -26.312 1 82.19 82 GLU B CA 1
ATOM 2879 C C . GLU B 1 82 ? 2.82 -0.43 -24.984 1 82.19 82 GLU B C 1
ATOM 2881 O O . GLU B 1 82 ? 2.977 0.771 -24.75 1 82.19 82 GLU B O 1
ATOM 2886 N N . HIS B 1 83 ? 2.318 -1.329 -24.203 1 82.81 83 HIS B N 1
ATOM 2887 C CA . HIS B 1 83 ? 1.895 -0.897 -22.875 1 82.81 83 HIS B CA 1
ATOM 2888 C C . HIS B 1 83 ? 3.072 -0.357 -22.078 1 82.81 83 HIS B C 1
ATOM 2890 O O . HIS B 1 83 ? 2.984 0.724 -21.484 1 82.81 83 HIS B O 1
ATOM 2896 N N . LEU B 1 84 ? 4.121 -1.067 -22.016 1 82.44 84 LEU B N 1
ATOM 2897 C CA . LEU B 1 84 ? 5.309 -0.673 -21.266 1 82.44 84 LEU B CA 1
ATOM 2898 C C . LEU B 1 84 ? 5.875 0.641 -21.797 1 82.44 84 LEU B C 1
ATOM 2900 O O . LEU B 1 84 ? 6.285 1.503 -21.016 1 82.44 84 LEU B O 1
ATOM 2904 N N . ASN B 1 85 ? 5.855 0.813 -23.047 1 79.31 85 ASN B N 1
ATOM 2905 C CA . ASN B 1 85 ? 6.359 2.037 -23.656 1 79.31 85 ASN B CA 1
ATOM 2906 C C . ASN B 1 85 ? 5.477 3.236 -23.312 1 79.31 85 ASN B C 1
ATOM 2908 O O . ASN B 1 85 ? 5.984 4.328 -23.062 1 79.31 85 ASN B O 1
ATOM 2912 N N . SER B 1 86 ? 4.254 3.006 -23.328 1 79.5 86 SER B N 1
ATOM 2913 C CA . SER B 1 86 ? 3.32 4.098 -23.078 1 79.5 86 SER B CA 1
ATOM 2914 C C . SER B 1 86 ? 3.307 4.492 -21.609 1 79.5 86 SER B C 1
ATOM 2916 O O . SER B 1 86 ? 2.979 5.633 -21.266 1 79.5 86 SER B O 1
ATOM 2918 N N . SER B 1 87 ? 3.643 3.57 -20.766 1 74.38 87 SER B N 1
ATOM 2919 C CA . SER B 1 87 ? 3.613 3.83 -19.328 1 74.38 87 SER B CA 1
ATOM 2920 C C . SER B 1 87 ? 4.938 4.414 -18.859 1 74.38 87 SER B C 1
ATOM 2922 O O . SER B 1 87 ? 5.098 4.703 -17.672 1 74.38 87 SER B O 1
ATOM 2924 N N . ASN B 1 88 ? 5.867 4.77 -19.734 1 68.12 88 ASN B N 1
ATOM 2925 C CA . ASN B 1 88 ? 7.172 5.324 -19.391 1 68.12 88 ASN B CA 1
ATOM 2926 C C . ASN B 1 88 ? 7.871 4.488 -18.328 1 68.12 88 ASN B C 1
ATOM 2928 O O . ASN B 1 88 ? 8.484 5.031 -17.406 1 68.12 88 ASN B O 1
ATOM 2932 N N . LEU B 1 89 ? 7.555 3.285 -18.172 1 65.75 89 LEU B N 1
ATOM 2933 C CA . LEU B 1 89 ? 8.195 2.396 -17.219 1 65.75 89 LEU B CA 1
ATOM 2934 C C . LEU B 1 89 ? 9.602 2.018 -17.672 1 65.75 89 LEU B C 1
ATOM 2936 O O . LEU B 1 89 ? 10.211 1.096 -17.125 1 65.75 89 LEU B O 1
ATOM 2940 N N . LYS B 1 90 ? 10.43 2.93 -18.547 1 55.91 90 LYS B N 1
ATOM 2941 C CA . LYS B 1 90 ? 11.797 2.631 -18.953 1 55.91 90 LYS B CA 1
ATOM 2942 C C . LYS B 1 90 ? 12.711 2.525 -17.734 1 55.91 90 LYS B C 1
ATOM 2944 O O . LYS B 1 90 ? 12.68 3.391 -16.844 1 55.91 90 LYS B O 1
ATOM 2949 N N . PHE B 1 91 ? 13.195 1.328 -17.391 1 45.62 91 PHE B N 1
ATOM 2950 C CA . PHE B 1 91 ? 14.094 0.867 -16.344 1 45.62 91 PHE B CA 1
ATOM 2951 C C . PHE B 1 91 ? 15.227 1.861 -16.125 1 45.62 91 PHE B C 1
ATOM 2953 O O . PHE B 1 91 ? 15.75 1.981 -15.008 1 45.62 91 PHE B O 1
ATOM 2960 N N . GLU B 1 92 ? 15.773 2.473 -17.109 1 43.28 92 GLU B N 1
ATOM 2961 C CA . GLU B 1 92 ? 17.031 3.164 -16.828 1 43.28 92 GLU B CA 1
ATOM 2962 C C . GLU B 1 92 ? 16.844 4.27 -15.797 1 43.28 92 GLU B C 1
ATOM 2964 O O . GLU B 1 92 ? 17.812 4.852 -15.312 1 43.28 92 GLU B O 1
ATOM 2969 N N . ALA B 1 93 ? 16.141 5.289 -16.156 1 41.28 93 ALA B N 1
ATOM 2970 C CA . ALA B 1 93 ? 16.141 6.578 -15.477 1 41.28 93 ALA B CA 1
ATOM 2971 C C . ALA B 1 93 ? 15.609 6.445 -14.047 1 41.28 93 ALA B C 1
ATOM 2973 O O . ALA B 1 93 ? 14.695 5.656 -13.789 1 41.28 93 ALA B O 1
ATOM 2974 N N . THR B 1 94 ? 16.359 6.523 -12.984 1 45.31 94 THR B N 1
ATOM 2975 C CA . THR B 1 94 ? 16.047 6.742 -11.57 1 45.31 94 THR B CA 1
ATOM 2976 C C . THR B 1 94 ? 14.656 7.348 -11.414 1 45.31 94 THR B C 1
ATOM 2978 O O . THR B 1 94 ? 14.406 8.109 -10.477 1 45.31 94 THR B O 1
ATOM 2981 N N . GLU B 1 95 ? 13.945 7.551 -12.461 1 52.19 95 GLU B N 1
ATOM 2982 C CA . GLU B 1 95 ? 12.68 8.266 -12.312 1 52.19 95 GLU B CA 1
ATOM 2983 C C . GLU B 1 95 ? 11.727 7.52 -11.383 1 52.19 95 GLU B C 1
ATOM 2985 O O . GLU B 1 95 ? 11.938 6.344 -11.086 1 52.19 95 GLU B O 1
ATOM 2990 N N . ASP B 1 96 ? 10.312 8.078 -11.055 1 67.75 96 ASP B N 1
ATOM 2991 C CA . ASP B 1 96 ? 9.172 8.18 -10.156 1 67.75 96 ASP B CA 1
ATOM 2992 C C . ASP B 1 96 ? 8.484 6.82 -9.984 1 67.75 96 ASP B C 1
ATOM 2994 O O . ASP B 1 96 ? 8.188 6.145 -10.969 1 67.75 96 ASP B O 1
ATOM 2998 N N . ILE B 1 97 ? 8.703 6.152 -8.719 1 89 97 ILE B N 1
ATOM 2999 C CA . ILE B 1 97 ? 8.008 4.922 -8.359 1 89 97 ILE B CA 1
ATOM 3000 C C . ILE B 1 97 ? 6.531 5.043 -8.719 1 89 97 ILE B C 1
ATOM 3002 O O . ILE B 1 97 ? 5.812 4.043 -8.758 1 89 97 ILE B O 1
ATOM 3006 N N . TYR B 1 98 ? 6.246 6.246 -9.148 1 92.5 98 TYR B N 1
ATOM 3007 C CA . TYR B 1 98 ? 4.848 6.562 -9.406 1 92.5 98 TYR B CA 1
ATOM 3008 C C . TYR B 1 98 ? 4.277 5.652 -10.484 1 92.5 98 TYR B C 1
ATOM 3010 O O . TYR B 1 98 ? 3.281 4.961 -10.266 1 92.5 98 TYR B O 1
ATOM 3018 N N . ASN B 1 99 ? 4.969 5.527 -11.602 1 90.62 99 ASN B N 1
ATOM 3019 C CA . ASN B 1 99 ? 4.461 4.746 -12.719 1 90.62 99 ASN B CA 1
ATOM 3020 C C . ASN B 1 99 ? 4.453 3.254 -12.406 1 90.62 99 ASN B C 1
ATOM 3022 O O . ASN B 1 99 ? 3.584 2.52 -12.883 1 90.62 99 ASN B O 1
ATOM 3026 N N . TYR B 1 100 ? 5.418 2.777 -11.641 1 92.06 100 TYR B N 1
ATOM 3027 C CA . TYR B 1 100 ? 5.441 1.373 -11.242 1 92.06 100 TYR B CA 1
ATOM 3028 C C . TYR B 1 100 ? 4.277 1.046 -10.32 1 92.06 100 TYR B C 1
ATOM 3030 O O . TYR B 1 100 ? 3.676 -0.027 -10.422 1 92.06 100 TYR B O 1
ATOM 3038 N N . TYR B 1 101 ? 3.963 1.993 -9.398 1 94.94 101 TYR B N 1
ATOM 3039 C CA . TYR B 1 101 ? 2.805 1.805 -8.531 1 94.94 101 TYR B CA 1
ATOM 3040 C C . TYR B 1 101 ? 1.523 1.691 -9.352 1 94.94 101 TYR B C 1
ATOM 3042 O O . TYR B 1 101 ? 0.715 0.787 -9.133 1 94.94 101 TYR B O 1
ATOM 3050 N N . LEU B 1 102 ? 1.402 2.627 -10.32 1 93.12 102 LEU B N 1
ATOM 3051 C CA . LEU B 1 102 ? 0.22 2.592 -11.18 1 93.1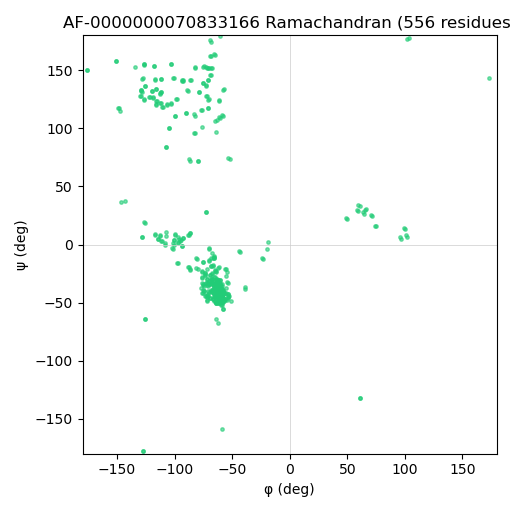2 102 LEU B CA 1
ATOM 3052 C C . LEU B 1 102 ? 0.134 1.269 -11.93 1 93.12 102 LEU B C 1
ATOM 3054 O O . LEU B 1 102 ? -0.946 0.683 -12.047 1 93.12 102 LEU B O 1
ATOM 3058 N N . ASP B 1 103 ? 1.257 0.767 -12.359 1 91.06 103 ASP B N 1
ATOM 3059 C CA . ASP B 1 103 ? 1.284 -0.477 -13.125 1 91.06 103 ASP B CA 1
ATOM 3060 C C . ASP B 1 103 ? 0.91 -1.669 -12.25 1 91.06 103 ASP B C 1
ATOM 3062 O O . ASP B 1 103 ? 0.128 -2.529 -12.656 1 91.06 103 ASP B O 1
ATOM 3066 N N . VAL B 1 104 ? 1.508 -1.724 -11.031 1 94.31 104 VAL B N 1
ATOM 3067 C CA . VAL B 1 104 ? 1.189 -2.812 -10.109 1 94.31 104 VAL B CA 1
ATOM 3068 C C . VAL B 1 104 ? -0.313 -2.838 -9.836 1 94.31 104 VAL B C 1
ATOM 3070 O O . VAL B 1 104 ? -0.938 -3.9 -9.875 1 94.31 104 VAL B O 1
ATOM 3073 N N . ILE B 1 105 ? -0.858 -1.661 -9.562 1 95.25 105 ILE B N 1
ATOM 3074 C CA . ILE B 1 105 ? -2.275 -1.562 -9.242 1 95.25 105 ILE B CA 1
ATOM 3075 C C . ILE B 1 105 ? -3.113 -1.962 -10.453 1 95.25 105 ILE B C 1
ATOM 3077 O O . ILE B 1 105 ? -4.082 -2.713 -10.328 1 95.25 105 ILE B O 1
ATOM 3081 N N . GLN B 1 106 ? -2.711 -1.467 -11.648 1 91.38 106 GLN B N 1
ATOM 3082 C CA . GLN B 1 106 ? -3.436 -1.794 -12.875 1 91.38 106 GLN B CA 1
ATOM 3083 C C . GLN B 1 106 ? -3.408 -3.295 -13.148 1 91.38 106 GLN B C 1
ATOM 3085 O O . GLN B 1 106 ? -4.438 -3.891 -13.477 1 91.38 106 GLN B O 1
ATOM 3090 N N . ARG B 1 107 ? -2.287 -3.932 -13.047 1 90.44 107 ARG B N 1
ATOM 3091 C CA . ARG B 1 107 ? -2.154 -5.363 -13.289 1 90.44 107 ARG B CA 1
ATOM 3092 C C . ARG B 1 107 ? -2.998 -6.168 -12.305 1 90.44 107 ARG B C 1
ATOM 3094 O O . ARG B 1 107 ? -3.656 -7.137 -12.688 1 90.44 107 ARG B O 1
ATOM 3101 N N . ASN B 1 108 ? -2.932 -5.801 -11.055 1 94.5 108 ASN B N 1
ATOM 3102 C CA . ASN B 1 108 ? -3.727 -6.516 -10.062 1 94.5 108 ASN B CA 1
ATOM 3103 C C . ASN B 1 108 ? -5.219 -6.289 -10.273 1 94.5 108 ASN B C 1
ATOM 3105 O O . ASN B 1 108 ? -6.031 -7.18 -10.008 1 94.5 108 ASN B O 1
ATOM 3109 N N . ASN B 1 109 ? -5.586 -5.074 -10.727 1 92.38 109 ASN B N 1
ATOM 3110 C CA . ASN B 1 109 ? -6.984 -4.82 -11.062 1 92.38 109 ASN B CA 1
ATOM 3111 C C . ASN B 1 109 ? -7.449 -5.68 -12.234 1 92.38 109 ASN B C 1
ATOM 3113 O O . ASN B 1 109 ? -8.594 -6.137 -12.258 1 92.38 109 ASN B O 1
ATOM 3117 N N . GLN B 1 110 ? -6.559 -5.91 -13.172 1 88 110 GLN B N 1
ATOM 3118 C CA . GLN B 1 110 ? -6.867 -6.695 -14.359 1 88 110 GLN B CA 1
ATOM 3119 C C . GLN B 1 110 ? -7.164 -8.148 -14 1 88 110 GLN B C 1
ATOM 3121 O O . GLN B 1 110 ? -8.031 -8.781 -14.609 1 88 110 GLN B O 1
ATOM 3126 N N . ILE B 1 111 ? -6.52 -8.68 -13.047 1 88.94 111 ILE B N 1
ATOM 3127 C CA . ILE B 1 111 ? -6.676 -10.094 -12.75 1 88.94 111 ILE B CA 1
ATOM 3128 C C . ILE B 1 111 ? -7.688 -10.273 -11.617 1 88.94 111 ILE B C 1
ATOM 3130 O O . ILE B 1 111 ? -7.934 -11.398 -11.172 1 88.94 111 ILE B O 1
ATOM 3134 N N . PHE B 1 112 ? -8.227 -9.203 -11.164 1 89.25 112 PHE B N 1
ATOM 3135 C CA . PHE B 1 112 ? -9.18 -9.227 -10.062 1 89.25 112 PHE B CA 1
ATOM 3136 C C . PHE B 1 112 ? -10.406 -10.047 -10.43 1 89.25 112 PHE B C 1
ATOM 3138 O O . PHE B 1 112 ? -11.023 -9.82 -11.469 1 89.25 112 PHE B O 1
ATOM 3145 N N . ASP B 1 113 ? -10.758 -11.039 -9.656 1 90.19 113 ASP B N 1
ATOM 3146 C CA . ASP B 1 113 ? -11.922 -11.906 -9.836 1 90.19 113 ASP B CA 1
ATOM 3147 C C . ASP B 1 113 ? -13.023 -11.555 -8.836 1 90.19 113 ASP B C 1
ATOM 3149 O O . ASP B 1 113 ? -12.992 -12 -7.691 1 90.19 113 ASP B O 1
ATOM 3153 N N . LYS B 1 114 ? -14 -10.836 -9.273 1 91.5 114 LYS B N 1
ATOM 3154 C CA . LYS B 1 114 ? -15.055 -10.328 -8.398 1 91.5 114 LYS B CA 1
ATOM 3155 C C . LYS B 1 114 ? -15.883 -11.469 -7.812 1 91.5 114 LYS B C 1
ATOM 3157 O O . LYS B 1 114 ? -16.297 -11.414 -6.652 1 91.5 114 LYS B O 1
ATOM 3162 N N . ASP B 1 115 ? -16.156 -12.508 -8.625 1 94.25 115 ASP B N 1
ATOM 3163 C CA . ASP B 1 115 ? -16.938 -13.641 -8.156 1 94.25 115 ASP B CA 1
ATOM 3164 C C . ASP B 1 115 ? -16.234 -14.383 -7.02 1 94.25 115 ASP B C 1
ATOM 3166 O O . ASP B 1 115 ? -16.844 -14.727 -6.012 1 94.25 115 ASP B O 1
ATOM 3170 N N . LYS B 1 116 ? -14.938 -14.578 -7.195 1 96.38 116 LYS B N 1
ATOM 3171 C CA . LYS B 1 116 ? -14.164 -15.211 -6.133 1 96.38 116 LYS B CA 1
ATOM 3172 C C . LYS B 1 116 ? -14.148 -14.344 -4.875 1 96.38 116 LYS B C 1
ATOM 3174 O O . LYS B 1 116 ? -14.211 -14.859 -3.76 1 96.38 116 LYS B O 1
ATOM 3179 N N . MET B 1 117 ? -14.055 -13.078 -5.078 1 96.75 117 MET B N 1
ATOM 3180 C CA . MET B 1 117 ? -14.039 -12.164 -3.943 1 96.75 117 MET B CA 1
ATOM 3181 C C . MET B 1 117 ? -15.367 -12.203 -3.193 1 96.75 117 MET B C 1
ATOM 3183 O O . MET B 1 117 ? -15.391 -12.219 -1.962 1 96.75 117 MET B O 1
ATOM 3187 N N . LEU B 1 118 ? -16.453 -12.227 -3.949 1 96 118 LEU B N 1
ATOM 3188 C CA . LEU B 1 118 ? -17.766 -12.32 -3.328 1 96 118 LEU B CA 1
ATOM 3189 C C . LEU B 1 118 ? -17.906 -13.617 -2.549 1 96 118 LEU B C 1
ATOM 3191 O O . LEU B 1 118 ? -18.453 -13.633 -1.444 1 96 118 LEU B O 1
ATOM 3195 N N . ALA B 1 119 ? -17.422 -14.703 -3.137 1 98 119 ALA B N 1
ATOM 3196 C CA . ALA B 1 119 ? -17.438 -15.984 -2.434 1 98 119 ALA B CA 1
ATOM 3197 C C . ALA B 1 119 ? -16.656 -15.898 -1.13 1 98 119 ALA B C 1
ATOM 3199 O O . ALA B 1 119 ? -17.062 -16.453 -0.11 1 98 119 ALA B O 1
ATOM 3200 N N . THR B 1 120 ? -15.523 -15.211 -1.15 1 98.25 120 THR B N 1
ATOM 3201 C CA . THR B 1 120 ? -14.711 -15.016 0.045 1 98.25 120 THR B CA 1
ATOM 3202 C C . THR B 1 120 ? -15.469 -14.188 1.084 1 98.25 120 THR B C 1
ATOM 3204 O O . THR B 1 120 ? -15.453 -14.516 2.273 1 98.25 120 THR B O 1
ATOM 3207 N N . VAL B 1 121 ? -16.125 -13.141 0.659 1 97.62 121 VAL B N 1
ATOM 3208 C CA . VAL B 1 121 ? -16.938 -12.305 1.548 1 97.62 121 VAL B CA 1
ATOM 3209 C C . VAL B 1 121 ? -18.016 -13.156 2.213 1 97.62 121 VAL B C 1
ATOM 3211 O O . VAL B 1 121 ? -18.266 -13.023 3.412 1 97.62 121 VAL B O 1
ATOM 3214 N N . ASN B 1 122 ? -18.641 -14.039 1.45 1 97.75 122 ASN B N 1
ATOM 3215 C CA . ASN B 1 122 ? -19.672 -14.914 1.998 1 97.75 122 ASN B CA 1
ATOM 3216 C C . ASN B 1 122 ? -19.109 -15.852 3.061 1 97.75 122 ASN B C 1
ATOM 3218 O O . ASN B 1 122 ? -19.734 -16.094 4.09 1 97.75 122 ASN B O 1
ATOM 3222 N N . LEU B 1 123 ? -17.922 -16.375 2.783 1 97.94 123 LEU B N 1
ATOM 3223 C CA . LEU B 1 123 ? -17.25 -17.203 3.777 1 97.94 123 LEU B CA 1
ATOM 3224 C C . LEU B 1 123 ? -16.953 -16.406 5.043 1 97.94 123 LEU B C 1
ATOM 3226 O O . LEU B 1 123 ? -17.141 -16.922 6.156 1 97.94 123 LEU B O 1
ATO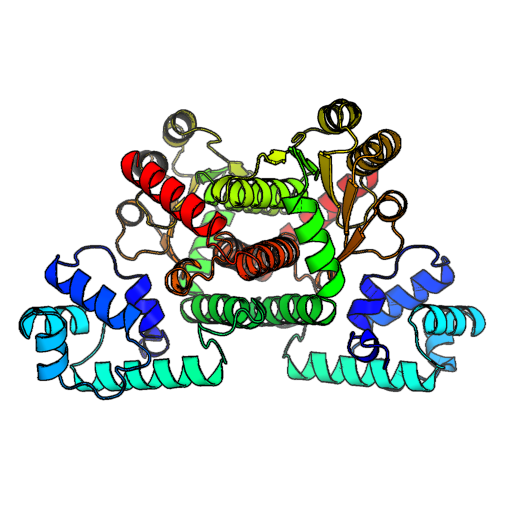M 3230 N N . LEU B 1 124 ? -16.5 -15.211 4.887 1 97.44 124 LEU B N 1
ATOM 3231 C CA . LEU B 1 124 ? -16.172 -14.312 5.988 1 97.44 124 LEU B CA 1
ATOM 3232 C C . LEU B 1 124 ? -17.391 -14.07 6.867 1 97.44 124 LEU B C 1
ATOM 3234 O O . LEU B 1 124 ? -17.312 -14.172 8.094 1 97.44 124 LEU B O 1
ATOM 3238 N N . LYS B 1 125 ? -18.5 -13.812 6.277 1 96.12 125 LYS B N 1
ATOM 3239 C CA . LYS B 1 125 ? -19.734 -13.484 6.988 1 96.12 125 LYS B CA 1
ATOM 3240 C C . LYS B 1 125 ? -20.266 -14.688 7.758 1 96.12 125 LYS B C 1
ATOM 3242 O O . LYS B 1 125 ? -20.891 -14.531 8.812 1 96.12 125 LYS B O 1
ATOM 3247 N N . LYS B 1 126 ? -20 -15.836 7.266 1 96.25 126 LYS B N 1
ATOM 3248 C CA . LYS B 1 126 ? -20.547 -17.062 7.855 1 96.25 126 LYS B CA 1
ATOM 3249 C C . LYS B 1 126 ? -19.625 -17.594 8.945 1 96.25 126 LYS B C 1
ATOM 3251 O O . LYS B 1 126 ? -20.047 -18.406 9.781 1 96.25 126 LYS B O 1
ATOM 3256 N N . ALA B 1 127 ? -18.422 -17.188 8.938 1 96.94 127 ALA B N 1
ATOM 3257 C CA . ALA B 1 127 ? -17.422 -17.766 9.828 1 96.94 127 ALA B CA 1
ATOM 3258 C C . ALA B 1 127 ? -17.641 -17.328 11.266 1 96.94 127 ALA B C 1
ATOM 3260 O O . ALA B 1 127 ? -17.922 -16.156 11.523 1 96.94 127 ALA B O 1
ATOM 3261 N N . ARG B 1 128 ? -17.516 -18.281 12.172 1 95.19 128 ARG B N 1
ATOM 3262 C CA . ARG B 1 128 ? -17.531 -17.953 13.594 1 95.19 128 ARG B CA 1
ATOM 3263 C C . ARG B 1 128 ? -16.234 -17.25 14.008 1 95.19 128 ARG B C 1
ATOM 3265 O O . ARG B 1 128 ? -16.281 -16.25 14.719 1 95.19 128 ARG B O 1
ATOM 3272 N N . ASN B 1 129 ? -15.195 -17.844 13.594 1 95.38 129 ASN B N 1
ATOM 3273 C CA . ASN B 1 129 ? -13.875 -17.266 13.805 1 95.38 129 ASN B CA 1
ATOM 3274 C C . ASN B 1 129 ? -13.086 -17.172 12.5 1 95.38 129 ASN B C 1
ATOM 3276 O O . ASN B 1 129 ? -13.195 -18.047 11.641 1 95.38 129 ASN B O 1
ATOM 3280 N N . ILE B 1 130 ? -12.359 -16.094 12.445 1 97.06 130 ILE B N 1
ATOM 3281 C CA . ILE B 1 130 ? -11.492 -15.891 11.289 1 97.06 130 ILE B CA 1
ATOM 3282 C C . ILE B 1 130 ? -10.031 -15.891 11.734 1 97.06 130 ILE B C 1
ATOM 3284 O O . ILE B 1 130 ? -9.656 -15.156 12.648 1 97.06 130 ILE B O 1
ATOM 3288 N N . TYR B 1 131 ? -9.305 -16.766 11.141 1 95.81 131 TYR B N 1
ATOM 3289 C CA . TYR B 1 131 ? -7.867 -16.812 11.359 1 95.81 131 TYR B CA 1
ATOM 3290 C C . TYR B 1 131 ? -7.105 -16.406 10.102 1 95.81 131 TYR B C 1
ATOM 3292 O O . TYR B 1 131 ? -7.531 -16.703 8.984 1 95.81 131 TYR B O 1
ATOM 3300 N N . ILE B 1 132 ? -6.039 -15.703 10.312 1 96.44 132 ILE B N 1
ATOM 3301 C CA . ILE B 1 132 ? -5.234 -15.25 9.188 1 96.44 132 ILE B CA 1
ATOM 3302 C C . ILE B 1 132 ? -3.768 -15.617 9.414 1 96.44 132 ILE B C 1
ATOM 3304 O O . ILE B 1 132 ? -3.227 -15.375 10.5 1 96.44 132 ILE B O 1
ATOM 3308 N N . ALA B 1 133 ? -3.127 -16.188 8.398 1 94.88 133 ALA B N 1
ATOM 3309 C CA . ALA B 1 133 ? -1.755 -16.672 8.523 1 94.88 133 ALA B CA 1
ATOM 3310 C C . ALA B 1 133 ? -0.863 -16.062 7.441 1 94.88 133 ALA B C 1
ATOM 3312 O O . ALA B 1 133 ? -1.253 -16 6.273 1 94.88 133 ALA B O 1
ATOM 3313 N N . GLY B 1 134 ? 0.225 -15.656 7.727 1 94.19 134 GLY B N 1
ATOM 3314 C CA . GLY B 1 134 ? 1.295 -15.141 6.891 1 94.19 134 GLY B CA 1
ATOM 3315 C C . GLY B 1 134 ? 2.559 -14.82 7.668 1 94.19 134 GLY B C 1
ATOM 3316 O O . GLY B 1 134 ? 2.498 -14.461 8.844 1 94.19 134 GLY B O 1
ATOM 3317 N N . ILE B 1 135 ? 3.65 -14.938 7.031 1 90.75 135 ILE B N 1
ATOM 3318 C CA . ILE B 1 135 ? 4.93 -14.711 7.695 1 90.75 135 ILE B CA 1
ATOM 3319 C C . ILE B 1 135 ? 5.656 -13.539 7.035 1 90.75 135 ILE B C 1
ATOM 3321 O O . ILE B 1 135 ? 5.469 -13.273 5.844 1 90.75 135 ILE B O 1
ATOM 3325 N N . GLY B 1 136 ? 6.559 -12.852 7.871 1 88.38 136 GLY B N 1
ATOM 3326 C CA . GLY B 1 136 ? 7.324 -11.734 7.328 1 88.38 136 GLY B CA 1
ATOM 3327 C C . GLY B 1 136 ? 6.453 -10.602 6.832 1 88.38 136 GLY B C 1
ATOM 3328 O O . GLY B 1 136 ? 5.586 -10.109 7.559 1 88.38 136 GLY B O 1
ATOM 3329 N N . ASN B 1 137 ? 6.719 -10.102 5.617 1 88.75 137 ASN B N 1
ATOM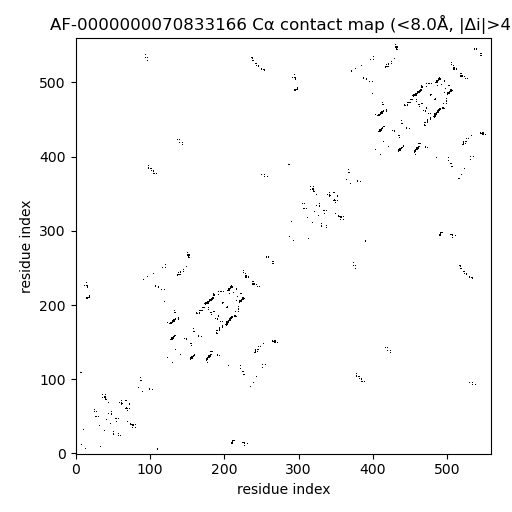 3330 C CA . ASN B 1 137 ? 5.926 -9.016 5.055 1 88.75 137 ASN B CA 1
ATOM 3331 C C . ASN B 1 137 ? 4.469 -9.422 4.855 1 88.75 137 ASN B C 1
ATOM 3333 O O . ASN B 1 137 ? 3.562 -8.602 4.984 1 88.75 137 ASN B O 1
ATOM 3337 N N . MET B 1 138 ? 4.289 -10.688 4.602 1 93.5 138 MET B N 1
ATOM 3338 C CA . MET B 1 138 ? 2.912 -11.164 4.559 1 93.5 138 MET B CA 1
ATOM 3339 C C . MET B 1 138 ? 2.236 -11 5.914 1 93.5 138 MET B C 1
ATOM 3341 O O . MET B 1 138 ? 1.043 -10.703 5.988 1 93.5 138 MET B O 1
ATOM 3345 N N . GLY B 1 139 ? 3.074 -11.258 6.934 1 93.5 139 GLY B N 1
ATOM 3346 C CA . GLY B 1 139 ? 2.561 -11.078 8.281 1 93.5 139 GLY B CA 1
ATOM 3347 C C . GLY B 1 139 ? 2.066 -9.664 8.547 1 93.5 139 GLY B C 1
ATOM 3348 O O . GLY B 1 139 ? 1.062 -9.477 9.234 1 93.5 139 GLY B O 1
ATOM 3349 N N . LEU B 1 140 ? 2.738 -8.695 8.047 1 94.44 140 LEU B N 1
ATOM 3350 C CA . LEU B 1 140 ? 2.312 -7.305 8.195 1 94.44 140 LEU B CA 1
ATOM 3351 C C . LEU B 1 140 ? 0.969 -7.074 7.512 1 94.44 140 LEU B C 1
ATOM 3353 O O . LEU B 1 140 ? 0.085 -6.426 8.078 1 94.44 140 LEU B O 1
ATOM 3357 N N . ALA B 1 141 ? 0.792 -7.582 6.316 1 96.06 141 ALA B N 1
ATOM 3358 C CA . ALA B 1 141 ? -0.469 -7.453 5.59 1 96.06 141 ALA B CA 1
ATOM 3359 C C . ALA B 1 141 ? -1.6 -8.172 6.32 1 96.06 141 ALA B C 1
ATOM 3361 O O . ALA B 1 141 ? -2.73 -7.676 6.363 1 96.06 141 ALA B O 1
ATOM 3362 N N . THR B 1 142 ? -1.295 -9.359 6.875 1 96.06 142 THR B N 1
ATOM 3363 C CA . THR B 1 142 ? -2.301 -10.125 7.602 1 96.06 142 THR B CA 1
ATOM 3364 C C . THR B 1 142 ? -2.75 -9.375 8.852 1 96.06 142 THR B C 1
ATOM 3366 O O . THR B 1 142 ? -3.939 -9.367 9.18 1 96.06 142 THR B O 1
ATOM 3369 N N . LYS B 1 143 ? -1.751 -8.812 9.531 1 94.88 143 LYS B N 1
ATOM 3370 C CA . LYS B 1 143 ? -2.092 -8.023 10.719 1 94.88 143 LYS B CA 1
ATOM 3371 C C . LYS B 1 143 ? -2.959 -6.828 10.344 1 94.88 143 LYS B C 1
ATOM 3373 O O . LYS B 1 143 ? -3.918 -6.508 11.055 1 94.88 143 LYS B O 1
ATOM 3378 N N . GLU B 1 144 ? -2.648 -6.172 9.289 1 95.88 144 GLU B N 1
ATOM 3379 C CA . GLU B 1 144 ? -3.439 -5.043 8.812 1 95.88 144 GLU B CA 1
ATOM 3380 C C . GLU B 1 144 ? -4.879 -5.461 8.523 1 95.88 144 GLU B C 1
ATOM 3382 O O . GLU B 1 144 ? -5.82 -4.773 8.922 1 95.88 144 GLU B O 1
ATOM 3387 N N . LEU B 1 145 ? -5.059 -6.543 7.828 1 97 145 LEU B N 1
ATOM 3388 C CA . LEU B 1 145 ? -6.391 -7.043 7.516 1 97 145 LEU B CA 1
ATOM 3389 C C . LEU B 1 145 ? -7.152 -7.391 8.789 1 97 145 LEU B C 1
ATOM 3391 O O . LEU B 1 145 ? -8.336 -7.059 8.922 1 97 145 LEU B O 1
ATOM 3395 N N . SER B 1 146 ? -6.438 -8.086 9.672 1 95.69 146 SER B N 1
ATOM 3396 C CA . SER B 1 146 ? -7.062 -8.453 10.938 1 95.69 146 SER B CA 1
ATOM 3397 C C . SER B 1 146 ? -7.574 -7.223 11.68 1 95.69 146 SER B C 1
ATOM 3399 O O . SER B 1 146 ? -8.711 -7.203 12.148 1 95.69 146 SER B O 1
ATOM 3401 N N . ASN B 1 147 ? -6.73 -6.215 11.766 1 93.38 147 ASN B N 1
ATOM 3402 C CA . ASN B 1 147 ? -7.125 -4.973 12.422 1 93.38 147 ASN B CA 1
ATOM 3403 C C . ASN B 1 147 ? -8.352 -4.355 11.766 1 93.38 147 ASN B C 1
ATOM 3405 O O . ASN B 1 147 ? -9.25 -3.865 12.453 1 93.38 147 ASN B O 1
ATOM 3409 N N . ARG B 1 148 ? -8.406 -4.375 10.461 1 94.12 148 ARG B N 1
ATOM 3410 C CA . ARG B 1 148 ? -9.531 -3.812 9.719 1 94.12 148 ARG B CA 1
ATOM 3411 C C . ARG B 1 148 ? -10.812 -4.594 9.992 1 94.12 148 ARG B C 1
ATOM 3413 O O . ARG B 1 148 ? -11.859 -4 10.25 1 94.12 148 ARG B O 1
ATOM 3420 N N . LEU B 1 149 ? -10.734 -5.863 9.891 1 96 149 LEU B N 1
ATOM 3421 C CA . LEU B 1 149 ? -11.906 -6.707 10.078 1 96 149 LEU B CA 1
ATOM 3422 C C . LEU B 1 149 ? -12.445 -6.59 11.5 1 96 149 LEU B C 1
ATOM 3424 O O . LEU B 1 149 ? -13.656 -6.602 11.711 1 96 149 LEU B O 1
ATOM 3428 N N . PHE B 1 150 ? -11.531 -6.453 12.438 1 93.12 150 PHE B N 1
ATOM 3429 C CA . PHE B 1 150 ? -11.93 -6.27 13.82 1 93.12 150 PHE B CA 1
ATOM 3430 C C . PHE B 1 150 ? -12.797 -5.023 13.977 1 93.12 150 PHE B C 1
ATOM 3432 O O . PHE B 1 150 ? -13.781 -5.031 14.719 1 93.12 150 PHE B O 1
ATOM 3439 N N . ARG B 1 151 ? -12.477 -3.984 13.281 1 91.81 151 ARG B N 1
ATOM 3440 C CA . ARG B 1 151 ? -13.203 -2.719 13.359 1 91.81 151 ARG B CA 1
ATOM 3441 C C . ARG B 1 151 ? -14.602 -2.854 12.766 1 91.81 151 ARG B C 1
ATOM 3443 O O . ARG B 1 151 ? -15.469 -2.002 12.992 1 91.81 151 ARG B O 1
ATOM 3450 N N . PHE B 1 152 ? -14.812 -3.861 11.977 1 93.62 152 PHE B N 1
ATOM 3451 C CA . PHE B 1 152 ? -16.125 -4.105 11.383 1 93.62 152 PHE B CA 1
ATOM 3452 C C . PHE B 1 152 ? -16.859 -5.188 12.156 1 93.62 152 PHE B C 1
ATOM 3454 O O . PHE B 1 152 ? -17.906 -5.672 11.711 1 93.62 152 PHE B O 1
ATOM 3461 N N . GLY B 1 153 ? -16.297 -5.715 13.297 1 92.56 153 GLY B N 1
ATOM 3462 C CA . GLY B 1 153 ? -17.016 -6.59 14.219 1 92.56 153 GLY B CA 1
ATOM 3463 C C . GLY B 1 153 ? -16.656 -8.055 14.047 1 92.56 153 GLY B C 1
ATOM 3464 O O . GLY B 1 153 ? -17.281 -8.922 14.672 1 92.56 153 GLY B O 1
ATOM 3465 N N . PHE B 1 154 ? -15.719 -8.344 13.25 1 95.12 154 PHE B N 1
ATOM 3466 C CA . PHE B 1 154 ? -15.344 -9.734 13.047 1 95.12 154 PHE B CA 1
ATOM 3467 C C . PHE B 1 154 ? -14.344 -10.188 14.102 1 95.12 154 PHE B C 1
ATOM 3469 O O . PHE B 1 154 ? -13.453 -9.422 14.492 1 95.12 154 PHE B O 1
ATOM 3476 N N . MET B 1 155 ? -14.539 -11.414 14.523 1 92.69 155 MET B N 1
ATOM 3477 C CA . MET B 1 155 ? -13.555 -12.031 15.406 1 92.69 155 MET B CA 1
ATOM 3478 C C . MET B 1 155 ? -12.391 -12.602 14.602 1 92.69 155 MET B C 1
ATOM 3480 O O . MET B 1 155 ? -12.461 -13.727 14.109 1 92.69 155 MET B O 1
ATOM 3484 N N . CYS B 1 156 ? -11.383 -11.797 14.523 1 93.06 156 CYS B N 1
ATOM 3485 C CA . CYS B 1 156 ? -10.242 -12.148 13.68 1 93.06 156 CYS B CA 1
ATOM 3486 C C . CYS B 1 156 ? -8.969 -12.258 14.508 1 93.06 156 CYS B C 1
ATOM 3488 O O . CYS B 1 156 ? -8.688 -11.391 15.336 1 93.06 156 CYS B O 1
ATOM 3490 N N . ASN B 1 157 ? -8.25 -13.344 14.289 1 90.31 157 ASN B N 1
ATOM 3491 C CA . ASN B 1 157 ? -6.988 -13.57 14.977 1 90.31 157 ASN B CA 1
ATOM 3492 C C . ASN B 1 157 ? -5.867 -13.906 14 1 90.31 157 ASN B C 1
ATOM 3494 O O . ASN B 1 157 ? -6.055 -14.719 13.094 1 90.31 157 ASN B O 1
ATOM 3498 N N . VAL B 1 158 ? -4.82 -13.211 14.203 1 91.94 158 VAL B N 1
ATOM 3499 C CA . VAL B 1 158 ? -3.635 -13.57 13.438 1 91.94 158 VAL B CA 1
ATOM 3500 C C . VAL B 1 158 ? -2.918 -14.742 14.109 1 91.94 158 VAL B C 1
ATOM 3502 O O . VAL B 1 158 ? -2.676 -14.719 15.312 1 91.94 158 VAL B O 1
ATOM 3505 N N . LEU B 1 159 ? -2.91 -15.898 13.555 1 79.81 159 LEU B N 1
ATOM 3506 C CA . LEU B 1 159 ? -2.277 -17.062 14.164 1 79.81 159 LEU B CA 1
ATOM 3507 C C . LEU B 1 159 ? -0.845 -16.75 14.578 1 79.81 159 LEU B C 1
ATOM 3509 O O . LEU B 1 159 ? -0.35 -17.297 15.57 1 79.81 159 LEU B O 1
ATOM 3513 N N . ASN B 1 160 ? -0.07 -16.391 14.305 1 65.44 160 ASN B N 1
ATOM 3514 C CA . ASN B 1 160 ? 1.16 -16.094 15.039 1 65.44 160 ASN B CA 1
ATOM 3515 C C . ASN B 1 160 ? 2.277 -15.648 14.102 1 65.44 160 ASN B C 1
ATOM 3517 O O . ASN B 1 160 ? 2.258 -15.953 12.906 1 65.44 160 ASN B O 1
ATOM 3521 N N . GLU B 1 161 ? 3.021 -14.672 14.703 1 62.03 161 GLU B N 1
ATOM 3522 C CA . GLU B 1 161 ? 4.215 -14.133 14.055 1 62.03 161 GLU B CA 1
ATOM 3523 C C . GLU B 1 161 ? 5.316 -15.188 13.969 1 62.03 161 GLU B C 1
ATOM 3525 O O . GLU B 1 161 ? 6.293 -15.008 13.234 1 62.03 161 GLU B O 1
ATOM 3530 N N . ASP B 1 162 ? 4.992 -16.438 14.695 1 67 162 ASP B N 1
ATOM 3531 C CA . ASP B 1 162 ? 6.098 -17.375 14.516 1 67 162 ASP B CA 1
ATOM 3532 C C . ASP B 1 162 ? 5.594 -18.703 13.977 1 67 162 ASP B C 1
ATOM 3534 O O . ASP B 1 162 ? 4.418 -19.047 14.133 1 67 162 ASP B O 1
ATOM 3538 N N . GLU B 1 163 ? 6.367 -19.438 13.32 1 70.38 163 GLU B N 1
ATOM 3539 C CA . GLU B 1 163 ? 6.09 -20.625 12.516 1 70.38 163 GLU B CA 1
ATOM 3540 C C . GLU B 1 163 ? 5.473 -21.734 13.367 1 70.38 163 GLU B C 1
ATOM 3542 O O . GLU B 1 163 ? 4.527 -22.391 12.945 1 70.38 163 GLU B O 1
ATOM 3547 N N . ASP B 1 164 ? 5.922 -21.859 14.539 1 70.56 164 ASP B N 1
ATOM 3548 C CA . ASP B 1 164 ? 5.441 -22.953 15.375 1 70.56 164 ASP B CA 1
ATOM 3549 C C . ASP B 1 164 ? 4.012 -22.703 15.844 1 70.56 164 ASP B C 1
ATOM 3551 O O . ASP B 1 164 ? 3.197 -23.625 15.906 1 70.56 164 ASP B O 1
ATOM 3555 N N . SER B 1 165 ? 3.703 -21.531 16.047 1 74.44 165 SER B N 1
ATOM 3556 C CA . SER B 1 165 ? 2.389 -21.172 16.562 1 74.44 165 SER B CA 1
ATOM 3557 C C . SER B 1 165 ? 1.32 -21.266 15.484 1 74.44 165 SER B C 1
ATOM 3559 O O . SER B 1 165 ? 0.172 -21.609 15.766 1 74.44 165 SER B O 1
ATOM 3561 N N . ILE B 1 166 ? 1.739 -21.172 14.352 1 79 166 ILE B N 1
ATOM 3562 C CA . ILE B 1 166 ? 0.785 -21.156 13.25 1 79 166 ILE B CA 1
ATOM 3563 C C . ILE B 1 166 ? 0.174 -22.547 13.07 1 79 166 ILE B C 1
ATOM 3565 O O . ILE B 1 166 ? -1.048 -22.688 12.984 1 79 166 ILE B O 1
ATOM 3569 N N . LYS B 1 167 ? 1.033 -23.531 13.117 1 78.06 167 LYS B N 1
ATOM 3570 C CA . LYS B 1 167 ? 0.576 -24.906 12.922 1 78.06 167 LYS B CA 1
ATOM 3571 C C . LYS B 1 167 ? -0.322 -25.359 14.078 1 78.06 167 LYS B C 1
ATOM 3573 O O . LYS B 1 167 ? -1.389 -25.938 13.852 1 78.06 167 LYS B O 1
ATOM 3578 N N . MET B 1 168 ? 0.119 -25.094 15.25 1 78.75 168 MET B N 1
ATOM 3579 C CA . MET B 1 168 ? -0.616 -25.516 16.438 1 78.75 168 MET B CA 1
ATOM 3580 C C . MET B 1 168 ? -2.004 -24.891 16.469 1 78.75 168 MET B C 1
ATOM 3582 O O . MET B 1 168 ? -3.002 -25.578 16.672 1 78.75 168 MET B O 1
ATOM 3586 N N . ARG B 1 169 ? -2.125 -23.703 16.141 1 82.25 169 ARG B N 1
ATOM 3587 C CA . ARG B 1 169 ? -3.396 -23 16.219 1 82.25 169 ARG B CA 1
ATOM 3588 C C . ARG B 1 169 ? -4.32 -23.406 15.07 1 82.25 169 ARG B C 1
ATOM 3590 O O . ARG B 1 169 ? -5.535 -23.516 15.258 1 82.25 169 ARG B O 1
ATOM 3597 N N . ALA B 1 170 ? -3.74 -23.672 14 1 85.06 170 ALA B N 1
ATOM 3598 C CA . ALA B 1 170 ? -4.539 -24.094 12.852 1 85.06 170 ALA B CA 1
ATOM 3599 C C . ALA B 1 170 ? -5.184 -25.453 13.109 1 85.06 170 ALA B C 1
ATOM 3601 O O . ALA B 1 170 ? -6.27 -25.734 12.609 1 85.06 170 ALA B O 1
ATOM 3602 N N . SER B 1 171 ? -4.5 -26.266 13.883 1 86.56 171 SER B N 1
ATOM 3603 C CA . SER B 1 171 ? -5.008 -27.609 14.172 1 86.56 171 SER B CA 1
ATOM 3604 C C . SER B 1 171 ? -6.262 -27.547 15.039 1 86.56 171 SER B C 1
ATOM 3606 O O . SER B 1 171 ? -6.992 -28.531 15.156 1 86.56 171 SER B O 1
ATOM 3608 N N . LEU B 1 172 ? -6.539 -26.422 15.562 1 86.62 172 LEU B N 1
ATOM 3609 C CA . LEU B 1 172 ? -7.676 -26.266 16.469 1 86.62 172 LEU B CA 1
ATOM 3610 C C . LEU B 1 172 ? -8.867 -25.656 15.734 1 86.62 172 LEU B C 1
ATOM 3612 O O . LEU B 1 172 ? -9.93 -25.469 16.328 1 86.62 172 LEU B O 1
ATOM 3616 N N . LEU B 1 173 ? -8.734 -25.359 14.461 1 91.62 173 LEU B N 1
ATOM 3617 C CA . LEU B 1 173 ? -9.828 -24.797 13.68 1 91.62 173 LEU B CA 1
ATOM 3618 C C . LEU B 1 173 ? -10.914 -25.828 13.438 1 91.62 173 LEU B C 1
ATOM 3620 O O . LEU B 1 173 ? -10.648 -27.031 13.453 1 91.62 173 LEU B O 1
ATOM 3624 N N . HIS B 1 174 ? -12.156 -25.375 13.281 1 93 174 HIS B N 1
ATOM 3625 C CA . HIS B 1 174 ? -13.297 -26.266 13.047 1 93 174 HIS B CA 1
ATOM 3626 C C . HIS B 1 174 ? -14.086 -25.828 11.812 1 93 174 HIS B C 1
ATOM 3628 O O . HIS B 1 174 ? -13.742 -24.828 11.172 1 93 174 HIS B O 1
ATOM 3634 N N . GLU B 1 175 ? -15.164 -26.516 11.516 1 95.06 175 GLU B N 1
ATOM 3635 C CA . GLU B 1 175 ? -15.898 -26.422 10.25 1 95.06 175 GLU B CA 1
ATOM 3636 C C . GLU B 1 175 ? -16.547 -25.047 10.109 1 95.06 175 GLU B C 1
ATOM 3638 O O . GLU B 1 175 ? -16.859 -24.609 9 1 95.06 175 GLU B O 1
ATOM 3643 N N . ASN B 1 176 ? -16.703 -24.312 11.203 1 96.31 176 ASN B N 1
ATOM 3644 C CA . ASN B 1 176 ? -17.328 -23 11.141 1 96.31 176 ASN B CA 1
ATOM 3645 C C . ASN B 1 176 ? -16.297 -21.875 11.141 1 96.31 176 ASN B C 1
ATOM 3647 O O . ASN B 1 176 ? -16.641 -20.703 11.266 1 96.31 176 ASN B O 1
ATOM 3651 N N . ASP B 1 177 ? -15.016 -22.266 11.008 1 97.56 177 ASP B N 1
ATOM 3652 C CA . ASP B 1 177 ? -13.945 -21.281 11 1 97.56 177 ASP B CA 1
ATOM 3653 C C . ASP B 1 177 ? -13.43 -21.047 9.578 1 97.56 177 ASP B C 1
ATOM 3655 O O . ASP B 1 177 ? -13.656 -21.859 8.688 1 97.56 177 ASP B O 1
ATOM 3659 N N . LEU B 1 178 ? -12.875 -19.891 9.391 1 98.25 178 LEU B N 1
ATOM 3660 C CA . LEU B 1 178 ? -12.234 -19.516 8.133 1 98.25 178 LEU B CA 1
ATOM 3661 C C . LEU B 1 178 ? -10.75 -19.219 8.344 1 98.25 178 LEU B C 1
ATOM 3663 O O . LEU B 1 178 ? -10.383 -18.5 9.266 1 98.25 178 LEU B O 1
ATOM 3667 N N . LEU B 1 179 ? -9.914 -19.859 7.598 1 97.69 179 LEU B N 1
ATOM 3668 C CA . LEU B 1 179 ? -8.492 -19.547 7.566 1 97.69 179 LEU B CA 1
ATOM 3669 C C . LEU B 1 179 ? -8.117 -18.828 6.273 1 97.69 179 LEU B C 1
ATOM 3671 O O . LEU B 1 179 ? -8.359 -19.344 5.18 1 97.69 179 LEU B O 1
ATOM 3675 N N . ILE B 1 180 ? -7.582 -17.609 6.391 1 98.06 180 ILE B N 1
ATOM 3676 C CA . ILE B 1 180 ? -7.027 -16.875 5.266 1 98.06 180 ILE B CA 1
ATOM 3677 C C . ILE B 1 180 ? -5.504 -16.938 5.293 1 98.06 180 ILE B C 1
ATOM 3679 O O . ILE B 1 180 ? -4.875 -16.531 6.273 1 98.06 180 ILE B O 1
ATOM 3683 N N . CYS B 1 181 ? -4.91 -17.453 4.23 1 97.19 181 CYS B N 1
ATOM 3684 C CA . CYS B 1 181 ? -3.467 -17.641 4.133 1 97.19 181 CYS B CA 1
ATOM 3685 C C . CYS B 1 181 ? -2.867 -16.719 3.078 1 97.19 181 CYS B C 1
ATOM 3687 O O . CYS B 1 181 ? -3.336 -16.688 1.939 1 97.19 181 CYS B O 1
ATOM 3689 N N . MET B 1 182 ? -1.827 -16 3.463 1 96.88 182 MET B N 1
ATOM 3690 C CA . MET B 1 182 ? -1.082 -15.188 2.51 1 96.88 182 MET B CA 1
ATOM 3691 C C . MET B 1 182 ? 0.354 -15.68 2.375 1 96.88 182 MET B C 1
ATOM 3693 O O . MET B 1 182 ? 1.085 -15.758 3.365 1 96.88 182 MET B O 1
ATOM 3697 N N . SER B 1 183 ? 0.735 -16.047 1.25 1 94.69 183 SER B N 1
ATOM 3698 C CA . SER B 1 183 ? 2.08 -16.484 0.886 1 94.69 183 SER B CA 1
ATOM 3699 C C . SER B 1 183 ? 2.402 -16.125 -0.562 1 94.69 183 SER B C 1
ATOM 3701 O O . SER B 1 183 ? 1.771 -16.641 -1.488 1 94.69 183 SER B O 1
ATOM 3703 N N . LEU B 1 184 ? 3.383 -15.305 -0.767 1 93.25 184 LEU B N 1
ATOM 3704 C CA . LEU B 1 184 ? 3.646 -14.734 -2.086 1 93.25 184 LEU B CA 1
ATOM 3705 C C . LEU B 1 184 ? 3.887 -15.836 -3.113 1 93.25 184 LEU B C 1
ATOM 3707 O O . LEU B 1 184 ? 3.291 -15.828 -4.191 1 93.25 184 LEU B O 1
ATOM 3711 N N . LEU B 1 185 ? 4.664 -16.812 -2.82 1 90.5 185 LEU B N 1
ATOM 3712 C CA . LEU B 1 185 ? 4.992 -17.875 -3.773 1 90.5 185 LEU B CA 1
ATOM 3713 C C . LEU B 1 185 ? 4.18 -19.125 -3.488 1 90.5 185 LEU B C 1
ATOM 3715 O O . LEU B 1 185 ? 4.324 -20.141 -4.184 1 90.5 185 LEU B O 1
ATOM 3719 N N . GLY B 1 186 ? 3.393 -19.094 -2.418 1 93.81 186 GLY B N 1
ATOM 3720 C CA . GLY B 1 186 ? 2.602 -20.266 -2.039 1 93.81 186 GLY B CA 1
ATOM 3721 C C . GLY B 1 186 ? 3.445 -21.438 -1.599 1 93.81 186 GLY B C 1
ATOM 3722 O O . GLY B 1 186 ? 3.066 -22.594 -1.81 1 93.81 186 GLY B O 1
ATOM 3723 N N . GLN B 1 187 ? 4.605 -21.094 -1.021 1 92.06 187 GLN B N 1
ATOM 3724 C CA . GLN B 1 187 ? 5.551 -22.156 -0.704 1 92.06 187 GLN B CA 1
ATOM 3725 C C . GLN B 1 187 ? 6.008 -22.078 0.75 1 92.06 187 GLN B C 1
ATOM 3727 O O . GLN B 1 187 ? 6.922 -22.797 1.162 1 92.06 187 GLN B O 1
ATOM 3732 N N . THR B 1 188 ? 5.41 -21.188 1.505 1 91.31 188 THR B N 1
ATOM 3733 C CA . THR B 1 188 ? 5.793 -21.062 2.906 1 91.31 188 THR B CA 1
ATOM 3734 C C . THR B 1 188 ? 5.316 -22.281 3.707 1 91.31 188 THR B C 1
ATOM 3736 O O . THR B 1 188 ? 4.113 -22.453 3.904 1 91.31 188 THR B O 1
ATOM 3739 N N . ALA B 1 189 ? 6.23 -23 4.246 1 91.31 189 ALA B N 1
ATOM 3740 C CA . ALA B 1 189 ? 5.957 -24.312 4.84 1 91.31 189 ALA B CA 1
ATOM 3741 C C . ALA B 1 189 ? 4.938 -24.188 5.969 1 91.31 189 ALA B C 1
ATOM 3743 O O . ALA B 1 189 ? 3.953 -24.938 6.004 1 91.31 189 ALA B O 1
ATOM 3744 N N . SER B 1 190 ? 5.195 -23.297 6.91 1 91.56 190 SER B N 1
ATOM 3745 C CA . SER B 1 190 ? 4.316 -23.156 8.07 1 91.56 190 SER B CA 1
ATOM 3746 C C . SER B 1 190 ? 2.902 -22.766 7.645 1 91.56 190 SER B C 1
ATOM 3748 O O . SER B 1 190 ? 1.926 -23.25 8.234 1 91.56 190 SER B O 1
ATOM 3750 N N . VAL B 1 191 ? 2.773 -22.016 6.617 1 94.5 191 VAL B N 1
ATOM 3751 C CA . VAL B 1 191 ? 1.472 -21.562 6.137 1 94.5 191 VAL B CA 1
ATOM 3752 C C . VAL B 1 191 ? 0.763 -22.703 5.414 1 94.5 191 VAL B C 1
ATOM 3754 O O . VAL B 1 191 ? -0.438 -22.922 5.605 1 94.5 191 VAL B O 1
ATOM 3757 N N . ILE B 1 192 ? 1.544 -23.406 4.641 1 95.19 192 ILE B N 1
ATOM 3758 C CA . ILE B 1 192 ? 1.006 -24.562 3.932 1 95.19 192 ILE B CA 1
ATOM 3759 C C . ILE B 1 192 ? 0.497 -25.594 4.938 1 95.19 192 ILE B C 1
ATOM 3761 O O . ILE B 1 192 ? -0.607 -26.125 4.789 1 95.19 192 ILE B O 1
ATOM 3765 N N . GLU B 1 193 ? 1.254 -25.859 5.926 1 94.44 193 GLU B N 1
ATOM 3766 C CA . GLU B 1 193 ? 0.869 -26.812 6.953 1 94.44 193 GLU B CA 1
ATOM 3767 C C . GLU B 1 193 ? -0.398 -26.375 7.68 1 94.44 193 GLU B C 1
ATOM 3769 O O . GLU B 1 193 ? -1.266 -27.188 7.984 1 94.44 193 GLU B O 1
ATOM 3774 N N . ALA B 1 194 ? -0.483 -25.109 7.977 1 94.25 194 ALA B N 1
ATOM 3775 C CA . ALA B 1 194 ? -1.691 -24.562 8.594 1 94.25 194 ALA B CA 1
ATOM 3776 C C . ALA B 1 194 ? -2.912 -24.797 7.711 1 94.25 194 ALA B C 1
ATOM 3778 O O . ALA B 1 194 ? -3.971 -25.203 8.195 1 94.25 194 ALA B O 1
ATOM 3779 N N . ALA B 1 195 ? -2.764 -24.547 6.461 1 96.56 195 ALA B N 1
ATOM 3780 C CA . ALA B 1 195 ? -3.857 -24.75 5.516 1 96.56 195 ALA B CA 1
ATOM 3781 C C . ALA B 1 195 ? -4.281 -26.219 5.465 1 96.56 195 ALA B C 1
ATOM 3783 O O . ALA B 1 195 ? -5.473 -26.531 5.457 1 96.56 195 ALA B O 1
ATOM 3784 N N . LYS B 1 196 ? -3.279 -27.062 5.422 1 96.56 196 LYS B N 1
ATOM 3785 C CA . LYS B 1 196 ? -3.549 -28.5 5.402 1 96.56 196 LYS B CA 1
ATOM 3786 C C . LYS B 1 196 ? -4.328 -28.938 6.637 1 96.56 196 LYS B C 1
ATOM 3788 O O . LYS B 1 196 ? -5.336 -29.641 6.531 1 96.56 196 LYS B O 1
ATOM 3793 N N . GLU B 1 197 ? -3.859 -28.516 7.781 1 95.12 197 GLU B N 1
ATOM 3794 C CA . GLU B 1 197 ? -4.523 -28.844 9.039 1 95.12 197 GLU B CA 1
ATOM 3795 C C . GLU B 1 197 ? -5.949 -28.312 9.07 1 95.12 197 GLU B C 1
ATOM 3797 O O . GLU B 1 197 ? -6.871 -29 9.492 1 95.12 197 GLU B O 1
ATOM 3802 N N . ALA B 1 198 ? -6.156 -27.078 8.641 1 96.19 198 ALA B N 1
ATOM 3803 C CA . ALA B 1 198 ? -7.48 -26.469 8.594 1 96.19 198 ALA B CA 1
ATOM 3804 C C . ALA B 1 198 ? -8.422 -27.266 7.695 1 96.19 198 ALA B C 1
ATOM 3806 O O . ALA B 1 198 ? -9.57 -27.531 8.062 1 96.19 198 ALA B O 1
ATOM 3807 N N . LYS B 1 199 ? -7.914 -27.625 6.586 1 96.12 199 LYS B N 1
ATOM 3808 C CA . LYS B 1 199 ? -8.711 -28.406 5.641 1 96.12 199 LYS B CA 1
ATOM 3809 C C . LYS B 1 199 ? -9.094 -29.766 6.23 1 96.12 199 LYS B C 1
ATOM 3811 O O . LYS B 1 199 ? -10.234 -30.203 6.086 1 96.12 199 LYS B O 1
ATOM 3816 N N . ASP B 1 200 ? -8.188 -30.406 6.875 1 95.44 200 ASP B N 1
ATOM 3817 C CA . ASP B 1 200 ? -8.438 -31.688 7.523 1 95.44 200 ASP B CA 1
ATOM 3818 C C . ASP B 1 200 ? -9.531 -31.562 8.586 1 95.44 200 ASP B C 1
ATOM 3820 O O . ASP B 1 200 ? -10.281 -32.5 8.82 1 95.44 200 ASP B O 1
ATOM 3824 N N . ASN B 1 201 ? -9.609 -30.438 9.156 1 95.94 201 ASN B N 1
ATOM 3825 C CA . ASN B 1 201 ? -10.609 -30.172 10.188 1 95.94 201 ASN B CA 1
ATOM 3826 C C . ASN B 1 201 ? -11.883 -29.562 9.586 1 95.94 201 ASN B C 1
ATOM 3828 O O . ASN B 1 201 ? -12.734 -29.062 10.32 1 95.94 201 ASN B O 1
ATOM 3832 N N . LYS B 1 202 ? -11.977 -29.469 8.258 1 96.75 202 LYS B N 1
ATOM 3833 C CA . LYS B 1 202 ? -13.156 -29.094 7.48 1 96.75 202 LYS B CA 1
ATOM 3834 C C . LYS B 1 202 ? -13.414 -27.594 7.574 1 96.75 202 LYS B C 1
ATOM 3836 O O . LYS B 1 202 ? -14.531 -27.141 7.328 1 96.75 202 LYS B O 1
ATOM 3841 N N . ALA B 1 203 ? -12.414 -26.844 8.023 1 97.5 203 ALA B N 1
ATOM 3842 C CA . ALA B 1 203 ? -12.516 -25.391 7.973 1 97.5 203 ALA B CA 1
ATOM 3843 C C . ALA B 1 203 ? -12.375 -24.891 6.539 1 97.5 203 ALA B C 1
ATOM 3845 O O . ALA B 1 203 ? -11.781 -25.562 5.691 1 97.5 203 ALA B O 1
ATOM 3846 N N . SER B 1 204 ? -12.984 -23.734 6.258 1 98.31 204 SER B N 1
ATOM 3847 C CA . SER B 1 204 ? -12.789 -23.109 4.961 1 98.31 204 SER B CA 1
ATOM 3848 C C . SER B 1 204 ? -11.414 -22.453 4.871 1 98.31 204 SER B C 1
ATOM 3850 O O . SER B 1 204 ? -10.93 -21.859 5.848 1 98.31 204 SER B O 1
ATOM 3852 N N . VAL B 1 205 ? -10.781 -22.594 3.732 1 98.44 205 VAL B N 1
ATOM 3853 C CA . VAL B 1 205 ? -9.445 -22.031 3.545 1 98.44 205 VAL B CA 1
ATOM 3854 C C . VAL B 1 205 ? -9.414 -21.156 2.295 1 98.44 205 VAL B C 1
ATOM 3856 O O . VAL B 1 205 ? -9.82 -21.594 1.215 1 98.44 205 VAL B O 1
ATOM 3859 N N . VAL B 1 206 ? -8.992 -19.891 2.459 1 98.75 206 VAL B N 1
ATOM 3860 C CA . VAL B 1 206 ? -8.758 -18.953 1.36 1 98.75 206 VAL B CA 1
ATOM 3861 C C . VAL B 1 206 ? -7.262 -18.656 1.25 1 98.75 206 VAL B C 1
ATOM 3863 O O . VAL B 1 206 ? -6.605 -18.375 2.254 1 98.75 206 VAL B O 1
ATOM 3866 N N . ALA B 1 207 ? -6.703 -18.734 0.071 1 98.5 207 ALA B N 1
ATOM 3867 C CA . ALA B 1 207 ? -5.285 -18.484 -0.159 1 98.5 207 ALA B CA 1
ATOM 3868 C C . ALA B 1 207 ? -5.09 -17.266 -1.07 1 98.5 207 ALA B C 1
ATOM 3870 O O . ALA B 1 207 ? -5.816 -17.109 -2.055 1 98.5 207 ALA B O 1
ATOM 3871 N N . ILE B 1 208 ? -4.207 -16.391 -0.707 1 98.19 208 ILE B N 1
ATOM 3872 C CA . ILE B 1 208 ? -3.705 -15.305 -1.548 1 98.19 208 ILE B CA 1
ATOM 3873 C C . ILE B 1 208 ? -2.248 -15.57 -1.916 1 98.19 208 ILE B C 1
ATOM 3875 O O . ILE B 1 208 ? -1.391 -15.695 -1.036 1 98.19 208 ILE B O 1
ATOM 3879 N N . THR B 1 209 ? -1.923 -15.711 -3.166 1 96.56 209 THR B N 1
ATOM 3880 C CA . THR B 1 209 ? -0.58 -16.031 -3.643 1 96.56 209 THR B CA 1
ATOM 3881 C C . THR B 1 209 ? -0.356 -15.453 -5.043 1 96.56 209 THR B C 1
ATOM 3883 O O . THR B 1 209 ? -1.31 -15.07 -5.719 1 96.56 209 THR B O 1
ATOM 3886 N N . SER B 1 210 ? 0.91 -15.273 -5.41 1 95.06 210 SER B N 1
ATOM 3887 C CA . SER B 1 210 ? 1.212 -14.734 -6.734 1 95.06 210 SER B CA 1
ATOM 3888 C C . SER B 1 210 ? 1.483 -15.852 -7.738 1 95.06 210 SER B C 1
ATOM 3890 O O . SER B 1 210 ? 1.829 -15.586 -8.891 1 95.06 210 SER B O 1
ATOM 3892 N N . LYS B 1 211 ? 1.354 -17.078 -7.32 1 91.06 211 LYS B N 1
ATOM 3893 C CA . LYS B 1 211 ? 1.661 -18.219 -8.188 1 91.06 211 LYS B CA 1
ATOM 3894 C C . LYS B 1 211 ? 0.444 -19.125 -8.359 1 91.06 211 LYS B C 1
ATOM 3896 O O . LYS B 1 211 ? -0.146 -19.562 -7.371 1 91.06 211 LYS B O 1
ATOM 3901 N N . SER B 1 212 ? 0.178 -19.344 -9.633 1 88 212 SER B N 1
ATOM 3902 C CA . SER B 1 212 ? -0.898 -20.297 -9.906 1 88 212 SER B CA 1
ATOM 3903 C C . SER B 1 212 ? -0.479 -21.719 -9.57 1 88 212 SER B C 1
ATOM 3905 O O . SER B 1 212 ? 0.689 -22.078 -9.719 1 88 212 SER B O 1
ATOM 3907 N N . ASN B 1 213 ? -1.375 -22.484 -9.039 1 87.81 213 ASN B N 1
ATOM 3908 C CA . ASN B 1 213 ? -1.175 -23.906 -8.742 1 87.81 213 ASN B CA 1
ATOM 3909 C C . ASN B 1 213 ? -0.018 -24.109 -7.77 1 87.81 213 ASN B C 1
ATOM 3911 O O . ASN B 1 213 ? 0.795 -25.016 -7.949 1 87.81 213 ASN B O 1
ATOM 3915 N N . SER B 1 214 ? 0.131 -23.203 -6.914 1 90.94 214 SER B N 1
ATOM 3916 C CA . SER B 1 214 ? 1.139 -23.328 -5.867 1 90.94 214 SER B CA 1
ATOM 3917 C C . SER B 1 214 ? 0.774 -24.422 -4.875 1 90.94 214 SER B C 1
ATOM 3919 O O . SER B 1 214 ? -0.359 -24.922 -4.871 1 90.94 214 SER B O 1
ATOM 3921 N N . GLU B 1 215 ? 1.763 -24.875 -4.102 1 94.62 215 GLU B N 1
ATOM 3922 C CA . GLU B 1 215 ? 1.51 -25.875 -3.066 1 94.62 215 GLU B CA 1
ATOM 3923 C C . GLU B 1 215 ? 0.392 -25.422 -2.129 1 94.62 215 GLU B C 1
ATOM 3925 O O . GLU B 1 215 ? -0.476 -26.219 -1.765 1 94.62 215 GLU B O 1
ATOM 3930 N N . LEU B 1 216 ? 0.374 -24.203 -1.724 1 96.19 216 LEU B N 1
ATOM 3931 C CA . LEU B 1 216 ? -0.651 -23.641 -0.845 1 96.19 216 LEU B CA 1
ATOM 3932 C C . LEU B 1 216 ? -2.035 -23.781 -1.472 1 96.19 216 LEU B C 1
ATOM 3934 O O . LEU B 1 216 ? -3.006 -24.094 -0.78 1 96.19 216 LEU B O 1
ATOM 3938 N N . SER B 1 217 ? -2.133 -23.562 -2.779 1 95.25 217 SER B N 1
ATOM 3939 C CA . SER B 1 217 ? -3.414 -23.562 -3.48 1 95.25 217 SER B CA 1
ATOM 3940 C C . SER B 1 217 ? -4.078 -24.938 -3.422 1 95.25 217 SER B C 1
ATOM 3942 O O . SER B 1 217 ? -5.305 -25.031 -3.518 1 95.25 217 SER B O 1
ATOM 3944 N N . LYS B 1 218 ? -3.305 -25.984 -3.229 1 95.94 218 LYS B N 1
ATOM 3945 C CA . LYS B 1 218 ? -3.82 -27.359 -3.168 1 95.94 218 LYS B CA 1
ATOM 3946 C C . LYS B 1 218 ? -4.734 -27.547 -1.963 1 95.94 218 LYS B C 1
ATOM 3948 O O . LYS B 1 218 ? -5.59 -28.438 -1.959 1 95.94 218 LYS B O 1
ATOM 3953 N N . TYR B 1 219 ? -4.578 -26.75 -1.023 1 97.25 219 TYR B N 1
ATOM 3954 C CA . TYR B 1 219 ? -5.32 -26.938 0.219 1 97.25 219 TYR B CA 1
ATOM 3955 C C . TYR B 1 219 ? -6.34 -25.812 0.412 1 97.25 219 TYR B C 1
ATOM 3957 O O . TYR B 1 219 ? -6.977 -25.719 1.464 1 97.25 219 TYR B O 1
ATOM 3965 N N . ALA B 1 220 ? -6.523 -24.953 -0.56 1 98.19 220 ALA B N 1
ATOM 3966 C CA . ALA B 1 220 ? -7.43 -23.812 -0.442 1 98.19 220 ALA B CA 1
ATOM 3967 C C . ALA B 1 220 ? -8.758 -24.094 -1.136 1 98.19 220 ALA B C 1
ATOM 3969 O O . ALA B 1 220 ? -8.797 -24.75 -2.178 1 98.19 220 ALA B O 1
ATOM 3970 N N . ASP B 1 221 ? -9.859 -23.609 -0.561 1 98.44 221 ASP B N 1
ATOM 3971 C CA . ASP B 1 221 ? -11.156 -23.656 -1.22 1 98.44 221 ASP B CA 1
ATOM 3972 C C . ASP B 1 221 ? -11.258 -22.562 -2.295 1 98.44 221 ASP B C 1
ATOM 3974 O O . ASP B 1 221 ? -11.898 -22.766 -3.328 1 98.44 221 ASP B O 1
ATOM 3978 N N . ILE B 1 222 ? -10.719 -21.438 -2.039 1 98.38 222 ILE B N 1
ATOM 3979 C CA . ILE B 1 222 ? -10.625 -20.312 -2.969 1 98.38 222 ILE B CA 1
ATOM 3980 C C . ILE B 1 222 ? -9.195 -19.797 -3.02 1 98.38 222 ILE B C 1
ATOM 3982 O O . ILE B 1 222 ? -8.555 -19.609 -1.98 1 98.38 222 ILE B O 1
ATOM 3986 N N . THR B 1 223 ? -8.633 -19.672 -4.18 1 97.81 223 THR B N 1
ATOM 3987 C CA . THR B 1 223 ? -7.312 -19.078 -4.359 1 97.81 223 THR B CA 1
ATOM 3988 C C . THR B 1 223 ? -7.414 -17.75 -5.109 1 97.81 223 THR B C 1
ATOM 3990 O O . THR B 1 223 ? -8 -17.688 -6.191 1 97.81 223 THR B O 1
ATOM 3993 N N . HIS B 1 224 ? -6.945 -16.719 -4.484 1 97.94 224 HIS B N 1
ATOM 3994 C CA . HIS B 1 224 ? -6.801 -15.422 -5.121 1 97.94 224 HIS B CA 1
ATOM 3995 C C . HIS B 1 224 ? -5.367 -15.195 -5.594 1 97.94 224 HIS B C 1
ATOM 3997 O O . HIS B 1 224 ? -4.426 -15.266 -4.797 1 97.94 224 HIS B O 1
ATOM 4003 N N . LEU B 1 225 ? -5.262 -14.898 -6.887 1 95.12 225 LEU B N 1
ATOM 4004 C CA . LEU B 1 225 ? -3.949 -14.57 -7.43 1 95.12 225 LEU B CA 1
ATOM 4005 C C . LEU B 1 225 ? -3.707 -13.062 -7.402 1 95.12 225 LEU B C 1
ATOM 4007 O O . LEU B 1 225 ? -4.629 -12.281 -7.625 1 95.12 225 LEU B O 1
ATOM 4011 N N . ILE B 1 226 ? -2.486 -12.703 -7.094 1 96 226 ILE B N 1
ATOM 4012 C CA . ILE B 1 226 ? -2.059 -11.312 -7.168 1 96 226 ILE B CA 1
ATOM 4013 C C . ILE B 1 226 ? -0.8 -11.203 -8.031 1 96 226 ILE B C 1
ATOM 4015 O O . ILE B 1 226 ? -0.099 -12.195 -8.234 1 96 226 ILE B O 1
ATOM 4019 N N . ILE B 1 227 ? -0.577 -10.023 -8.609 1 93.44 227 ILE B N 1
ATOM 4020 C CA . ILE B 1 227 ? 0.684 -9.719 -9.281 1 93.44 227 ILE B CA 1
ATOM 4021 C C . ILE B 1 227 ? 1.665 -9.109 -8.273 1 93.44 227 ILE B C 1
ATOM 4023 O O . ILE B 1 227 ? 1.438 -8.008 -7.762 1 93.44 227 ILE B O 1
ATOM 4027 N N . SER B 1 228 ? 2.697 -9.898 -8.039 1 92.12 228 SER B N 1
ATOM 4028 C CA . SER B 1 228 ? 3.697 -9.469 -7.07 1 92.12 228 SER B CA 1
ATOM 4029 C C . SER B 1 228 ? 4.492 -8.273 -7.59 1 92.12 228 SER B C 1
ATOM 4031 O O . SER B 1 228 ? 4.793 -8.188 -8.781 1 92.12 228 SER B O 1
ATOM 4033 N N . SER B 1 229 ? 4.875 -7.371 -6.66 1 89.25 229 SER B N 1
ATOM 4034 C CA . SER B 1 229 ? 5.734 -6.246 -7.004 1 89.25 229 SER B CA 1
ATOM 4035 C C . SER B 1 229 ? 7.125 -6.719 -7.422 1 89.25 229 SER B C 1
ATOM 4037 O O . SER B 1 229 ? 7.895 -5.957 -8.008 1 89.25 229 SER B O 1
ATOM 4039 N N . ALA B 1 230 ? 7.426 -7.957 -7.199 1 84.25 230 ALA B N 1
ATOM 4040 C CA . ALA B 1 230 ? 8.719 -8.531 -7.57 1 84.25 230 ALA B CA 1
ATOM 4041 C C . ALA B 1 230 ? 8.891 -8.562 -9.086 1 84.25 230 ALA B C 1
ATOM 4043 O O . ALA B 1 230 ? 10 -8.773 -9.586 1 84.25 230 ALA B O 1
ATOM 4044 N N . LEU B 1 231 ? 7.832 -8.289 -9.734 1 80.81 231 LEU B N 1
ATOM 4045 C CA . LEU B 1 231 ? 7.828 -8.242 -11.188 1 80.81 231 LEU B CA 1
ATOM 4046 C C . LEU B 1 231 ? 8.875 -7.266 -11.711 1 80.81 231 LEU B C 1
ATOM 4048 O O . LEU B 1 231 ? 9.406 -7.445 -12.805 1 80.81 231 LEU B O 1
ATOM 4052 N N . TYR B 1 232 ? 9.297 -6.34 -10.867 1 83.75 232 TYR B N 1
ATOM 4053 C CA . TYR B 1 232 ? 10.125 -5.23 -11.336 1 83.75 232 TYR B CA 1
ATOM 4054 C C . TYR B 1 232 ? 11.539 -5.336 -10.797 1 83.75 232 TYR B C 1
ATOM 4056 O O . TYR B 1 232 ? 12.398 -4.496 -11.102 1 83.75 232 TYR B O 1
ATOM 4064 N N . GLU B 1 233 ? 11.852 -6.348 -10.086 1 82 233 GLU B N 1
ATOM 4065 C CA . GLU B 1 233 ? 13.125 -6.438 -9.367 1 82 233 GLU B CA 1
ATOM 4066 C C . GLU B 1 233 ? 14.297 -6.559 -10.328 1 82 233 GLU B C 1
ATOM 4068 O O . GLU B 1 233 ? 15.406 -6.121 -10.023 1 82 233 GLU B O 1
ATOM 4073 N N . LYS B 1 234 ? 13.992 -7.16 -11.477 1 75.69 234 LYS B N 1
ATOM 4074 C CA . LYS B 1 234 ? 15.062 -7.285 -12.461 1 75.69 234 LYS B CA 1
ATOM 4075 C C . LYS B 1 234 ? 15.531 -5.914 -12.938 1 75.69 234 LYS B C 1
ATOM 4077 O O . LYS B 1 234 ? 16.688 -5.754 -13.336 1 75.69 234 LYS B O 1
ATOM 4082 N N . SER B 1 235 ? 14.672 -4.969 -12.938 1 77 235 SER B N 1
ATOM 4083 C CA . SER B 1 235 ? 15.016 -3.598 -13.305 1 77 235 SER B CA 1
ATOM 4084 C C . SER B 1 235 ? 15.547 -2.822 -12.102 1 77 235 SER B C 1
ATOM 4086 O O . SER B 1 235 ? 15.625 -1.592 -12.133 1 77 235 SER B O 1
ATOM 4088 N N . GLU B 1 236 ? 15.789 -3.543 -11.039 1 80.5 236 GLU B N 1
ATOM 4089 C CA . GLU B 1 236 ? 16.312 -2.986 -9.797 1 80.5 236 GLU B CA 1
ATOM 4090 C C . GLU B 1 236 ? 15.336 -1.997 -9.18 1 80.5 236 GLU B C 1
ATOM 4092 O O . GLU B 1 236 ? 15.742 -0.964 -8.641 1 80.5 236 GLU B O 1
ATOM 4097 N N . ILE B 1 237 ? 14.07 -2.227 -9.469 1 85.12 237 ILE B N 1
ATOM 4098 C CA . ILE B 1 237 ? 12.984 -1.516 -8.797 1 85.12 237 ILE B CA 1
ATOM 4099 C C . ILE B 1 237 ? 12.391 -2.398 -7.707 1 85.12 237 ILE B C 1
ATOM 4101 O O . ILE B 1 237 ? 11.75 -3.412 -8 1 85.12 237 ILE B O 1
ATOM 4105 N N . PHE B 1 238 ? 12.625 -2 -6.496 1 89.31 238 PHE B N 1
ATOM 4106 C CA . PHE B 1 238 ? 12.227 -2.826 -5.363 1 89.31 238 PHE B CA 1
ATOM 4107 C C . PHE B 1 238 ? 11.031 -2.215 -4.645 1 89.31 238 PHE B C 1
ATOM 4109 O O . PHE B 1 238 ? 11.195 -1.526 -3.635 1 89.31 238 PHE B O 1
ATOM 4116 N N . LEU B 1 239 ? 9.898 -2.498 -5.16 1 94.31 239 LEU B N 1
ATOM 4117 C CA . LEU B 1 239 ? 8.664 -1.993 -4.559 1 94.31 239 LEU B CA 1
ATOM 4118 C C . LEU B 1 239 ? 8.227 -2.873 -3.393 1 94.31 239 LEU B C 1
ATOM 4120 O O . LEU B 1 239 ? 8.539 -4.066 -3.359 1 94.31 239 LEU B O 1
ATOM 4124 N N . SER B 1 240 ? 7.539 -2.25 -2.486 1 96.25 240 SER B N 1
ATOM 4125 C CA . SER B 1 240 ? 7.012 -2.959 -1.327 1 96.25 240 SER B CA 1
ATOM 4126 C C . SER B 1 240 ? 6.109 -4.113 -1.749 1 96.25 240 SER B C 1
ATOM 4128 O O . SER B 1 240 ? 5.207 -3.936 -2.572 1 96.25 240 SER B O 1
ATOM 4130 N N . THR B 1 241 ? 6.336 -5.223 -1.137 1 95.12 241 THR B N 1
ATOM 4131 C CA . THR B 1 241 ? 5.496 -6.391 -1.38 1 95.12 241 THR B CA 1
ATOM 4132 C C . THR B 1 241 ? 4.102 -6.188 -0.795 1 95.12 241 THR B C 1
ATOM 4134 O O . THR B 1 241 ? 3.168 -6.91 -1.139 1 95.12 241 THR B O 1
ATOM 4137 N N . LEU B 1 242 ? 3.928 -5.188 0.044 1 97.62 242 LEU B N 1
ATOM 4138 C CA . LEU B 1 242 ? 2.65 -4.949 0.708 1 97.62 242 LEU B CA 1
ATOM 4139 C C . LEU B 1 242 ? 1.632 -4.371 -0.267 1 97.62 242 LEU B C 1
ATOM 4141 O O . LEU B 1 242 ? 0.424 -4.52 -0.069 1 97.62 242 LEU B O 1
ATOM 4145 N N . LEU B 1 243 ? 2.105 -3.715 -1.334 1 97.88 243 LEU B N 1
ATOM 4146 C CA . LEU B 1 243 ? 1.215 -2.943 -2.195 1 97.88 243 LEU B CA 1
ATOM 4147 C C . LEU B 1 243 ? 0.107 -3.826 -2.76 1 97.88 243 LEU B C 1
ATOM 4149 O O . LEU B 1 243 ? -1.077 -3.561 -2.537 1 97.88 243 LEU B O 1
ATOM 4153 N N . PRO B 1 244 ? 0.412 -4.922 -3.436 1 97.38 244 PRO B N 1
ATOM 4154 C CA . PRO B 1 244 ? -0.683 -5.742 -3.965 1 97.38 244 PRO B CA 1
ATOM 4155 C C . PRO B 1 244 ? -1.531 -6.371 -2.863 1 97.38 244 PRO B C 1
ATOM 4157 O O . PRO B 1 244 ? -2.719 -6.637 -3.07 1 97.38 244 PRO B O 1
ATOM 4160 N N . LEU B 1 245 ? -0.959 -6.621 -1.72 1 97.88 245 LEU B N 1
ATOM 4161 C CA . LEU B 1 245 ? -1.677 -7.285 -0.635 1 97.88 245 LEU B CA 1
ATOM 4162 C C . LEU B 1 245 ? -2.697 -6.344 -0.005 1 97.88 245 LEU B C 1
ATOM 4164 O O . LEU B 1 245 ? -3.836 -6.738 0.256 1 97.88 245 LEU B O 1
ATOM 4168 N N . ILE B 1 246 ? -2.293 -5.125 0.233 1 98.12 246 ILE B N 1
ATOM 4169 C CA . ILE B 1 246 ? -3.246 -4.195 0.829 1 98.12 246 ILE B CA 1
ATOM 4170 C C . ILE B 1 246 ? -4.305 -3.809 -0.201 1 98.12 246 ILE B C 1
ATOM 4172 O O . ILE B 1 246 ? -5.445 -3.508 0.156 1 98.12 246 ILE B O 1
ATOM 4176 N N . TYR B 1 247 ? -3.959 -3.799 -1.493 1 97.69 247 TYR B N 1
ATOM 4177 C CA . TYR B 1 247 ? -4.961 -3.615 -2.537 1 97.69 247 TYR B CA 1
ATOM 4178 C C . TYR B 1 247 ? -6.023 -4.707 -2.473 1 97.69 247 TYR B C 1
ATOM 4180 O O . TYR B 1 247 ? -7.219 -4.426 -2.576 1 97.69 247 TYR B O 1
ATOM 4188 N N . TRP B 1 248 ? -5.566 -5.941 -2.309 1 97.31 248 TRP B N 1
ATOM 4189 C CA . TRP B 1 248 ? -6.496 -7.051 -2.145 1 97.31 248 TRP B CA 1
ATOM 4190 C C . TRP B 1 248 ? -7.367 -6.855 -0.909 1 97.31 248 TRP B C 1
ATOM 4192 O O . TRP B 1 248 ? -8.586 -7.02 -0.97 1 97.31 248 TRP B O 1
ATOM 4202 N N . ASN B 1 249 ? -6.703 -6.492 0.255 1 97.75 249 ASN B N 1
ATOM 4203 C CA . ASN B 1 249 ? -7.438 -6.246 1.491 1 97.75 249 ASN B CA 1
ATOM 4204 C C . ASN B 1 249 ? -8.547 -5.219 1.287 1 97.75 249 ASN B C 1
ATOM 4206 O O . ASN B 1 249 ? -9.672 -5.414 1.755 1 97.75 249 ASN B O 1
ATOM 4210 N N . ASP B 1 250 ? -8.203 -4.141 0.572 1 97.12 250 ASP B N 1
ATOM 4211 C CA . ASP B 1 250 ? -9.156 -3.051 0.389 1 97.12 250 ASP B CA 1
ATOM 4212 C C . ASP B 1 250 ? -10.32 -3.484 -0.493 1 97.12 250 ASP B C 1
ATOM 4214 O O . ASP B 1 250 ? -11.461 -3.053 -0.284 1 97.12 250 ASP B O 1
ATOM 4218 N N . ASN B 1 251 ? -10.039 -4.25 -1.517 1 95.75 251 ASN B N 1
ATOM 4219 C CA . ASN B 1 251 ? -11.125 -4.777 -2.334 1 95.75 251 ASN B CA 1
ATOM 4220 C C . ASN B 1 251 ? -12.055 -5.672 -1.519 1 95.75 251 ASN B C 1
ATOM 4222 O O . ASN B 1 251 ? -13.273 -5.625 -1.689 1 95.75 251 ASN B O 1
ATOM 4226 N N . LEU B 1 252 ? -11.492 -6.523 -0.654 1 96.81 252 LEU B N 1
ATOM 4227 C CA . LEU B 1 252 ? -12.289 -7.379 0.218 1 96.81 252 LEU B CA 1
ATOM 4228 C C . LEU B 1 252 ? -13.203 -6.543 1.107 1 96.81 252 LEU B C 1
ATOM 4230 O O . LEU B 1 252 ? -14.414 -6.793 1.179 1 96.81 252 LEU B O 1
ATOM 4234 N N . VAL B 1 253 ? -12.633 -5.535 1.772 1 95.06 253 VAL B N 1
ATOM 4235 C CA . VAL B 1 253 ? -13.367 -4.691 2.705 1 95.06 253 VAL B CA 1
ATOM 4236 C C . VAL B 1 253 ? -14.461 -3.926 1.958 1 95.06 253 VAL B C 1
ATOM 4238 O O . VAL B 1 253 ? -15.586 -3.816 2.438 1 95.06 253 VAL B O 1
ATOM 4241 N N . GLN B 1 254 ? -14.07 -3.408 0.806 1 92.69 254 GLN B N 1
ATOM 4242 C CA . GLN B 1 254 ? -15.047 -2.646 0.032 1 92.69 254 GLN B CA 1
ATOM 4243 C C . GLN B 1 254 ? -16.219 -3.52 -0.38 1 92.69 254 GLN B C 1
ATOM 4245 O O . GLN B 1 254 ? -17.375 -3.088 -0.31 1 92.69 254 GLN B O 1
ATOM 4250 N N . LEU B 1 255 ? -15.953 -4.699 -0.918 1 93.25 255 LEU B N 1
ATOM 4251 C CA . LEU B 1 255 ? -17.031 -5.602 -1.313 1 93.25 255 LEU B CA 1
ATOM 4252 C C . LEU B 1 255 ? -17.859 -6.031 -0.102 1 93.25 255 LEU B C 1
ATOM 4254 O O . LEU B 1 255 ? -19.078 -6.141 -0.184 1 93.25 255 LEU B O 1
ATOM 4258 N N . LEU B 1 256 ? -17.219 -6.309 1.057 1 94.69 256 LEU B N 1
ATOM 4259 C CA . LEU B 1 256 ? -17.922 -6.605 2.303 1 94.69 256 LEU B CA 1
ATOM 4260 C C . LEU B 1 256 ? -18.922 -5.512 2.635 1 94.69 256 LEU B C 1
ATOM 4262 O O . LEU B 1 256 ? -20.094 -5.801 2.92 1 94.69 256 LEU B O 1
ATOM 4266 N N . LEU B 1 257 ? -18.531 -4.246 2.525 1 91.75 257 LEU B N 1
ATOM 4267 C CA . LEU B 1 257 ? -19.375 -3.109 2.861 1 91.75 257 LEU B CA 1
ATOM 4268 C C . LEU B 1 257 ? -20.484 -2.939 1.836 1 91.75 257 LEU B C 1
ATOM 4270 O O . LEU B 1 257 ? -21.594 -2.514 2.18 1 91.75 257 LEU B O 1
ATOM 4274 N N . SER B 1 258 ? -20.188 -3.279 0.603 1 89.12 258 SER B N 1
ATOM 4275 C CA . SER B 1 258 ? -21.188 -3.148 -0.449 1 89.12 258 SER B CA 1
ATOM 4276 C C . SER B 1 258 ? -22.328 -4.133 -0.245 1 89.12 258 SER B C 1
ATOM 4278 O O . SER B 1 258 ? -23.438 -3.91 -0.729 1 89.12 258 SER B O 1
ATOM 4280 N N . THR B 1 259 ? -22.047 -5.195 0.448 1 89.06 259 THR B N 1
ATOM 4281 C CA . THR B 1 259 ? -23.078 -6.199 0.702 1 89.06 259 THR B CA 1
ATOM 4282 C C . THR B 1 259 ? -23.766 -5.941 2.041 1 89.06 259 THR B C 1
ATOM 4284 O O . THR B 1 259 ? -24.641 -6.699 2.445 1 89.06 259 THR B O 1
ATOM 4287 N N . ASP B 1 260 ? -23.281 -4.883 2.723 1 86 260 ASP B N 1
ATOM 4288 C CA . ASP B 1 260 ? -23.781 -4.523 4.047 1 86 260 ASP B CA 1
ATOM 4289 C C . ASP B 1 260 ? -25.094 -3.762 3.943 1 86 260 ASP B C 1
ATOM 4291 O O . ASP B 1 260 ? -25.172 -2.586 4.305 1 86 260 ASP B O 1
ATOM 4295 N N . LYS B 1 261 ? -26.234 -4.363 3.584 1 83.31 261 LYS B N 1
ATOM 4296 C CA . LYS B 1 261 ? -27.516 -3.717 3.303 1 83.31 261 LYS B CA 1
ATOM 4297 C C . LYS B 1 261 ? -28.062 -3.021 4.547 1 83.31 261 LYS B C 1
ATOM 4299 O O . LYS B 1 261 ? -28.594 -1.917 4.457 1 83.31 261 LYS B O 1
ATOM 4304 N N . ASP B 1 262 ? -27.828 -3.578 5.672 1 85.25 262 ASP B N 1
ATOM 4305 C CA . ASP B 1 262 ? -28.391 -3.027 6.902 1 85.25 262 ASP B CA 1
ATOM 4306 C C . ASP B 1 262 ? -27.375 -2.135 7.613 1 85.25 262 ASP B C 1
ATOM 4308 O O . ASP B 1 262 ? -27.609 -1.692 8.742 1 85.25 262 ASP B O 1
ATOM 4312 N N . ARG B 1 263 ? -26.266 -1.893 7.012 1 87.5 263 ARG B N 1
ATOM 4313 C CA . ARG B 1 263 ? -25.203 -1.011 7.488 1 87.5 263 ARG B CA 1
ATOM 4314 C C . ARG B 1 263 ? -24.688 -1.467 8.852 1 87.5 263 ARG B C 1
ATOM 4316 O O . ARG B 1 263 ? -24.328 -0.64 9.695 1 87.5 263 ARG B O 1
ATOM 4323 N N . GLU B 1 264 ? -24.781 -2.723 9.039 1 91.5 264 GLU B N 1
ATOM 4324 C CA . GLU B 1 264 ? -24.344 -3.305 10.305 1 91.5 264 GLU B CA 1
ATOM 4325 C C . GLU B 1 264 ? -22.844 -3.123 10.5 1 91.5 264 GLU B C 1
ATOM 4327 O O . GLU B 1 264 ? -22.406 -2.662 11.555 1 91.5 264 GLU B O 1
ATOM 4332 N N . TYR B 1 265 ? -22.078 -3.457 9.562 1 92.19 265 TYR B N 1
ATOM 4333 C CA . TYR B 1 265 ? -20.625 -3.361 9.672 1 92.19 265 TYR B CA 1
ATOM 4334 C C . TYR B 1 265 ? -20.188 -1.909 9.789 1 92.19 265 TYR B C 1
ATOM 4336 O O . TYR B 1 265 ? -19.281 -1.587 10.57 1 92.19 265 TYR B O 1
ATOM 4344 N N . LEU B 1 266 ? -20.797 -1.04 9.008 1 89.81 266 LEU B N 1
ATOM 4345 C CA . LEU B 1 266 ? -20.453 0.379 9.055 1 89.81 266 LEU B CA 1
ATOM 4346 C C . LEU B 1 266 ? -20.766 0.966 10.43 1 89.81 266 LEU B C 1
ATOM 4348 O O . LEU B 1 266 ? -19.984 1.762 10.953 1 89.81 266 LEU B O 1
ATOM 4352 N N . ASP B 1 267 ? -21.859 0.55 10.945 1 90.56 267 ASP B N 1
ATOM 4353 C CA . ASP B 1 267 ? -22.25 1.044 12.266 1 90.56 267 ASP B CA 1
ATOM 4354 C C . ASP B 1 267 ? -21.266 0.588 13.336 1 90.56 267 ASP B C 1
ATOM 4356 O O . ASP B 1 267 ? -20.922 1.349 14.25 1 90.56 267 ASP B O 1
ATOM 4360 N N . ILE B 1 268 ? -20.859 -0.577 13.25 1 90.56 268 ILE B N 1
ATOM 4361 C CA . ILE B 1 268 ? -19.859 -1.096 14.172 1 90.56 268 ILE B CA 1
ATOM 4362 C C . ILE B 1 268 ? -18.562 -0.3 14.031 1 90.56 268 ILE B C 1
ATOM 4364 O O . ILE B 1 268 ? -17.938 0.055 15.031 1 90.56 268 ILE B O 1
ATOM 4368 N N . ARG B 1 269 ? -18.172 -0.031 12.812 1 88.44 269 ARG B N 1
ATOM 4369 C CA . ARG B 1 269 ? -16.953 0.747 12.57 1 88.44 269 ARG B CA 1
ATOM 4370 C C . ARG B 1 269 ? -17.062 2.129 13.203 1 88.44 269 ARG B C 1
ATOM 4372 O O . ARG B 1 269 ? -16.094 2.609 13.812 1 88.44 269 ARG B O 1
ATOM 4379 N N . LEU B 1 270 ? -18.172 2.736 13.039 1 85.19 270 LEU B N 1
ATOM 4380 C CA . LEU B 1 270 ? -18.375 4.066 13.602 1 85.19 270 LEU B CA 1
ATOM 4381 C C . LEU B 1 270 ? -18.328 4.02 15.125 1 85.19 270 LEU B C 1
ATOM 4383 O O . LEU B 1 270 ? -17.766 4.926 15.758 1 85.19 270 LEU B O 1
ATOM 4387 N N . LYS B 1 271 ? -18.859 2.979 15.641 1 87.31 271 LYS B N 1
ATOM 4388 C CA . LYS B 1 271 ? -18.812 2.791 17.078 1 87.31 271 LYS B CA 1
ATOM 4389 C C . LYS B 1 271 ? -17.391 2.646 17.578 1 87.31 271 LYS B C 1
ATOM 4391 O O . LYS B 1 271 ? -17 3.248 18.594 1 87.31 271 LYS B O 1
ATOM 4396 N N . THR B 1 272 ? -16.594 1.87 16.859 1 84.5 272 THR B N 1
ATOM 4397 C CA . THR B 1 272 ? -15.211 1.636 17.266 1 84.5 272 THR B CA 1
ATOM 4398 C C . THR B 1 272 ? -14.383 2.904 17.109 1 84.5 272 THR B C 1
ATOM 4400 O O . THR B 1 272 ? -13.477 3.162 17.906 1 84.5 272 THR B O 1
ATOM 4403 N N . ASN B 1 273 ? -14.68 3.709 16.109 1 81.31 273 ASN B N 1
ATOM 4404 C CA . ASN B 1 273 ? -13.992 4.984 15.938 1 81.31 273 ASN B CA 1
ATOM 4405 C C . ASN B 1 273 ? -14.234 5.922 17.125 1 81.31 273 ASN B C 1
ATOM 4407 O O . ASN B 1 273 ? -13.328 6.629 17.562 1 81.31 273 ASN B O 1
ATOM 4411 N N . LYS B 1 274 ? -15.414 5.961 17.609 1 79.94 274 LYS B N 1
ATOM 4412 C CA . LYS B 1 274 ? -15.781 6.816 18.734 1 79.94 274 LYS B CA 1
ATOM 4413 C C . LYS B 1 274 ? -15.016 6.426 19.984 1 79.94 274 LYS B C 1
ATOM 4415 O O . LYS B 1 274 ? -14.578 7.293 20.75 1 79.94 274 LYS B O 1
ATOM 4420 N N . ILE B 1 275 ? -14.75 5.164 20.109 1 77.62 275 ILE B N 1
ATOM 4421 C CA . ILE B 1 275 ? -14.055 4.668 21.281 1 77.62 275 ILE B CA 1
ATOM 4422 C C . ILE B 1 275 ? -12.578 5.039 21.203 1 77.62 275 ILE B C 1
ATOM 4424 O O . ILE B 1 275 ? -11.977 5.453 22.203 1 77.62 275 ILE B O 1
ATOM 4428 N N . ILE B 1 276 ? -12.023 4.934 20.031 1 70.94 276 ILE B N 1
ATOM 4429 C CA . ILE B 1 276 ? -10.617 5.246 19.844 1 70.94 276 ILE B CA 1
ATOM 4430 C C . ILE B 1 276 ? -10.383 6.738 20.062 1 70.94 276 ILE B C 1
ATOM 4432 O O . ILE B 1 276 ? -9.398 7.129 20.703 1 70.94 276 ILE B O 1
ATOM 4436 N N . LYS B 1 277 ? -11.25 7.555 19.656 1 67.38 277 LYS B N 1
ATOM 4437 C CA . LYS B 1 277 ? -11.141 9 19.828 1 67.38 277 LYS B CA 1
ATOM 4438 C C . LYS B 1 277 ? -11.305 9.391 21.281 1 67.38 277 LYS B C 1
ATOM 4440 O O . LYS B 1 277 ? -10.672 10.344 21.75 1 67.38 277 LYS B O 1
ATOM 4445 N N . LYS B 1 278 ? -12.094 8.625 21.969 1 67.38 278 LYS B N 1
ATOM 4446 C CA . LYS B 1 278 ? -12.352 8.906 23.375 1 67.38 278 LYS B CA 1
ATOM 4447 C C . LYS B 1 278 ? -11.102 8.648 24.219 1 67.38 278 LYS B C 1
ATOM 4449 O O . LYS B 1 278 ? -10.852 9.359 25.203 1 67.38 278 LYS B O 1
ATOM 4454 N N . TYR B 1 279 ? -10.227 7.711 23.688 1 55.5 279 TYR B N 1
ATOM 4455 C CA . TYR B 1 279 ? -9.094 7.348 24.531 1 55.5 279 TYR B CA 1
ATOM 4456 C C . TYR B 1 279 ? -7.797 7.918 23.984 1 55.5 279 TYR B C 1
ATOM 4458 O O . TYR B 1 279 ? -6.73 7.738 24.578 1 55.5 279 TYR B O 1
ATOM 4466 N N . ARG B 1 280 ? -7.891 8.625 22.859 1 53.16 280 ARG B N 1
ATOM 4467 C CA . ARG B 1 280 ? -6.668 9.258 22.375 1 53.16 280 ARG B CA 1
ATOM 4468 C C . ARG B 1 280 ? -6.559 10.695 22.875 1 53.16 280 ARG B C 1
ATOM 4470 O O . ARG B 1 280 ? -7.574 11.359 23.094 1 53.16 280 ARG B O 1
#

Solvent-accessible surface area (backbone atoms only — not comparable to full-atom values): 29639 Å² total; per-residue (Å²): 133,81,69,77,70,79,67,54,50,53,67,57,52,60,62,21,59,53,61,87,55,47,72,67,36,46,48,47,51,51,50,46,70,75,36,46,85,77,44,51,77,65,47,71,70,54,52,25,62,76,63,71,40,64,68,63,52,51,51,51,46,39,46,74,73,68,32,84,51,69,67,53,45,36,52,41,42,34,53,45,36,52,49,45,61,73,53,66,61,63,58,77,60,81,69,69,68,59,49,55,50,53,47,46,52,49,53,33,58,53,62,56,54,66,68,59,49,51,53,48,44,54,49,58,73,67,30,71,37,37,36,31,38,23,61,72,69,39,25,48,45,38,48,51,46,34,56,53,41,39,41,41,70,43,55,51,42,68,49,32,100,45,61,70,46,24,38,61,54,23,61,69,42,37,60,52,23,31,38,40,38,39,32,65,65,20,67,49,61,47,53,36,50,20,36,45,37,18,40,76,39,52,18,46,28,36,29,39,20,23,28,50,74,18,69,36,48,75,42,32,77,43,72,44,70,45,50,57,41,68,77,38,42,88,57,72,38,77,52,58,69,49,56,56,48,49,52,50,47,35,50,51,52,49,54,46,56,68,68,33,84,82,41,56,41,59,49,39,31,54,52,49,51,53,53,52,57,69,74,98,132,81,69,76,71,78,67,53,50,53,68,58,52,60,62,22,58,54,60,86,55,47,72,68,35,47,49,48,49,52,52,46,70,74,37,46,84,77,44,50,77,65,48,71,68,54,53,24,61,76,61,72,40,64,68,64,52,52,52,51,45,40,46,75,72,69,33,82,50,68,67,52,45,36,51,42,41,34,51,45,36,50,48,46,60,73,52,65,62,65,60,78,60,86,68,68,66,58,49,55,52,54,46,48,51,49,54,35,58,54,60,56,54,65,66,62,49,50,52,50,43,52,50,59,74,64,30,70,38,37,35,32,37,24,59,73,69,39,25,48,47,39,49,51,46,34,57,53,41,40,40,43,68,43,55,52,42,66,46,38,94,45,60,72,44,26,38,60,54,24,60,68,41,38,60,53,24,31,38,39,37,40,29,66,64,20,70,50,62,46,55,36,47,18,36,46,38,18,43,76,40,53,18,46,29,38,29,39,20,21,29,47,74,18,70,36,47,76,42,29,78,42,72,44,70,43,51,58,39,66,77,36,42,88,58,71,39,77,52,59,70,50,55,56,50,49,51,50,46,36,50,52,52,50,53,46,55,68,67,35,83,81,41,56,40,59,50,39,33,54,53,49,50,54,52,52,57,71,74,98

Organism: NCBI:txid315358